Protein AF-0000000067930070 (afdb_homodimer)

Organism: Mesorhizobium plurifarium (NCBI:txid69974)

Nearest PDB structures (foldseek):
  3up8-assembly2_B  TM=9.391E-01  e=3.793E-25  Sinorhizobium meliloti 1021
  1vbj-assembly2_B  TM=9.474E-01  e=7.207E-24  Trypanosoma brucei
  4mhb-assembly4_D  TM=9.545E-01  e=8.225E-23  Yersinia pestis
  4mhb-assembly1_A  TM=9.116E-01  e=2.805E-23  Yersinia pestis
  3o0k-assembly1_A  TM=9.560E-01  e=3.083E-21  Brucella abortus 2308

Foldseek 3Di:
DQPCPPDLNLAEEEQPQPADPLSLLQLLLLVVLPHQEYEEEPVNVHLLVQLVSVVPNPDDPVSHAYEYEYELVQLDPVRVLVVLVVSCVSNVHQAHAEYEHAAAHFPQPRQSSLVSQVVCVVVVNYVAYAYEQDALVRLQVSLVRHPDDHSEHEYADWLQADCVSVCVSCVVSVHYYAHDCQCVVVPQVVPCLLCVQQVVVVAHSLLSSLLLCVVSPHRYYDYDSDSVVSSRSSPNPPDHDDPVSNVVSNVSNVNNDDNDDCVNPVRRDDHPD/DQPCPPDLNLAEEEQPQPADPLSLLQLLLLVVLPHQEYEEEPVNVHLLVQLVSVVPNPDDPVSHAYEYEYELVQLDPVRVLVVLVVSCVSNVHQAHAEYEHAAAHFPQPRQSSLVSQVVCVVVVNYVAYAYEQDALVRLQVSLVRHPDDHSEHEYADWLQADCVSVCVSCVVSVHYYAHDCQCVVVPQVVPCLLCVQQVVVVAHSLLSSLLLCVVSPHRYYDYDSDSVVSSRSSPNPPDHDDPVSNVVSNVSNVNNDDNDDCVNPVRRDDHPD

Structure (mmCIF, N/CA/C/O backbone):
data_AF-0000000067930070-model_v1
#
loop_
_entity.id
_entity.type
_entity.pdbx_description
1 polymer '2,5-diketo-D-gluconic acid reductase B'
#
loop_
_atom_site.group_PDB
_atom_site.id
_atom_site.type_symbol
_atom_site.label_atom_id
_atom_site.label_alt_id
_atom_site.label_comp_id
_atom_site.label_asym_id
_atom_site.label_entity_id
_atom_site.label_seq_id
_atom_site.pdbx_PDB_ins_code
_atom_site.Cartn_x
_atom_site.Cartn_y
_atom_site.Cartn_z
_atom_site.occupancy
_atom_site.B_iso_or_equiv
_atom_site.auth_seq_id
_atom_site.auth_comp_id
_atom_site.auth_asym_id
_atom_site.auth_atom_id
_atom_site.pdbx_PDB_model_num
ATOM 1 N N . MET A 1 1 ? -15.394 10.285 5.95 1 79.72 1 MET A N 1
ATOM 2 C CA . MET A 1 1 ? -14.137 10.012 5.26 1 79.72 1 MET A CA 1
ATOM 3 C C . MET A 1 1 ? -13.055 10.998 5.689 1 79.72 1 MET A C 1
ATOM 5 O O . MET A 1 1 ? -13.293 12.206 5.732 1 79.72 1 MET A O 1
ATOM 9 N N . ASN A 1 2 ? -11.983 10.51 6.124 1 95.33 2 ASN A N 1
ATOM 10 C CA . ASN A 1 2 ? -10.865 11.392 6.443 1 95.33 2 ASN A CA 1
ATOM 11 C C . ASN A 1 2 ? -10.374 12.145 5.21 1 95.33 2 ASN A C 1
ATOM 13 O O . ASN A 1 2 ? -10.071 11.533 4.184 1 95.33 2 ASN A O 1
ATOM 17 N N . ILE A 1 3 ? -10.382 13.352 5.28 1 97.59 3 ILE A N 1
ATOM 18 C CA . ILE A 1 3 ? -10.13 14.244 4.154 1 97.59 3 ILE A CA 1
ATOM 19 C C . ILE A 1 3 ? -8.751 13.954 3.564 1 97.59 3 ILE A C 1
ATOM 21 O O . ILE A 1 3 ? -8.539 14.111 2.36 1 97.59 3 ILE A O 1
ATOM 25 N N . MET A 1 4 ? -7.825 13.445 4.301 1 97.69 4 MET A N 1
ATOM 26 C CA . MET A 1 4 ? -6.454 13.221 3.852 1 97.69 4 MET A CA 1
ATOM 27 C C . MET A 1 4 ? -6.376 12.016 2.92 1 97.69 4 MET A C 1
ATOM 29 O O . MET A 1 4 ? -5.373 11.822 2.231 1 97.69 4 MET A O 1
ATOM 33 N N . PHE A 1 5 ? -7.403 11.226 2.84 1 97.58 5 PHE A N 1
ATOM 34 C CA . PHE A 1 5 ? -7.417 10.017 2.027 1 97.58 5 PHE A CA 1
ATOM 35 C C . PHE A 1 5 ? -8.454 10.123 0.916 1 97.58 5 PHE A C 1
ATOM 37 O O . PHE A 1 5 ? -8.803 9.121 0.287 1 97.58 5 PHE A O 1
ATOM 44 N N . GLN A 1 6 ? -8.979 11.334 0.764 1 96.36 6 GLN A N 1
ATOM 45 C CA . GLN A 1 6 ? -9.899 11.588 -0.34 1 96.36 6 GLN A CA 1
ATOM 46 C C . GLN A 1 6 ? -9.145 12.014 -1.597 1 96.36 6 GLN A C 1
ATOM 48 O O . GLN A 1 6 ? -8.187 12.785 -1.521 1 96.36 6 GLN A O 1
ATOM 53 N N . LYS A 1 7 ? -9.567 11.465 -2.72 1 94.72 7 LYS A N 1
ATOM 54 C CA . LYS A 1 7 ? -8.957 11.82 -3.998 1 94.72 7 LYS A CA 1
ATOM 55 C C . LYS A 1 7 ? -7.451 11.572 -3.975 1 94.72 7 LYS A C 1
ATOM 57 O O . LYS A 1 7 ? -7.003 10.468 -3.658 1 94.72 7 LYS A O 1
ATOM 62 N N . THR A 1 8 ? -6.665 12.636 -4.237 1 97.19 8 THR A N 1
ATOM 63 C CA . THR A 1 8 ? -5.216 12.472 -4.265 1 97.19 8 THR A CA 1
ATOM 64 C C . THR A 1 8 ? -4.572 13.139 -3.053 1 97.19 8 THR A C 1
ATOM 66 O O . THR A 1 8 ? -3.36 13.364 -3.033 1 97.19 8 THR A O 1
ATOM 69 N N . ASN A 1 9 ? -5.37 13.41 -1.983 1 98.2 9 ASN A N 1
ATOM 70 C CA . ASN A 1 9 ? -4.885 14.211 -0.865 1 98.2 9 ASN A CA 1
ATOM 71 C C . ASN A 1 9 ? -3.821 13.467 -0.063 1 98.2 9 ASN A C 1
ATOM 73 O O . ASN A 1 9 ? -3.074 14.079 0.704 1 98.2 9 ASN A O 1
ATOM 77 N N . GLN A 1 10 ? -3.709 12.141 -0.267 1 98.12 10 GLN A N 1
ATOM 78 C CA . GLN A 1 10 ? -2.691 11.395 0.465 1 98.12 10 GLN A CA 1
ATOM 79 C C . GLN A 1 10 ? -1.293 11.716 -0.055 1 98.12 10 GLN A C 1
ATOM 81 O O . GLN A 1 10 ? -0.294 11.288 0.527 1 98.12 10 GLN A O 1
ATOM 86 N N . ARG A 1 11 ? -1.208 12.417 -1.187 1 98.72 11 ARG A N 1
ATOM 87 C CA . ARG A 1 11 ? 0.038 12.942 -1.735 1 98.72 11 ARG A CA 1
ATOM 88 C C . ARG A 1 11 ? 0.045 14.467 -1.717 1 98.72 11 ARG A C 1
ATOM 90 O O . ARG A 1 11 ? -0.489 15.107 -2.625 1 98.72 11 ARG A O 1
ATOM 97 N N . MET A 1 12 ? 0.626 15.024 -0.677 1 98.8 12 MET A N 1
ATOM 98 C CA . MET A 1 12 ? 0.593 16.464 -0.441 1 98.8 12 MET A CA 1
ATOM 99 C C . MET A 1 12 ? 1.914 17.112 -0.842 1 98.8 12 MET A C 1
ATOM 101 O O . MET A 1 12 ? 2.972 16.487 -0.745 1 98.8 12 MET A O 1
ATOM 105 N N . PHE A 1 13 ? 1.761 18.356 -1.27 1 98.9 13 PHE A N 1
ATOM 106 C CA . PHE A 1 13 ? 2.938 19.162 -1.574 1 98.9 13 PHE A CA 1
ATOM 107 C C . PHE A 1 13 ? 3.22 20.154 -0.452 1 98.9 13 PHE A C 1
ATOM 109 O O . PHE A 1 13 ? 2.389 21.014 -0.153 1 98.9 13 PHE A O 1
ATOM 116 N N . GLY A 1 14 ? 4.39 19.983 0.189 1 98.74 14 GLY A N 1
ATOM 117 C CA . GLY A 1 14 ? 4.812 20.941 1.198 1 98.74 14 GLY A CA 1
ATOM 118 C C . GLY A 1 14 ? 5.433 22.194 0.61 1 98.74 14 GLY A C 1
ATOM 119 O O . GLY A 1 14 ? 6.028 22.15 -0.469 1 98.74 14 GLY A O 1
ATOM 120 N N . THR A 1 15 ? 5.392 23.241 1.383 1 98.67 15 THR A N 1
ATOM 121 C CA . THR A 1 15 ? 5.858 24.501 0.814 1 98.67 15 THR A CA 1
ATOM 122 C C . THR A 1 15 ? 7.063 25.031 1.587 1 98.67 15 THR A C 1
ATOM 124 O O . THR A 1 15 ? 7.678 26.021 1.185 1 98.67 15 THR A O 1
ATOM 127 N N . PHE A 1 16 ? 7.322 24.343 2.773 1 97.44 16 PHE A N 1
ATOM 128 C CA . PHE A 1 16 ? 8.519 24.767 3.49 1 97.44 16 PHE A CA 1
ATOM 129 C C . PHE A 1 16 ? 9.775 24.419 2.7 1 97.44 16 PHE A C 1
ATOM 131 O O . PHE A 1 16 ? 9.917 23.296 2.211 1 97.44 16 PHE A O 1
ATOM 138 N N . PRO A 1 17 ? 10.71 25.299 2.607 1 96.17 17 PRO A N 1
ATOM 139 C CA . PRO A 1 17 ? 10.781 26.683 3.081 1 96.17 17 PRO A CA 1
ATOM 140 C C . PRO A 1 17 ? 10.63 27.701 1.954 1 96.17 17 PRO A C 1
ATOM 142 O O . PRO A 1 17 ? 11.197 28.795 2.025 1 96.17 17 PRO A O 1
ATOM 145 N N . LEU A 1 18 ? 9.915 27.451 0.979 1 97.78 18 LEU A N 1
ATOM 146 C CA . LEU A 1 18 ? 9.864 28.189 -0.279 1 97.78 18 LEU A CA 1
ATOM 147 C C . LEU A 1 18 ? 9.194 29.545 -0.087 1 97.78 18 LEU A C 1
ATOM 149 O O . LEU A 1 18 ? 8.272 29.678 0.721 1 97.78 18 LEU A O 1
ATOM 153 N N . LYS A 1 19 ? 9.605 30.518 -0.873 1 96.95 19 LYS A N 1
ATOM 154 C CA . LYS A 1 19 ? 9.016 31.854 -0.872 1 96.95 19 LYS A CA 1
ATOM 155 C C . LYS A 1 19 ? 9.066 32.478 -2.263 1 96.95 19 LYS A C 1
ATOM 157 O O . LYS A 1 19 ? 9.814 32.019 -3.129 1 96.95 19 LYS A O 1
ATOM 162 N N . GLY A 1 20 ? 8.258 33.433 -2.475 1 96.77 20 GLY A N 1
ATOM 163 C CA . GLY A 1 20 ? 8.305 34.253 -3.676 1 96.77 20 GLY A CA 1
ATOM 164 C C . GLY A 1 20 ? 8.171 33.447 -4.954 1 96.77 20 GLY A C 1
ATOM 165 O O . GLY A 1 20 ? 7.304 32.577 -5.058 1 96.77 20 GLY A O 1
ATOM 166 N N . ASP A 1 21 ? 9.077 33.745 -5.881 1 97.56 21 ASP A N 1
ATOM 167 C CA . ASP A 1 21 ? 9.008 33.171 -7.221 1 97.56 21 ASP A CA 1
ATOM 168 C C . ASP A 1 21 ? 9.301 31.672 -7.191 1 97.56 21 ASP A C 1
ATOM 170 O O . ASP A 1 21 ? 8.744 30.91 -7.984 1 97.56 21 ASP A O 1
ATOM 174 N N . THR A 1 22 ? 10.145 31.368 -6.3 1 98.4 22 THR A N 1
ATOM 175 C CA . THR A 1 22 ? 10.482 29.954 -6.186 1 98.4 22 THR A CA 1
ATOM 176 C C . THR A 1 22 ? 9.267 29.142 -5.748 1 98.4 22 THR A C 1
ATOM 178 O O . THR A 1 22 ? 9.007 28.064 -6.287 1 98.4 22 THR A O 1
ATOM 181 N N . LEU A 1 23 ? 8.558 29.656 -4.818 1 98.62 23 LEU A N 1
ATOM 182 C CA . LEU A 1 23 ? 7.336 28.998 -4.366 1 98.62 23 LEU A CA 1
ATOM 183 C C . LEU A 1 23 ? 6.301 28.948 -5.484 1 98.62 23 LEU A C 1
ATOM 185 O O . LEU A 1 23 ? 5.699 27.901 -5.733 1 98.62 23 LEU A O 1
ATOM 189 N N . ARG A 1 24 ? 6.157 30.076 -6.135 1 98.16 24 ARG A N 1
ATOM 190 C CA . ARG A 1 24 ? 5.186 30.16 -7.222 1 98.16 24 ARG A CA 1
ATOM 191 C C . ARG A 1 24 ? 5.478 29.12 -8.299 1 98.16 24 ARG A C 1
ATOM 193 O O . ARG A 1 24 ? 4.569 28.433 -8.769 1 98.16 24 ARG A O 1
ATOM 200 N N . ALA A 1 25 ? 6.727 28.987 -8.675 1 98.51 25 ALA A N 1
ATOM 201 C CA . ALA A 1 25 ? 7.135 28.04 -9.71 1 98.51 25 ALA A CA 1
ATOM 202 C C . ALA A 1 25 ? 6.922 26.601 -9.251 1 98.51 25 ALA A C 1
ATOM 204 O O . ALA A 1 25 ? 6.473 25.755 -10.027 1 98.51 25 ALA A O 1
ATOM 205 N N . ALA A 1 26 ? 7.233 26.308 -8.03 1 98.71 26 ALA A N 1
ATOM 206 C CA . ALA A 1 26 ? 7.089 24.96 -7.487 1 98.71 26 ALA A CA 1
ATOM 207 C C . ALA A 1 26 ? 5.62 24.554 -7.41 1 98.71 26 ALA A C 1
ATOM 209 O O . ALA A 1 26 ? 5.263 23.424 -7.751 1 98.71 26 ALA A O 1
ATOM 210 N N . VAL A 1 27 ? 4.786 25.469 -6.976 1 98.79 27 VAL A N 1
ATOM 211 C CA . VAL A 1 27 ? 3.355 25.204 -6.872 1 98.79 27 VAL A CA 1
ATOM 212 C C . VAL A 1 27 ? 2.775 24.946 -8.261 1 98.79 27 VAL A C 1
ATOM 214 O O . VAL A 1 27 ? 1.978 24.023 -8.446 1 98.79 27 VAL A O 1
ATOM 217 N N . ALA A 1 28 ? 3.165 25.726 -9.228 1 98.65 28 ALA A N 1
ATOM 218 C CA . ALA A 1 28 ? 2.705 25.52 -10.599 1 98.65 28 ALA A CA 1
ATOM 219 C C . ALA A 1 28 ? 3.104 24.139 -11.11 1 98.65 28 ALA A C 1
ATOM 221 O O . ALA A 1 28 ? 2.292 23.436 -11.717 1 98.65 28 ALA A O 1
ATOM 222 N N . ALA A 1 29 ? 4.38 23.765 -10.874 1 98.67 29 ALA A N 1
ATOM 223 C CA . ALA A 1 29 ? 4.866 22.449 -11.279 1 98.67 29 ALA A CA 1
ATOM 224 C C . ALA A 1 29 ? 4.096 21.337 -10.572 1 98.67 29 ALA A C 1
ATOM 226 O O . ALA A 1 29 ? 3.799 20.301 -11.172 1 98.67 29 ALA A O 1
ATOM 227 N N . ALA A 1 30 ? 3.806 21.514 -9.273 1 98.85 30 ALA A N 1
ATOM 228 C CA . ALA A 1 30 ? 3.058 20.53 -8.494 1 98.85 30 ALA A CA 1
ATOM 229 C C . ALA A 1 30 ? 1.65 20.343 -9.052 1 98.85 30 ALA A C 1
ATOM 231 O O . ALA A 1 30 ? 1.182 19.213 -9.207 1 98.85 30 ALA A O 1
ATOM 232 N N . ILE A 1 31 ? 1.006 21.446 -9.389 1 98.72 31 ILE A N 1
ATOM 233 C CA . ILE A 1 31 ? -0.336 21.404 -9.96 1 98.72 31 ILE A CA 1
ATOM 234 C C . ILE A 1 31 ? -0.309 20.65 -11.287 1 98.72 31 ILE A C 1
ATOM 236 O O . ILE A 1 31 ? -1.168 19.804 -11.545 1 98.72 31 ILE A O 1
ATOM 240 N N . ASP A 1 32 ? 0.667 20.935 -12.085 1 98.42 32 ASP A N 1
ATOM 241 C CA . ASP A 1 32 ? 0.818 20.267 -13.374 1 98.42 32 ASP A CA 1
ATOM 242 C C . ASP A 1 32 ? 1.02 18.764 -13.193 1 98.42 32 ASP A C 1
ATOM 244 O O . ASP A 1 32 ? 0.554 17.967 -14.01 1 98.42 32 ASP A O 1
ATOM 248 N N . ALA A 1 33 ? 1.706 18.327 -12.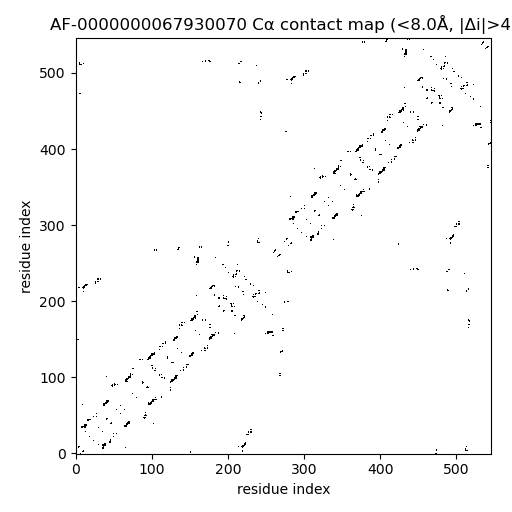132 1 98.44 33 ALA A N 1
ATOM 249 C CA . ALA A 1 33 ? 1.998 16.923 -11.853 1 98.44 33 ALA A CA 1
ATOM 250 C C . ALA A 1 33 ? 0.761 16.2 -11.329 1 98.44 33 ALA A C 1
ATOM 252 O O . ALA A 1 33 ? 0.713 14.967 -11.317 1 98.44 33 ALA A O 1
ATOM 253 N N . GLY A 1 34 ? -0.222 17.022 -10.813 1 98.15 34 GLY A N 1
ATOM 254 C CA . GLY A 1 34 ? -1.461 16.39 -10.386 1 98.15 34 GLY A CA 1
ATOM 255 C C . GLY A 1 34 ? -1.783 16.636 -8.924 1 98.15 34 GLY A C 1
ATOM 256 O O . GLY A 1 34 ? -2.852 16.252 -8.446 1 98.15 34 GLY A O 1
ATOM 257 N N . TYR A 1 35 ? -0.889 17.349 -8.189 1 98.74 35 TYR A N 1
ATOM 258 C CA . TYR A 1 35 ? -1.159 17.657 -6.789 1 98.74 35 TYR A CA 1
ATOM 259 C C . TYR A 1 35 ? -2.417 18.506 -6.65 1 98.74 35 TYR A C 1
ATOM 261 O O . TYR A 1 35 ? -2.656 19.409 -7.455 1 98.74 35 TYR A O 1
ATOM 269 N N . ARG A 1 36 ? -3.15 18.234 -5.602 1 98.72 36 ARG A N 1
ATOM 270 C CA . ARG A 1 36 ? -4.314 19.042 -5.252 1 98.72 36 ARG A CA 1
ATOM 271 C C . ARG A 1 36 ? -4.342 19.344 -3.758 1 98.72 36 ARG A C 1
ATOM 273 O O . ARG A 1 36 ? -5.239 20.039 -3.276 1 98.72 36 ARG A O 1
ATOM 280 N N . ALA A 1 37 ? -3.416 18.789 -3.007 1 98.88 37 ALA A N 1
ATOM 281 C CA . ALA A 1 37 ? -3.262 19.068 -1.582 1 98.88 37 ALA A CA 1
ATOM 282 C C . ALA A 1 37 ? -1.964 19.823 -1.308 1 98.88 37 ALA A C 1
ATOM 284 O O . ALA A 1 37 ? -0.902 19.447 -1.809 1 98.88 37 ALA A O 1
ATOM 285 N N . PHE A 1 38 ? -2.06 20.858 -0.537 1 98.94 38 PHE A N 1
ATOM 286 C CA . PHE A 1 38 ? -0.923 21.726 -0.253 1 98.94 38 PHE A CA 1
ATOM 287 C C . PHE A 1 38 ? -0.815 22.004 1.242 1 98.94 38 PHE A C 1
ATOM 289 O O . PHE A 1 38 ? -1.826 22.223 1.913 1 98.94 38 PHE A O 1
ATOM 296 N N . ASP A 1 39 ? 0.382 21.964 1.722 1 98.88 39 ASP A N 1
ATOM 297 C CA . ASP A 1 39 ? 0.676 22.107 3.145 1 98.88 39 ASP A CA 1
ATOM 298 C C . ASP A 1 39 ? 1.554 23.33 3.403 1 98.88 39 ASP A C 1
ATOM 300 O O . ASP A 1 39 ? 2.649 23.442 2.85 1 98.88 39 ASP A O 1
ATOM 304 N N . THR A 1 40 ? 1.11 24.254 4.208 1 98.87 40 THR A N 1
ATOM 305 C CA . THR A 1 40 ? 1.857 25.422 4.661 1 98.87 40 THR A CA 1
ATOM 306 C C . THR A 1 40 ? 1.705 25.61 6.167 1 98.87 40 THR A C 1
ATOM 308 O O . THR A 1 40 ? 1.333 24.677 6.881 1 98.87 40 THR A O 1
ATOM 311 N N . ALA A 1 41 ? 2.198 26.755 6.714 1 98.87 41 ALA A N 1
ATOM 312 C CA . ALA A 1 41 ? 2.12 27.048 8.143 1 98.87 41 ALA A CA 1
ATOM 313 C C . ALA A 1 41 ? 2.455 28.51 8.422 1 98.87 41 ALA A C 1
ATOM 315 O O . ALA A 1 41 ? 3.134 29.162 7.624 1 98.87 41 ALA A O 1
ATOM 316 N N . GLN A 1 42 ? 2.007 28.985 9.568 1 98.83 42 GLN A N 1
ATOM 317 C CA . GLN A 1 42 ? 2.4 30.311 10.031 1 98.83 42 GLN A CA 1
ATOM 318 C C . GLN A 1 42 ? 3.917 30.427 10.145 1 98.83 42 GLN A C 1
ATOM 320 O O . GLN A 1 42 ? 4.507 31.403 9.676 1 98.83 42 GLN A O 1
ATOM 325 N N . ALA A 1 43 ? 4.51 29.414 10.625 1 98.13 43 ALA A N 1
ATOM 326 C CA . ALA A 1 43 ? 5.932 29.431 10.957 1 98.13 43 ALA A CA 1
ATOM 327 C C . ALA A 1 43 ? 6.789 29.473 9.695 1 98.13 43 ALA A C 1
ATOM 329 O O . ALA A 1 43 ? 7.984 29.769 9.758 1 98.13 43 ALA A O 1
ATOM 330 N N . TYR A 1 44 ? 6.177 29.078 8.537 1 98.02 44 TYR A N 1
ATOM 331 C CA . TYR A 1 44 ? 6.956 29.035 7.304 1 98.02 44 TYR A CA 1
ATOM 332 C C . TYR A 1 44 ? 7.153 30.435 6.734 1 98.02 44 TYR A C 1
ATOM 334 O O . TYR A 1 44 ? 8.017 30.648 5.881 1 98.02 44 TYR A O 1
ATOM 342 N N . GLY A 1 45 ? 6.244 31.408 7.161 1 98.07 45 GLY A N 1
ATOM 343 C CA . GLY A 1 45 ? 6.321 32.778 6.678 1 98.07 45 GLY A CA 1
ATOM 344 C C . GLY A 1 45 ? 5.974 32.913 5.208 1 98.07 45 GLY A C 1
ATOM 345 O O . GLY A 1 45 ? 6.384 33.874 4.553 1 98.07 45 GLY A O 1
ATOM 346 N N . ASN A 1 46 ? 5.284 31.911 4.666 1 98.54 46 ASN A N 1
ATOM 347 C CA . ASN A 1 46 ? 5.037 31.947 3.229 1 98.54 46 ASN A CA 1
ATOM 348 C C . ASN A 1 46 ? 3.562 31.72 2.907 1 98.54 46 ASN A C 1
ATOM 350 O O . ASN A 1 46 ? 3.217 31.355 1.782 1 98.54 46 ASN A O 1
ATOM 354 N N . GLU A 1 47 ? 2.653 31.862 3.881 1 98.82 47 GLU A N 1
ATOM 355 C CA . GLU A 1 47 ? 1.226 31.657 3.65 1 98.82 47 GLU A CA 1
ATOM 356 C C . GLU A 1 47 ? 0.702 32.597 2.568 1 98.82 47 GLU A C 1
ATOM 358 O O . GLU A 1 47 ? -0.071 32.184 1.701 1 98.82 47 GLU A O 1
ATOM 363 N N . ALA A 1 48 ? 1.106 33.855 2.61 1 98.65 48 ALA A N 1
ATOM 364 C CA . ALA A 1 48 ? 0.645 34.827 1.623 1 98.65 48 ALA A CA 1
ATOM 365 C C . ALA A 1 48 ? 1.091 34.435 0.217 1 98.65 48 ALA A C 1
ATOM 367 O O . ALA A 1 48 ? 0.303 34.495 -0.73 1 98.65 48 ALA A O 1
ATOM 368 N N . ASP A 1 49 ? 2.357 34.034 0.083 1 98.54 49 ASP A N 1
ATOM 369 C CA . ASP A 1 49 ? 2.877 33.577 -1.202 1 98.54 49 ASP A CA 1
ATOM 370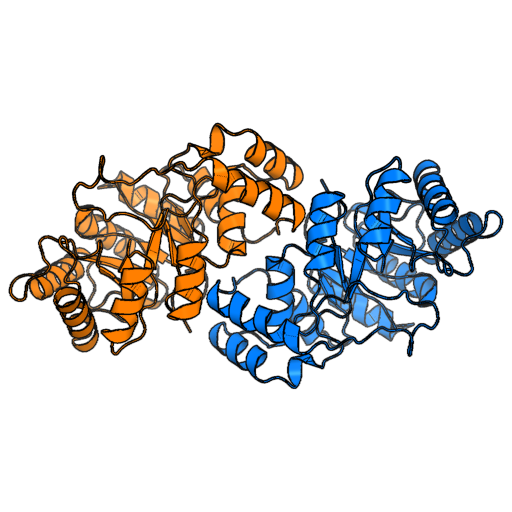 C C . ASP A 1 49 ? 2.136 32.332 -1.684 1 98.54 49 ASP A C 1
ATOM 372 O O . ASP A 1 49 ? 1.848 32.196 -2.874 1 98.54 49 ASP A O 1
ATOM 376 N N . THR A 1 50 ? 1.864 31.423 -0.768 1 98.79 50 THR A N 1
ATOM 377 C CA . THR A 1 50 ? 1.144 30.199 -1.098 1 98.79 50 THR A CA 1
ATOM 378 C C . THR A 1 50 ? -0.266 30.516 -1.587 1 98.79 50 THR A C 1
ATOM 380 O O . THR A 1 50 ? -0.705 29.994 -2.615 1 98.79 50 THR A O 1
ATOM 383 N N . GLY A 1 51 ? -0.944 31.403 -0.831 1 98.59 51 GLY A N 1
ATOM 384 C CA . GLY A 1 51 ? -2.28 31.81 -1.236 1 98.59 51 GLY A CA 1
ATOM 385 C C . GLY A 1 51 ? -2.322 32.418 -2.626 1 98.59 51 GLY A C 1
ATOM 386 O O . GLY A 1 51 ? -3.201 32.09 -3.426 1 98.59 51 GLY A O 1
ATOM 387 N N . LEU A 1 52 ? -1.395 33.281 -2.896 1 98.08 52 LEU A N 1
ATOM 388 C CA . LEU A 1 52 ? -1.321 33.93 -4.2 1 98.08 52 LEU A CA 1
ATOM 389 C C . LEU A 1 52 ? -1.079 32.907 -5.304 1 98.08 52 LEU A C 1
ATOM 391 O O . LEU A 1 52 ? -1.731 32.95 -6.35 1 98.08 52 LEU A O 1
ATOM 395 N N . ALA A 1 53 ? -0.141 32.012 -5.096 1 98.48 53 ALA A N 1
ATOM 396 C CA . ALA A 1 53 ? 0.2 30.996 -6.088 1 98.48 53 ALA A CA 1
ATOM 397 C C . ALA A 1 53 ? -0.998 30.102 -6.393 1 98.48 53 ALA A C 1
ATOM 399 O O . ALA A 1 53 ? -1.253 29.768 -7.553 1 98.48 53 ALA A O 1
ATOM 400 N N . LEU A 1 54 ? -1.741 29.717 -5.402 1 98.42 54 LEU A N 1
ATOM 401 C CA . LEU A 1 54 ? -2.891 28.837 -5.579 1 98.42 54 LEU A CA 1
ATOM 402 C C . LEU A 1 54 ? -4.034 29.569 -6.276 1 98.42 54 LEU A C 1
ATOM 404 O O . LEU A 1 54 ? -4.722 28.992 -7.121 1 98.42 54 LEU A O 1
ATOM 408 N N . ALA A 1 55 ? -4.192 30.813 -5.913 1 96.47 55 ALA A N 1
ATOM 409 C CA . ALA A 1 55 ? -5.225 31.621 -6.556 1 96.47 55 ALA A CA 1
ATOM 410 C C . ALA A 1 55 ? -4.955 31.769 -8.05 1 96.47 55 ALA A C 1
ATOM 412 O O . ALA A 1 55 ? -5.889 31.82 -8.854 1 96.47 55 ALA A O 1
ATOM 413 N N . GLU A 1 56 ? -3.753 31.759 -8.422 1 95.58 56 GLU A N 1
ATOM 414 C CA . GLU A 1 56 ? -3.352 31.976 -9.809 1 95.58 56 GLU A CA 1
ATOM 415 C C . GLU A 1 56 ? -3.313 30.663 -10.585 1 95.58 56 GLU A C 1
ATOM 417 O O . GLU A 1 56 ? -3.153 30.663 -11.807 1 95.58 56 GLU A O 1
ATOM 422 N N . SER A 1 57 ? -3.457 29.628 -9.951 1 95.43 57 SER A N 1
ATOM 423 C CA . SER A 1 57 ? -3.267 28.314 -10.555 1 95.43 57 SER A CA 1
ATOM 424 C C . SER A 1 57 ? -4.399 27.979 -11.52 1 95.43 57 SER A C 1
ATOM 426 O O . SER A 1 57 ? -4.251 27.111 -12.382 1 95.43 57 SER A O 1
ATOM 428 N N . GLY A 1 58 ? -5.604 28.581 -11.3 1 95.05 58 GLY A N 1
ATOM 429 C CA . GLY A 1 58 ? -6.768 28.282 -12.118 1 95.05 58 GLY A CA 1
ATOM 430 C C . GLY A 1 58 ? -7.538 27.066 -11.639 1 95.05 58 GLY A C 1
ATOM 431 O O . GLY A 1 58 ? -8.572 26.715 -12.21 1 95.05 58 GLY A O 1
ATOM 432 N N . ILE A 1 59 ? -7.039 26.402 -10.652 1 97.72 59 ILE A N 1
ATOM 433 C CA . ILE A 1 59 ? -7.767 25.27 -10.089 1 97.72 59 ILE A CA 1
ATOM 434 C C . ILE A 1 59 ? -8.876 25.775 -9.17 1 97.72 59 ILE A C 1
ATOM 436 O O . ILE A 1 59 ? -8.637 26.618 -8.302 1 97.72 59 ILE A O 1
ATOM 440 N N . PRO A 1 60 ? -10.079 25.278 -9.35 1 97.52 60 PRO A N 1
ATOM 441 C CA . PRO A 1 60 ? -11.161 25.674 -8.446 1 97.52 60 PRO A CA 1
ATOM 442 C C . PRO A 1 60 ? -10.85 25.366 -6.983 1 97.52 60 PRO A C 1
ATOM 444 O O . PRO A 1 60 ? -10.262 24.324 -6.679 1 97.52 60 PRO A O 1
ATOM 447 N N . ARG A 1 61 ? -11.286 26.188 -6.123 1 97.27 61 ARG A N 1
ATOM 448 C CA . ARG A 1 61 ? -11.001 26.094 -4.694 1 97.27 61 ARG A CA 1
ATOM 449 C C . ARG A 1 61 ? -11.491 24.768 -4.124 1 97.27 61 ARG A C 1
ATOM 451 O O . ARG A 1 61 ? -10.828 24.167 -3.276 1 97.27 61 ARG A O 1
ATOM 458 N N . ASP A 1 62 ? -12.578 24.274 -4.612 1 95.95 62 ASP A N 1
ATOM 459 C CA . ASP A 1 62 ? -13.197 23.075 -4.056 1 95.95 62 ASP A CA 1
ATOM 460 C C . ASP A 1 62 ? -12.456 21.817 -4.503 1 95.95 62 ASP A C 1
ATOM 462 O O . ASP A 1 62 ? -12.709 20.725 -3.989 1 95.95 62 ASP A O 1
ATOM 466 N N . GLU A 1 63 ? -11.459 21.974 -5.377 1 97.74 63 GLU A N 1
ATOM 467 C CA . GLU A 1 63 ? -10.634 20.856 -5.824 1 97.74 63 GLU A CA 1
ATOM 468 C C . GLU A 1 63 ? -9.315 20.802 -5.059 1 97.74 63 GLU A C 1
ATOM 470 O O . GLU A 1 63 ? -8.537 19.859 -5.217 1 97.74 63 GLU A O 1
ATOM 475 N N . LEU A 1 64 ? -9.116 21.779 -4.176 1 98.43 64 LEU A N 1
ATOM 476 C CA . LEU A 1 64 ? -7.872 21.865 -3.419 1 98.43 64 LEU A CA 1
ATOM 477 C C . LEU A 1 64 ? -8.093 21.468 -1.963 1 98.43 64 LEU A C 1
ATOM 479 O O . LEU A 1 64 ? -9.176 21.683 -1.414 1 98.43 64 LEU A O 1
ATOM 483 N N . CYS A 1 65 ? -7.145 20.876 -1.403 1 98.81 65 CYS A N 1
ATOM 484 C CA . CYS A 1 65 ? -7.052 20.64 0.034 1 98.81 65 CYS A CA 1
ATOM 485 C C . CYS A 1 65 ? -5.886 21.412 0.639 1 98.81 65 CYS A C 1
ATOM 487 O O . CYS A 1 65 ? -4.725 21.068 0.414 1 98.81 65 CYS A O 1
ATOM 489 N N . ILE A 1 66 ? -6.166 22.398 1.409 1 98.92 66 ILE A N 1
ATOM 490 C CA . ILE A 1 66 ? -5.134 23.303 1.903 1 98.92 66 ILE A CA 1
ATOM 491 C C . ILE A 1 66 ? -4.999 23.155 3.417 1 98.92 66 ILE A C 1
ATOM 493 O O . ILE A 1 66 ? -5.987 23.262 4.148 1 98.92 66 ILE A O 1
ATOM 497 N N . THR A 1 67 ? -3.81 22.836 3.866 1 98.93 67 THR A N 1
ATOM 498 C CA . THR A 1 67 ? -3.462 22.693 5.275 1 98.93 67 THR A CA 1
ATOM 499 C C . THR A 1 67 ? -2.589 23.856 5.737 1 98.93 67 THR A C 1
ATOM 501 O O . THR A 1 67 ? -1.647 24.246 5.044 1 98.93 67 THR A O 1
ATOM 504 N N . THR A 1 68 ? -2.908 24.458 6.832 1 98.95 68 THR A N 1
ATOM 505 C CA . THR A 1 68 ? -1.988 25.356 7.522 1 98.95 68 THR A CA 1
ATOM 506 C C . THR A 1 68 ? -1.912 25.015 9.007 1 98.95 68 THR A C 1
ATOM 508 O O . THR A 1 68 ? -2.577 24.088 9.472 1 98.95 68 THR A O 1
ATOM 511 N N . LYS A 1 69 ? -1.033 25.674 9.75 1 98.94 69 LYS A N 1
ATOM 512 C CA . LYS A 1 69 ? -0.757 25.309 11.136 1 98.94 69 LYS A CA 1
ATOM 513 C C . LYS A 1 69 ? -0.535 26.549 11.997 1 98.94 69 LYS A C 1
ATOM 515 O O . LYS A 1 69 ? 0.125 27.498 11.57 1 98.94 69 LYS A O 1
ATOM 520 N N . VAL A 1 70 ? -1.023 26.507 13.15 1 98.92 70 VAL A N 1
ATOM 521 C CA . VAL A 1 70 ? -0.817 27.582 14.114 1 98.92 70 VAL A CA 1
ATOM 522 C C . VAL A 1 70 ? 0.466 27.331 14.902 1 98.92 70 VAL A C 1
ATOM 524 O O . VAL A 1 70 ? 0.71 26.213 15.364 1 98.92 70 VAL A O 1
ATOM 527 N N . THR A 1 71 ? 1.241 28.361 15.062 1 98.5 71 THR A N 1
ATOM 528 C CA . THR A 1 71 ? 2.502 28.243 15.785 1 98.5 71 THR A CA 1
ATOM 529 C C . THR A 1 71 ? 2.277 28.374 17.289 1 98.5 71 THR A C 1
ATOM 531 O O . THR A 1 71 ? 1.287 28.965 17.725 1 98.5 71 THR A O 1
ATOM 534 N N . VAL A 1 72 ? 3.216 27.87 18.067 1 97.61 72 VAL A N 1
ATOM 535 C CA . VAL A 1 72 ? 3.093 27.739 19.515 1 97.61 72 VAL A CA 1
ATOM 536 C C . VAL A 1 72 ? 2.955 29.122 20.149 1 97.61 72 VAL A C 1
ATOM 538 O O . VAL A 1 72 ? 2.262 29.284 21.156 1 97.61 72 VAL A O 1
ATOM 541 N N . GLU A 1 73 ? 3.5 30.154 19.572 1 97.03 73 GLU A N 1
ATOM 542 C CA . GLU A 1 73 ? 3.484 31.511 20.111 1 97.03 73 GLU A CA 1
ATOM 543 C C . GLU A 1 73 ? 2.069 32.083 20.125 1 97.03 73 GLU A C 1
ATOM 545 O O . GLU A 1 73 ? 1.795 33.059 20.827 1 97.03 73 GLU A O 1
ATOM 550 N N . ASN A 1 74 ? 1.221 31.457 19.374 1 98.51 74 ASN A N 1
ATOM 551 C CA . ASN A 1 74 ? -0.133 31.985 19.242 1 98.51 74 ASN A CA 1
ATOM 552 C C . ASN A 1 74 ? -1.139 31.154 20.034 1 98.51 74 ASN A C 1
ATOM 554 O O . ASN A 1 74 ? -2.348 31.355 19.914 1 98.51 74 ASN A O 1
ATOM 558 N N . PHE A 1 75 ? -0.591 30.192 20.942 1 97.84 75 PHE A N 1
ATOM 559 C CA . PHE A 1 75 ? -1.472 29.339 21.731 1 97.84 75 PHE A CA 1
ATOM 560 C C . PHE A 1 75 ? -1.976 30.077 22.965 1 97.84 75 PHE A C 1
ATOM 562 O O . PHE A 1 75 ? -1.7 29.668 24.095 1 97.84 75 PHE A O 1
ATOM 569 N N . SER A 1 76 ? -2.666 31.14 22.804 1 97.36 76 SER A N 1
ATOM 570 C CA . SER A 1 76 ? -3.323 31.88 23.876 1 97.36 76 SER A CA 1
ATOM 571 C C . SER A 1 76 ? -4.713 32.346 23.454 1 97.36 76 SER A C 1
ATOM 573 O O . SER A 1 76 ? -5.009 32.432 22.26 1 97.36 76 SER A O 1
ATOM 575 N N . GLN A 1 77 ? -5.51 32.627 24.414 1 97.44 77 GLN A N 1
ATOM 576 C CA . GLN A 1 77 ? -6.868 33.088 24.143 1 97.44 77 GLN A CA 1
ATOM 577 C C . GLN A 1 77 ? -6.858 34.36 23.301 1 97.44 77 GLN A C 1
ATOM 579 O O . GLN A 1 77 ? -7.737 34.561 22.459 1 97.44 77 GLN A O 1
ATOM 584 N N . GLU A 1 78 ? -5.894 35.16 23.523 1 98.23 78 GLU A N 1
ATOM 585 C CA . GLU A 1 78 ? -5.832 36.472 22.887 1 98.23 78 GLU A CA 1
ATOM 586 C C . GLU A 1 78 ? -5.284 36.372 21.467 1 98.23 78 GLU A C 1
ATOM 588 O O . GLU A 1 78 ? -5.683 37.137 20.586 1 98.23 78 GLU A O 1
ATOM 593 N N . ARG A 1 79 ? -4.474 35.38 21.211 1 98.75 79 ARG A N 1
ATOM 594 C CA . ARG A 1 79 ? -3.696 35.432 19.978 1 98.75 79 ARG A CA 1
ATOM 595 C C . ARG A 1 79 ? -4.159 34.364 18.993 1 98.75 79 ARG A C 1
ATOM 597 O O . ARG A 1 79 ? -3.995 34.516 17.781 1 98.75 79 ARG A O 1
ATOM 604 N N . PHE A 1 80 ? -4.758 33.327 19.439 1 98.79 80 PHE A N 1
ATOM 605 C CA . PHE A 1 80 ? -5.031 32.164 18.602 1 98.79 80 PHE A CA 1
ATOM 606 C C . PHE A 1 80 ? -5.972 32.527 17.46 1 98.79 80 PHE A C 1
ATOM 608 O O . PHE A 1 80 ? -5.613 32.397 16.288 1 98.79 80 PHE A O 1
ATOM 615 N N . MET A 1 81 ? -7.125 33.063 17.786 1 98.76 81 MET A N 1
ATOM 616 C CA . MET A 1 81 ? -8.14 33.304 16.764 1 98.76 81 MET A CA 1
ATOM 617 C C . MET A 1 81 ? -7.691 34.395 15.798 1 98.76 81 MET A C 1
ATOM 619 O O . MET A 1 81 ? -7.786 34.23 14.58 1 98.76 81 MET A O 1
ATOM 623 N N . PRO A 1 82 ? -7.092 35.509 16.329 1 98.8 82 PRO A N 1
ATOM 624 C CA . PRO A 1 82 ? -6.567 36.511 15.398 1 98.8 82 PRO A CA 1
ATOM 625 C C . PRO A 1 82 ? -5.502 35.945 14.461 1 98.8 82 PRO A C 1
ATOM 627 O O . PRO A 1 82 ? -5.439 36.328 13.29 1 98.8 82 PRO A O 1
ATOM 630 N N . SER A 1 83 ? -4.695 35.068 14.96 1 98.88 83 SER A N 1
ATOM 631 C CA . SER A 1 83 ? -3.652 34.483 14.124 1 98.88 83 SER A CA 1
ATOM 632 C C . SER A 1 83 ? -4.249 33.601 13.032 1 98.88 83 SER A C 1
ATOM 634 O O . SER A 1 83 ? -3.733 33.556 11.913 1 98.88 83 SER A O 1
ATOM 636 N N . VAL A 1 84 ? -5.311 32.872 13.342 1 98.94 84 VAL A N 1
ATOM 637 C CA . VAL A 1 84 ? -5.992 32.046 12.351 1 98.94 84 VAL A CA 1
ATOM 638 C C . VAL A 1 84 ? -6.63 32.936 11.287 1 98.94 84 VAL A C 1
ATOM 640 O O . VAL A 1 84 ? -6.535 32.651 10.091 1 98.94 84 VAL A O 1
ATOM 643 N N . GLU A 1 85 ? -7.238 34.008 11.701 1 98.86 85 GLU A N 1
ATOM 644 C CA . GLU A 1 85 ? -7.835 34.957 10.766 1 98.86 85 GLU A CA 1
ATOM 645 C C . GLU A 1 85 ? -6.786 35.535 9.821 1 98.86 85 GLU A C 1
ATOM 647 O O . GLU A 1 85 ? -7.042 35.699 8.626 1 98.86 85 GLU A O 1
ATOM 652 N N . GLN A 1 86 ? -5.652 35.858 10.405 1 98.88 86 GLN A N 1
ATOM 653 C CA . GLN A 1 86 ? -4.563 36.362 9.574 1 98.88 86 GLN A CA 1
ATOM 654 C C . GLN A 1 86 ? -4.13 35.323 8.544 1 98.88 86 GLN A C 1
ATOM 656 O O . GLN A 1 86 ? -3.865 35.661 7.388 1 98.88 86 GLN A O 1
ATOM 661 N N . SER A 1 87 ? -3.999 34.033 8.97 1 98.93 87 SER A N 1
ATOM 662 C CA . SER A 1 87 ? -3.675 32.96 8.036 1 98.93 87 SER A CA 1
ATOM 663 C C . SER A 1 87 ? -4.683 32.899 6.893 1 98.93 87 SER A C 1
ATOM 665 O O . SER A 1 87 ? -4.302 32.741 5.731 1 98.93 87 SER A O 1
ATOM 667 N N . LEU A 1 88 ? -5.965 32.99 7.195 1 98.88 88 LEU A N 1
ATOM 668 C CA . LEU A 1 88 ? -7.015 32.947 6.183 1 98.88 88 LEU A CA 1
ATOM 669 C C . LEU A 1 88 ? -6.89 34.123 5.22 1 98.88 88 LEU A C 1
ATOM 671 O O . LEU A 1 88 ? -7.045 33.957 4.008 1 98.88 88 LEU A O 1
ATOM 675 N N . GLN A 1 89 ? -6.615 35.288 5.791 1 98.77 89 GLN A N 1
ATOM 676 C CA . GLN A 1 89 ? -6.399 36.459 4.949 1 98.77 89 GLN A CA 1
ATOM 677 C C . GLN A 1 89 ? -5.208 36.255 4.018 1 98.77 89 GLN A C 1
ATOM 679 O O . GLN A 1 89 ? -5.297 36.529 2.819 1 98.77 89 GLN A O 1
ATOM 684 N N . ASP A 1 90 ? -4.112 35.831 4.545 1 98.78 90 ASP A N 1
ATOM 685 C CA . ASP A 1 90 ? -2.897 35.595 3.77 1 98.78 90 ASP A CA 1
ATOM 686 C C . ASP A 1 90 ? -3.139 34.564 2.669 1 98.78 90 ASP A C 1
ATOM 688 O O . ASP A 1 90 ? -2.666 34.729 1.543 1 98.78 90 ASP A O 1
ATOM 692 N N . LEU A 1 91 ? -3.898 33.53 2.946 1 98.79 91 LEU A N 1
ATOM 693 C CA . LEU A 1 91 ? -4.152 32.441 2.009 1 98.79 91 LEU A CA 1
ATOM 694 C C . LEU A 1 91 ? -5.292 32.794 1.06 1 98.79 91 LEU A C 1
ATOM 696 O O . LEU A 1 91 ? -5.576 32.05 0.119 1 98.79 91 LEU A O 1
ATOM 700 N N . LYS A 1 92 ? -5.977 33.949 1.351 1 97.67 92 LYS A N 1
ATOM 701 C CA . LYS A 1 92 ? -7.12 34.414 0.57 1 97.67 92 LYS A CA 1
ATOM 702 C C . LYS A 1 92 ? -8.259 33.399 0.604 1 97.67 92 LYS A C 1
ATOM 704 O O . LYS A 1 92 ? -8.808 33.038 -0.439 1 97.67 92 LYS A O 1
ATOM 709 N N . LEU A 1 93 ? -8.536 32.928 1.793 1 98.25 93 LEU A N 1
ATOM 710 C CA . LEU A 1 93 ? -9.582 31.935 2.013 1 98.25 93 LEU A CA 1
ATOM 711 C C . LEU A 1 93 ? -10.522 32.374 3.13 1 98.25 93 LEU A C 1
ATOM 713 O O . LEU A 1 93 ? -10.123 33.122 4.026 1 98.25 93 LEU A O 1
ATOM 717 N N . ASP A 1 94 ? -11.708 31.875 3.114 1 97.87 94 ASP A N 1
ATOM 718 C CA . ASP A 1 94 ? -12.639 32.045 4.226 1 97.87 94 ASP A CA 1
ATOM 719 C C . ASP A 1 94 ? -12.495 30.913 5.24 1 97.87 94 ASP A C 1
ATOM 721 O O . ASP A 1 94 ? -12.855 31.07 6.409 1 97.87 94 ASP A O 1
ATOM 725 N N . ARG A 1 95 ? -12.01 29.809 4.732 1 98.45 95 ARG A N 1
ATOM 726 C CA . ARG A 1 95 ? -11.837 28.594 5.522 1 98.45 95 ARG A CA 1
ATOM 727 C C . ARG A 1 95 ? -10.727 27.72 4.948 1 98.45 95 ARG A C 1
ATOM 729 O O . ARG A 1 95 ? -10.61 27.578 3.729 1 98.45 95 ARG A O 1
ATOM 736 N N . VAL A 1 96 ? -9.922 27.146 5.808 1 98.76 96 VAL A N 1
ATOM 737 C CA . VAL A 1 96 ? -8.97 26.145 5.339 1 98.76 96 VAL A CA 1
ATOM 738 C C . VAL A 1 96 ? -9.59 24.753 5.443 1 98.76 96 VAL A C 1
ATOM 740 O O . VAL A 1 96 ? -10.58 24.56 6.152 1 98.76 96 VAL A O 1
ATOM 743 N N . ASP A 1 97 ? -9.02 23.833 4.714 1 98.87 97 ASP A N 1
ATOM 744 C CA . ASP A 1 97 ? -9.517 22.461 4.775 1 98.87 97 ASP A CA 1
ATOM 745 C C . ASP A 1 97 ? -9.045 21.762 6.048 1 98.87 97 ASP A C 1
ATOM 747 O O . ASP A 1 97 ? -9.805 21.017 6.671 1 98.87 97 ASP A O 1
ATOM 751 N N . ILE A 1 98 ? -7.782 21.99 6.425 1 98.93 98 ILE A N 1
ATOM 752 C CA . ILE A 1 98 ? -7.215 21.391 7.628 1 98.93 98 ILE A CA 1
ATOM 753 C C . ILE A 1 98 ? -6.443 22.447 8.416 1 98.93 98 ILE A C 1
ATOM 755 O O . ILE A 1 98 ? -5.555 23.11 7.873 1 98.93 98 ILE A O 1
ATOM 759 N N . LEU A 1 99 ? -6.745 22.626 9.643 1 98.97 99 LEU A N 1
ATOM 760 C CA . LEU A 1 99 ? -5.978 23.45 10.571 1 98.97 99 LEU A CA 1
ATOM 761 C C . LEU A 1 99 ? -5.304 22.588 11.633 1 98.97 99 LEU A C 1
ATOM 763 O O . LEU A 1 99 ? -5.97 21.819 12.33 1 98.97 99 LEU A O 1
ATOM 767 N N . LEU A 1 100 ? -4.009 22.714 11.749 1 98.95 100 LEU A N 1
ATOM 768 C CA . LEU A 1 100 ? -3.259 21.91 12.708 1 98.95 100 LEU A CA 1
ATOM 769 C C . LEU A 1 100 ? -2.646 22.788 13.793 1 98.95 100 LEU A C 1
ATOM 771 O O . LEU A 1 100 ? -2.372 23.968 13.561 1 98.95 100 LEU A O 1
ATOM 775 N N . LEU A 1 101 ? -2.433 22.187 14.951 1 98.91 101 LEU A N 1
ATOM 776 C CA . LEU A 1 101 ? -1.414 22.697 15.861 1 98.91 101 LEU A CA 1
ATOM 777 C C . LEU A 1 101 ? -0.024 22.241 15.432 1 98.91 101 LEU A C 1
ATOM 779 O O . LEU A 1 101 ? 0.221 21.042 15.282 1 98.91 101 LEU A O 1
ATOM 783 N N . HIS A 1 102 ? 0.864 23.168 15.278 1 98.77 102 HIS A N 1
ATOM 784 C CA . HIS A 1 102 ? 2.147 22.872 14.651 1 98.77 102 HIS A CA 1
ATOM 785 C C . HIS A 1 102 ? 3.015 22.002 15.554 1 98.77 102 HIS A C 1
ATOM 787 O O . HIS A 1 102 ? 3.808 21.193 15.068 1 98.77 102 HIS A O 1
ATOM 793 N N . TRP A 1 103 ? 2.924 22.228 16.807 1 98.31 103 TRP A N 1
ATOM 794 C CA . TRP A 1 103 ? 3.622 21.506 17.866 1 98.31 103 TRP A CA 1
ATOM 795 C C . TRP A 1 103 ? 2.746 21.38 19.108 1 98.31 103 TRP A C 1
ATOM 797 O O . TRP A 1 103 ? 1.806 22.156 19.293 1 98.31 103 TRP A O 1
ATOM 807 N N . PRO A 1 104 ? 3.054 20.332 19.895 1 97.79 104 PRO A N 1
ATOM 808 C CA . PRO A 1 104 ? 2.378 20.361 21.194 1 97.79 104 PRO A CA 1
ATOM 809 C C . PRO A 1 104 ? 2.78 21.567 22.041 1 97.79 104 PRO A C 1
ATOM 811 O O . PRO A 1 104 ? 3.88 22.101 21.878 1 97.79 104 PRO A O 1
ATOM 814 N N . THR A 1 105 ? 1.831 21.973 22.859 1 96.36 105 THR A N 1
ATOM 815 C CA . THR A 1 105 ? 2.14 23.068 23.771 1 96.36 105 THR A CA 1
ATOM 816 C C . THR A 1 105 ? 3.378 22.747 24.603 1 96.36 105 THR A C 1
ATOM 818 O O . THR A 1 105 ? 3.428 21.719 25.281 1 96.36 105 THR A O 1
ATOM 821 N N . PRO A 1 106 ? 4.294 23.658 24.515 1 92.84 106 PRO A N 1
ATOM 822 C CA . PRO A 1 106 ? 5.468 23.429 25.36 1 92.84 106 PRO A CA 1
ATOM 823 C C . PRO A 1 106 ? 5.117 23.322 26.842 1 92.84 106 PRO A C 1
ATOM 825 O O . PRO A 1 106 ? 4.248 24.051 27.329 1 92.84 106 PRO A O 1
ATOM 828 N N . GLY A 1 107 ? 5.74 22.366 27.606 1 85.13 107 GLY A N 1
ATOM 829 C CA . GLY A 1 107 ? 5.484 22.185 29.026 1 85.13 107 GLY A CA 1
ATOM 830 C C . GLY A 1 107 ? 4.413 21.149 29.312 1 85.13 107 GLY A C 1
ATOM 831 O O . GLY A 1 107 ? 4.239 20.728 30.458 1 85.13 107 GLY A O 1
ATOM 832 N N . GLY A 1 108 ? 3.549 20.776 28.284 1 83.9 108 GLY A N 1
ATOM 833 C CA . GLY A 1 108 ? 2.757 19.56 28.38 1 83.9 108 GLY A CA 1
ATOM 834 C C . GLY A 1 108 ? 1.274 19.826 28.563 1 83.9 108 GLY A C 1
ATOM 835 O O . GLY A 1 108 ? 0.447 18.941 28.333 1 83.9 108 GLY A O 1
ATOM 836 N N . ASP A 1 109 ? 0.832 20.985 28.996 1 92.2 109 ASP A N 1
ATOM 837 C CA . ASP A 1 109 ? -0.598 21.249 29.123 1 92.2 109 ASP A CA 1
ATOM 838 C C . ASP A 1 109 ? -1.221 21.568 27.766 1 92.2 109 ASP A C 1
ATOM 840 O O . ASP A 1 109 ? -1.341 22.736 27.391 1 92.2 109 ASP A O 1
ATOM 844 N N . ILE A 1 110 ? -1.727 20.53 27.118 1 97.25 110 ILE A N 1
ATOM 845 C CA . ILE A 1 110 ? -2.131 20.647 25.721 1 97.25 110 ILE A CA 1
ATOM 846 C C . ILE A 1 110 ? -3.618 20.982 25.64 1 97.25 110 ILE A C 1
ATOM 848 O O . ILE A 1 110 ? -4.186 21.058 24.548 1 97.25 110 ILE A O 1
ATOM 852 N N . ARG A 1 111 ? -4.33 21.195 26.692 1 97.65 111 ARG A N 1
ATOM 853 C CA . ARG A 1 111 ? -5.78 21.349 26.727 1 97.65 111 ARG A CA 1
ATOM 854 C C . ARG A 1 111 ? -6.212 22.639 26.038 1 97.65 111 ARG A C 1
ATOM 856 O O . ARG A 1 111 ? -7.067 22.619 25.151 1 97.65 111 ARG A O 1
ATOM 863 N N . LEU A 1 112 ? -5.605 23.748 26.424 1 97.74 112 LEU A N 1
ATOM 864 C CA . LEU A 1 112 ? -6.042 25.046 25.922 1 97.74 112 LEU A CA 1
ATOM 865 C C . LEU A 1 112 ? -5.922 25.111 24.404 1 97.74 112 LEU A C 1
ATOM 867 O O . LEU A 1 112 ? -6.86 25.525 23.719 1 97.74 112 LEU A O 1
ATOM 871 N N . SER A 1 113 ? -4.745 24.766 23.886 1 98.11 113 SER A N 1
ATOM 872 C CA . SER A 1 113 ? -4.528 24.836 22.444 1 98.11 113 SER A CA 1
ATOM 873 C C . SER A 1 113 ? -5.52 23.955 21.692 1 98.11 113 SER A C 1
ATOM 875 O O . SER A 1 113 ? -6.009 24.332 20.626 1 98.11 113 SER A O 1
ATOM 877 N N . LEU A 1 114 ? -5.887 22.797 22.228 1 98.63 114 LEU A N 1
ATOM 878 C CA . LEU A 1 114 ? -6.855 21.905 21.6 1 98.63 114 LEU A CA 1
ATOM 879 C C . LEU A 1 114 ? -8.253 22.514 21.628 1 98.63 114 LEU A C 1
ATOM 881 O O . LEU A 1 114 ? -9.004 22.399 20.656 1 98.63 114 LEU A O 1
ATOM 885 N N . GLU A 1 115 ? -8.575 23.094 22.727 1 98.35 115 GLU A N 1
ATOM 886 C CA . GLU A 1 115 ? -9.873 23.755 22.836 1 98.35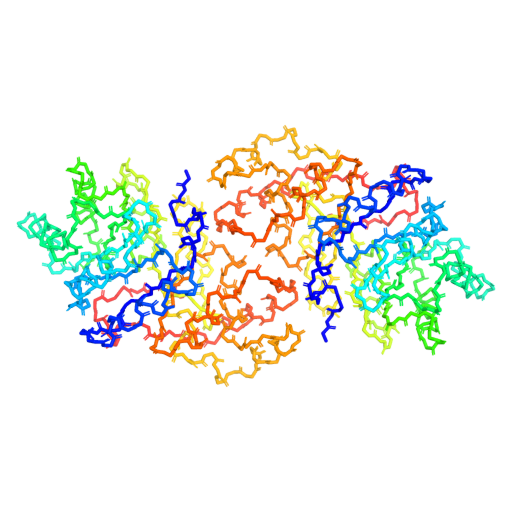 115 GLU A CA 1
ATOM 887 C C . GLU A 1 115 ? -9.989 24.909 21.844 1 98.35 115 GLU A C 1
ATOM 889 O O . GLU A 1 115 ? -11.023 25.074 21.194 1 98.35 115 GLU A O 1
ATOM 894 N N . LEU A 1 116 ? -8.92 25.699 21.751 1 98.5 116 LEU A N 1
ATOM 895 C CA . LEU A 1 116 ? -8.897 26.819 20.816 1 98.5 116 LEU A CA 1
ATOM 896 C C . LEU A 1 116 ? -8.977 26.325 19.375 1 98.5 116 LEU A C 1
ATOM 898 O O . LEU A 1 116 ? -9.629 26.95 18.535 1 98.5 116 LEU A O 1
ATOM 902 N N . LEU A 1 117 ? -8.346 25.235 19.099 1 98.82 117 LEU A N 1
ATOM 903 C CA . LEU A 1 117 ? -8.391 24.606 17.783 1 98.82 117 LEU A CA 1
ATOM 904 C C . LEU A 1 117 ? -9.819 24.218 17.415 1 98.82 117 LEU A C 1
ATOM 906 O O . LEU A 1 117 ? -10.271 24.484 16.299 1 98.82 117 LEU A O 1
ATOM 910 N N . GLN A 1 118 ? -10.517 23.59 18.303 1 98.39 118 GLN A N 1
ATOM 911 C CA . GLN A 1 118 ? -11.904 23.193 18.091 1 98.39 118 GLN A CA 1
ATOM 912 C C . GLN A 1 118 ? -12.804 24.412 17.906 1 98.39 118 GLN A C 1
ATOM 914 O O . GLN A 1 118 ? -13.735 24.386 17.099 1 98.39 118 GLN A O 1
ATOM 919 N N . ASP A 1 119 ? -12.519 25.451 18.708 1 98.29 119 ASP A N 1
ATOM 920 C CA . ASP A 1 119 ? -13.269 26.696 18.564 1 98.29 119 ASP A CA 1
ATOM 921 C C . ASP A 1 119 ? -13.122 27.266 17.155 1 98.29 119 ASP A C 1
ATOM 923 O O . ASP A 1 119 ? -14.079 27.806 16.596 1 98.29 119 ASP A O 1
ATOM 927 N N . ALA A 1 120 ? -11.924 27.206 16.638 1 98.77 120 ALA A N 1
ATOM 928 C CA . ALA A 1 120 ? -11.684 27.693 15.282 1 98.77 120 ALA A CA 1
ATOM 929 C C . ALA A 1 120 ? -12.54 26.937 14.269 1 98.77 120 ALA A C 1
ATOM 931 O O . ALA A 1 120 ? -13.081 27.534 13.335 1 98.77 120 ALA A O 1
ATOM 932 N N . GLN A 1 121 ? -12.637 25.62 14.413 1 98.73 121 GLN A N 1
ATOM 933 C CA . GLN A 1 121 ? -13.49 24.822 13.53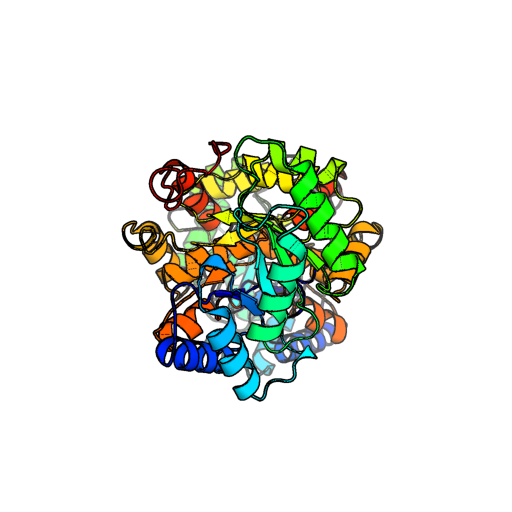8 1 98.73 121 GLN A CA 1
ATOM 934 C C . GLN A 1 121 ? -14.956 25.215 13.693 1 98.73 121 GLN A C 1
ATOM 936 O O . GLN A 1 121 ? -15.678 25.342 12.701 1 98.73 121 GLN A O 1
ATOM 941 N N . GLU A 1 122 ? -15.396 25.39 14.893 1 98.11 122 GLU A N 1
ATOM 942 C CA . GLU A 1 122 ? -16.781 25.752 15.179 1 98.11 122 GLU A CA 1
ATOM 943 C C . GLU A 1 122 ? -17.141 27.096 14.553 1 98.11 122 GLU A C 1
ATOM 945 O O . GLU A 1 122 ? -18.279 27.303 14.125 1 98.11 122 GLU A O 1
ATOM 950 N N . ARG A 1 123 ? -16.191 27.951 14.481 1 98.12 123 ARG A N 1
ATOM 951 C CA . ARG A 1 123 ? -16.408 29.281 13.92 1 98.12 123 ARG A CA 1
ATOM 952 C C . ARG A 1 123 ? -16.391 29.241 12.396 1 98.12 123 ARG A C 1
ATOM 954 O O . ARG A 1 123 ? -16.63 30.258 11.74 1 98.12 123 ARG A O 1
ATOM 961 N N . GLY A 1 124 ? -15.961 28.073 11.861 1 98.48 124 GLY A N 1
ATOM 962 C CA . GLY A 1 124 ? -15.992 27.907 10.416 1 98.48 124 GLY A CA 1
ATOM 963 C C . GLY A 1 124 ? -14.675 28.253 9.747 1 98.48 124 GLY A C 1
ATOM 964 O O . GLY A 1 124 ? -14.598 28.33 8.52 1 98.48 124 GLY A O 1
ATOM 965 N N . PHE A 1 125 ? -13.608 28.451 10.534 1 98.79 125 PHE A N 1
ATOM 966 C CA . PHE A 1 125 ? -12.319 28.842 9.977 1 98.79 125 PHE A CA 1
ATOM 967 C C . PHE A 1 1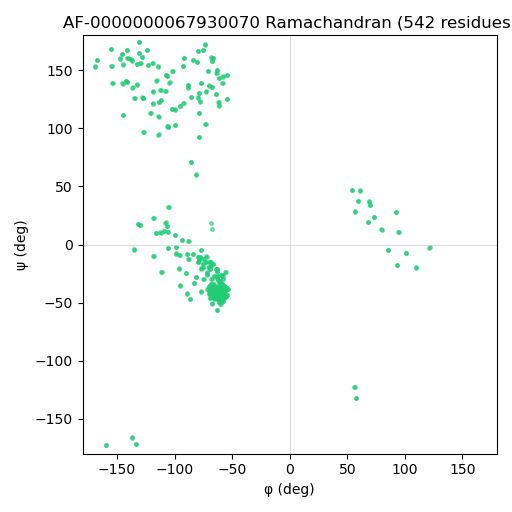25 ? -11.592 27.635 9.394 1 98.79 125 PHE A C 1
ATOM 969 O O . PHE A 1 125 ? -10.635 27.789 8.632 1 98.79 125 PHE A O 1
ATOM 976 N N . ALA A 1 126 ? -12.033 26.423 9.718 1 98.8 126 ALA A N 1
ATOM 977 C CA . ALA A 1 126 ? -11.455 25.179 9.215 1 98.8 126 ALA A CA 1
ATOM 978 C C . ALA A 1 126 ? -12.531 24.115 9.019 1 98.8 126 ALA A C 1
ATOM 980 O O . ALA A 1 126 ? -13.445 23.989 9.838 1 98.8 126 ALA A O 1
ATOM 981 N N . SER A 1 127 ? -12.419 23.389 7.921 1 98.5 127 SER A N 1
ATOM 982 C CA . SER A 1 127 ? -13.344 22.28 7.711 1 98.5 127 SER A CA 1
ATOM 983 C C . SER A 1 127 ? -13.07 21.14 8.686 1 98.5 127 SER A C 1
ATOM 985 O O . SER A 1 127 ? -14 20.474 9.148 1 98.5 127 SER A O 1
ATOM 987 N N . THR A 1 128 ? -11.795 20.87 8.925 1 98.72 128 THR A N 1
ATOM 988 C CA . THR A 1 128 ? -11.332 19.848 9.857 1 98.72 128 THR A CA 1
ATOM 989 C C . THR A 1 128 ? -10.101 20.329 10.62 1 98.72 128 THR A C 1
ATOM 991 O O . THR A 1 128 ? -9.51 21.353 10.272 1 98.72 128 THR A O 1
ATOM 994 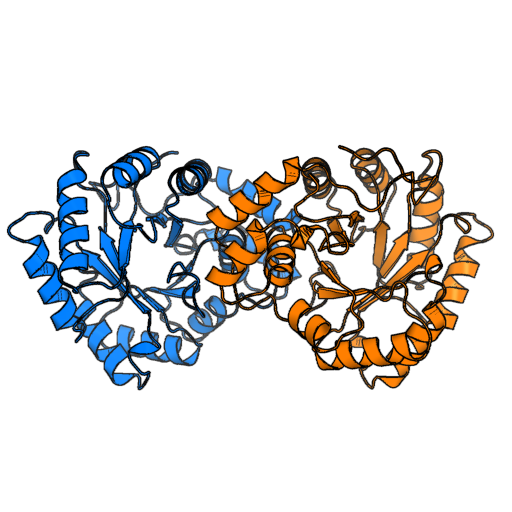N N . VAL A 1 129 ? -9.748 19.601 11.675 1 98.85 129 VAL A N 1
ATOM 995 C CA . VAL A 1 129 ? -8.623 20.015 12.507 1 98.85 129 VAL A CA 1
ATOM 996 C C . VAL A 1 129 ? -7.759 18.803 12.848 1 98.85 129 VAL A C 1
ATOM 998 O O . VAL A 1 129 ? -8.202 17.66 12.715 1 98.85 129 VAL A O 1
ATOM 1001 N N . GLY A 1 130 ? -6.551 18.994 13.186 1 98.87 130 GLY A N 1
ATOM 1002 C CA . GLY A 1 130 ? -5.609 17.963 13.589 1 98.87 130 GLY A CA 1
ATOM 1003 C C . GLY A 1 130 ? -4.437 18.503 14.386 1 98.87 130 GLY A C 1
ATOM 1004 O O . GLY A 1 130 ? -4.462 19.651 14.836 1 98.87 130 GLY A O 1
ATOM 1005 N N . ILE A 1 131 ? -3.453 17.638 14.651 1 98.9 131 ILE A N 1
ATOM 1006 C CA . ILE A 1 131 ? -2.293 17.971 15.471 1 98.9 131 ILE A CA 1
ATOM 1007 C C . ILE A 1 131 ? -1.015 17.55 14.749 1 98.9 131 ILE A C 1
ATOM 1009 O O . ILE A 1 131 ? -1.068 16.847 13.738 1 98.9 131 ILE A O 1
ATOM 1013 N N . SER A 1 132 ? 0.09 18.048 15.201 1 98.69 132 SER A N 1
ATOM 1014 C CA . SER A 1 132 ? 1.389 17.665 14.657 1 98.69 132 SER A CA 1
ATOM 1015 C C . SER A 1 132 ? 2.408 17.436 15.768 1 98.69 132 SER A C 1
ATOM 1017 O O . SER A 1 132 ? 2.431 18.169 16.758 1 98.69 132 SER A O 1
ATOM 1019 N N . ASN A 1 133 ? 3.143 16.387 15.669 1 98.21 133 ASN A N 1
ATOM 1020 C CA . ASN A 1 133 ? 4.322 16.094 16.478 1 98.21 133 ASN A CA 1
ATOM 1021 C C . ASN A 1 133 ? 3.94 15.695 17.9 1 98.21 133 ASN A C 1
ATOM 1023 O O . ASN A 1 133 ? 4.717 15.897 18.835 1 98.21 133 ASN A O 1
ATOM 1027 N N . TYR A 1 134 ? 2.781 15.237 18.044 1 98.31 134 TYR A N 1
ATOM 1028 C CA . TYR A 1 134 ? 2.341 14.72 19.335 1 98.31 134 TYR A CA 1
ATOM 1029 C C . TYR A 1 134 ? 2.915 13.331 19.59 1 98.31 134 TYR A C 1
ATOM 1031 O O . TYR A 1 134 ? 2.958 12.494 18.685 1 98.31 134 TYR A O 1
ATOM 1039 N N . THR A 1 135 ? 3.343 13.065 20.804 1 97.54 135 THR A N 1
ATOM 1040 C CA . THR A 1 135 ? 3.76 11.732 21.227 1 97.54 135 THR A CA 1
ATOM 1041 C C . THR A 1 135 ? 2.551 10.819 21.407 1 97.54 135 THR A C 1
ATOM 1043 O O . THR A 1 135 ? 1.407 11.274 21.342 1 97.54 135 THR A O 1
ATOM 1046 N N . ALA A 1 136 ? 2.815 9.566 21.627 1 98.12 136 ALA A N 1
ATOM 1047 C CA . ALA A 1 136 ? 1.737 8.607 21.851 1 98.12 136 ALA A CA 1
ATOM 1048 C C . ALA A 1 136 ? 0.898 8.999 23.065 1 98.12 136 ALA A C 1
ATOM 1050 O O . ALA A 1 136 ? -0.333 8.955 23.017 1 98.12 136 ALA A O 1
ATOM 1051 N N . ALA A 1 137 ? 1.582 9.383 24.135 1 97.47 137 ALA A N 1
ATOM 1052 C CA . ALA A 1 137 ? 0.876 9.807 25.342 1 97.47 137 ALA A CA 1
ATOM 1053 C C . ALA A 1 137 ? 0.008 11.032 25.068 1 97.47 137 ALA A C 1
ATOM 1055 O O . ALA A 1 137 ? -1.132 11.108 25.532 1 97.47 137 ALA A O 1
ATOM 1056 N N . MET A 1 138 ? 0.521 11.95 24.342 1 98.11 138 MET A N 1
ATOM 1057 C CA . MET A 1 138 ? -0.205 13.175 24.019 1 98.11 138 MET A CA 1
ATOM 1058 C C . MET A 1 138 ? -1.394 12.88 23.112 1 98.11 138 MET A C 1
ATOM 1060 O O . MET A 1 138 ? -2.433 13.536 23.209 1 98.11 138 MET A O 1
ATOM 1064 N N . MET A 1 139 ? -1.267 11.953 22.198 1 98.33 139 MET A N 1
ATOM 1065 C CA . MET A 1 139 ? -2.39 11.541 21.361 1 98.33 139 MET A CA 1
ATOM 1066 C C . MET A 1 139 ? -3.54 11.014 22.213 1 98.33 139 MET A C 1
ATOM 1068 O O . MET A 1 139 ? -4.703 11.336 21.963 1 98.33 139 MET A O 1
ATOM 1072 N N . ARG A 1 140 ? -3.235 10.199 23.184 1 97.92 140 ARG A N 1
ATOM 1073 C CA . ARG A 1 140 ? -4.257 9.671 24.083 1 97.92 140 ARG A CA 1
ATOM 1074 C C . ARG A 1 140 ? -4.948 10.796 24.847 1 97.92 140 ARG A C 1
ATOM 1076 O O . ARG A 1 140 ? -6.172 10.794 24.991 1 97.92 140 ARG A O 1
ATOM 1083 N N . GLN A 1 141 ? -4.152 11.754 25.295 1 98.11 141 GLN A N 1
ATOM 1084 C CA . GLN A 1 141 ? -4.719 12.914 25.974 1 98.11 141 GLN A CA 1
ATOM 1085 C C . GLN A 1 141 ? -5.605 13.724 25.032 1 98.11 141 GLN A C 1
ATOM 1087 O O . GLN A 1 141 ? -6.692 14.161 25.415 1 98.11 141 GLN A O 1
ATOM 1092 N N . ALA A 1 142 ? -5.112 13.947 23.826 1 98.57 142 ALA A N 1
ATOM 1093 C CA . ALA A 1 142 ? -5.861 14.713 22.834 1 98.57 142 ALA A CA 1
ATOM 1094 C C . ALA A 1 142 ? -7.21 14.064 22.542 1 98.57 142 ALA A C 1
ATOM 1096 O O . ALA A 1 142 ? -8.217 14.757 22.375 1 98.57 142 ALA A O 1
ATOM 1097 N N . LYS A 1 143 ? -7.21 12.758 22.41 1 98.04 143 LYS A N 1
ATOM 1098 C CA . LYS A 1 143 ? -8.447 12.02 22.169 1 98.04 143 LYS A CA 1
ATOM 1099 C C . LYS A 1 143 ? -9.469 12.288 23.27 1 98.04 143 LYS A C 1
ATOM 1101 O O . LYS A 1 143 ? -10.669 12.375 23.001 1 98.04 143 LYS A O 1
ATOM 1106 N N . GLN A 1 144 ? -9.047 12.441 24.485 1 97.3 144 GLN A N 1
ATOM 1107 C CA . GLN A 1 144 ? -9.925 12.686 25.625 1 97.3 144 GLN A CA 1
ATOM 1108 C C . GLN A 1 144 ? -10.444 14.121 25.622 1 97.3 144 GLN A C 1
ATOM 1110 O O . GLN A 1 144 ? -11.563 14.383 26.069 1 97.3 144 GLN A O 1
ATOM 1115 N N . ILE A 1 145 ? -9.686 14.992 25.107 1 97.4 145 ILE A N 1
ATOM 1116 C CA . ILE A 1 145 ? -9.996 16.416 25.182 1 97.4 145 ILE A CA 1
ATOM 1117 C C . ILE A 1 145 ? -10.848 16.822 23.982 1 97.4 145 ILE A C 1
ATOM 1119 O O . ILE A 1 145 ? -11.8 17.595 24.122 1 97.4 145 ILE A O 1
ATOM 1123 N N . ALA A 1 146 ? -10.499 16.328 22.847 1 95.1 146 ALA A N 1
ATOM 1124 C CA . ALA A 1 146 ? -11.131 16.759 21.603 1 95.1 146 ALA A CA 1
ATOM 1125 C C . ALA A 1 146 ? -12.548 16.204 21.487 1 95.1 146 ALA A C 1
ATOM 1127 O O . ALA A 1 146 ? -12.772 15.008 21.689 1 95.1 146 ALA A O 1
ATOM 1128 N N . SER A 1 147 ? -13.461 17.044 21.167 1 94.58 147 SER A N 1
ATOM 1129 C CA . SER A 1 147 ? -14.854 16.649 20.984 1 94.58 147 SER A CA 1
ATOM 1130 C C . SER A 1 147 ? -15.163 16.377 19.516 1 94.58 147 SER A C 1
ATOM 1132 O O . SER A 1 147 ? -16.255 15.914 19.182 1 94.58 147 SER A O 1
ATOM 1134 N N . VAL A 1 148 ? -14.235 16.704 18.66 1 95.64 148 VAL A N 1
ATOM 1135 C CA . VAL A 1 148 ? -14.354 16.459 17.226 1 95.64 148 VAL A CA 1
ATOM 1136 C C . VAL A 1 148 ? -13.232 15.531 16.766 1 95.64 148 VAL A C 1
ATOM 1138 O O . VAL A 1 148 ? -12.185 15.444 17.411 1 95.64 148 VAL A O 1
ATOM 1141 N N . PRO A 1 149 ? -13.38 14.82 15.684 1 96.41 149 PRO A N 1
ATOM 1142 C CA . PRO A 1 149 ? -12.303 13.971 15.169 1 96.41 149 PRO A CA 1
ATOM 1143 C C . PRO A 1 149 ? -11.077 14.773 14.735 1 96.41 149 PRO A C 1
ATOM 1145 O O . PRO A 1 149 ? -11.211 15.786 14.045 1 96.41 149 PRO A O 1
ATOM 1148 N N . LEU A 1 150 ? -9.942 14.392 15.201 1 98.66 150 LEU A N 1
ATOM 1149 C CA . LEU A 1 150 ? -8.673 14.903 14.695 1 98.66 150 LEU A CA 1
ATOM 1150 C C . LEU A 1 150 ? -8.212 14.105 13.48 1 98.66 150 LEU A C 1
ATOM 1152 O O . LEU A 1 150 ? -8.048 12.885 13.558 1 98.66 150 LEU A O 1
ATOM 1156 N N . VAL A 1 151 ? -7.915 14.759 12.392 1 98.46 151 VAL A N 1
ATOM 1157 C CA . VAL A 1 151 ? -7.804 14.041 11.126 1 98.46 151 VAL A CA 1
ATOM 1158 C C . VAL A 1 151 ? -6.379 13.522 10.949 1 98.46 151 VAL A C 1
ATOM 1160 O O . VAL A 1 151 ? -6.121 12.68 10.086 1 98.46 151 VAL A O 1
ATOM 1163 N N . THR A 1 152 ? -5.467 14.058 11.854 1 98.83 152 THR A N 1
ATOM 1164 C CA . THR A 1 152 ? -4.099 13.574 11.699 1 98.83 152 THR A CA 1
ATOM 1165 C C . THR A 1 152 ? -3.237 14 12.883 1 98.83 152 THR A C 1
ATOM 1167 O O . THR A 1 152 ? -3.561 14.964 13.579 1 98.83 152 THR A O 1
ATOM 1170 N N . ASN A 1 153 ? -2.255 13.285 13.174 1 98.87 153 ASN A N 1
ATOM 1171 C CA . ASN A 1 153 ? -0.988 13.711 13.758 1 98.87 153 ASN A CA 1
ATOM 1172 C C . ASN A 1 153 ? 0.135 13.708 12.724 1 98.87 153 ASN A C 1
ATOM 1174 O O . ASN A 1 153 ? 0.619 12.645 12.33 1 98.87 153 ASN A O 1
ATOM 1178 N N . GLN A 1 154 ? 0.481 14.881 12.211 1 98.91 154 GLN A N 1
ATOM 1179 C CA . GLN A 1 154 ? 1.56 14.975 11.233 1 98.91 154 GLN A CA 1
ATOM 1180 C C . GLN A 1 154 ? 2.925 14.893 11.91 1 98.91 154 GLN A C 1
ATOM 1182 O O . GLN A 1 154 ? 3.247 15.714 12.771 1 98.91 154 GLN A O 1
ATOM 1187 N N . VAL A 1 155 ? 3.772 13.928 11.503 1 98.66 155 VAL A N 1
ATOM 1188 C CA . VAL A 1 155 ? 4.997 13.639 12.242 1 98.66 155 VAL A CA 1
ATOM 1189 C C . VAL A 1 155 ? 6.13 13.333 11.265 1 98.66 155 VAL A C 1
ATOM 1191 O O . VAL A 1 155 ? 5.886 13.063 10.087 1 98.66 155 VAL A O 1
ATOM 1194 N N . GLU A 1 156 ? 7.358 13.466 11.792 1 98.46 156 GLU A N 1
ATOM 1195 C CA . GLU A 1 156 ? 8.478 12.925 11.026 1 98.46 156 GLU A CA 1
ATOM 1196 C C . GLU A 1 156 ? 8.34 11.418 10.836 1 98.46 156 GLU A C 1
ATOM 1198 O O . GLU A 1 156 ? 8.246 10.67 11.812 1 98.46 156 GLU A O 1
ATOM 1203 N N . PHE A 1 157 ? 8.27 10.971 9.62 1 98.64 157 PHE A N 1
ATOM 1204 C CA . PHE A 1 157 ? 8.068 9.557 9.33 1 98.64 157 PHE A CA 1
ATOM 1205 C C . PHE A 1 157 ? 8.833 9.145 8.078 1 98.64 157 PHE A C 1
ATOM 1207 O O . PHE A 1 157 ? 8.53 9.61 6.978 1 98.64 157 PHE A O 1
ATOM 1214 N N . HIS A 1 158 ? 9.802 8.379 8.224 1 98.69 158 HIS A N 1
ATOM 1215 C CA . HIS A 1 158 ? 10.629 7.786 7.18 1 98.69 158 HIS A CA 1
ATOM 1216 C C . HIS A 1 158 ? 11.282 6.494 7.662 1 98.69 158 HIS A C 1
ATOM 1218 O O . HIS A 1 158 ? 11.278 6.201 8.859 1 98.69 158 HIS A O 1
ATOM 1224 N N . PRO A 1 159 ? 11.871 5.698 6.811 1 98.63 159 PRO A N 1
ATOM 1225 C CA . PRO A 1 159 ? 12.29 4.332 7.136 1 98.63 159 PRO A CA 1
ATOM 1226 C C . PRO A 1 159 ? 13.444 4.291 8.135 1 98.63 159 PRO A C 1
ATOM 1228 O O . PRO A 1 159 ? 13.732 3.237 8.708 1 98.63 159 PRO A O 1
ATOM 1231 N N . LEU A 1 160 ? 14.176 5.356 8.341 1 98.75 160 LEU A N 1
ATOM 1232 C CA . LEU A 1 160 ? 15.351 5.327 9.205 1 98.75 160 LEU A CA 1
ATOM 1233 C C . LEU A 1 160 ? 14.97 5.62 10.652 1 98.75 160 LEU A C 1
ATOM 1235 O O . LEU A 1 160 ? 15.838 5.702 11.523 1 98.75 160 LEU A O 1
ATOM 1239 N N . LEU A 1 161 ? 13.672 5.791 10.899 1 98.29 161 LEU A N 1
ATOM 1240 C CA . LEU A 1 161 ? 13.153 6.155 12.213 1 98.29 161 LEU A CA 1
ATOM 1241 C C . LEU A 1 161 ? 12.053 5.192 12.649 1 98.29 161 LEU A C 1
ATOM 1243 O O . LEU A 1 161 ? 11.075 4.992 11.926 1 98.29 161 LEU A O 1
ATOM 1247 N N . ASP A 1 162 ? 12.181 4.591 13.832 1 97.56 162 ASP A N 1
ATOM 1248 C CA . ASP A 1 162 ? 11.176 3.659 14.334 1 97.56 162 ASP A CA 1
ATOM 1249 C C . ASP A 1 162 ? 9.974 4.404 14.91 1 97.56 162 ASP A C 1
ATOM 1251 O O . ASP A 1 162 ? 10.086 5.068 15.943 1 97.56 162 ASP A O 1
ATOM 1255 N N . GLN A 1 163 ? 8.813 4.315 14.3 1 97.73 163 GLN A N 1
ATOM 1256 C CA . GLN A 1 163 ? 7.605 5.002 14.743 1 97.73 163 GLN A CA 1
ATOM 1257 C C . GLN A 1 163 ? 6.51 4.005 15.113 1 97.73 163 GLN A C 1
ATOM 1259 O O . GLN A 1 163 ? 5.323 4.334 15.066 1 97.73 163 GLN A O 1
ATOM 1264 N N . ARG A 1 164 ? 6.877 2.743 15.449 1 97.8 164 ARG A N 1
ATOM 1265 C CA . ARG A 1 164 ? 5.9 1.697 15.734 1 97.8 164 ARG A CA 1
ATOM 1266 C C . ARG A 1 164 ? 5.021 2.078 16.921 1 97.8 164 ARG A C 1
ATOM 1268 O O . ARG A 1 164 ? 3.831 1.758 16.946 1 97.8 164 ARG A O 1
ATOM 1275 N N . LYS A 1 165 ? 5.526 2.781 17.89 1 97.96 165 LYS A N 1
ATOM 1276 C CA . LYS A 1 165 ? 4.746 3.22 19.044 1 97.96 165 LYS A CA 1
ATOM 1277 C C . LYS A 1 165 ? 3.674 4.225 18.634 1 97.96 165 LYS A C 1
ATOM 1279 O O . LYS A 1 165 ? 2.546 4.174 19.129 1 97.96 165 LYS A O 1
ATOM 1284 N N . LEU A 1 166 ? 4.002 5.143 17.748 1 98.21 166 LEU A N 1
ATOM 1285 C CA . LEU A 1 166 ? 3.034 6.127 17.277 1 98.21 166 LEU A CA 1
ATOM 1286 C C . LEU A 1 166 ? 1.961 5.466 16.418 1 98.21 166 LEU A C 1
ATOM 1288 O O . LEU A 1 166 ? 0.793 5.859 16.464 1 98.21 166 LEU A O 1
ATOM 1292 N N . LEU A 1 167 ? 2.357 4.523 15.618 1 98.26 167 LEU A N 1
ATOM 1293 C CA . LEU A 1 167 ? 1.385 3.791 14.813 1 98.26 167 LEU A CA 1
ATOM 1294 C C . LEU A 1 167 ? 0.378 3.068 15.701 1 98.26 167 LEU A C 1
ATOM 1296 O O . LEU A 1 167 ? -0.821 3.07 15.416 1 98.26 167 LEU A O 1
ATOM 1300 N N . ALA A 1 168 ? 0.911 2.461 16.755 1 97.96 168 ALA A N 1
ATOM 1301 C CA . ALA A 1 168 ? 0.023 1.804 17.71 1 97.96 168 ALA A CA 1
ATOM 1302 C C . ALA A 1 168 ? -0.935 2.806 18.348 1 97.96 168 ALA A C 1
ATOM 1304 O O . ALA A 1 168 ? -2.129 2.531 18.486 1 97.96 168 ALA A O 1
ATOM 1305 N N . ALA A 1 169 ? -0.426 4.002 18.712 1 98.32 169 ALA A N 1
ATOM 1306 C CA . ALA A 1 169 ? -1.256 5.047 19.305 1 98.32 169 ALA A CA 1
ATOM 1307 C C . ALA A 1 169 ? -2.317 5.529 18.32 1 98.32 169 ALA A C 1
ATOM 1309 O O . ALA A 1 169 ? -3.432 5.874 18.719 1 98.32 169 ALA A O 1
ATOM 1310 N N . ALA A 1 170 ? -1.967 5.59 17.052 1 98.36 170 ALA A N 1
ATOM 1311 C CA . ALA A 1 170 ? -2.932 5.97 16.024 1 98.36 170 ALA A CA 1
ATOM 1312 C C . ALA A 1 170 ? -4.121 5.014 16.006 1 98.36 170 ALA A C 1
ATOM 1314 O O . ALA A 1 170 ? -5.275 5.448 15.986 1 98.36 170 ALA A O 1
ATOM 1315 N N . ASN A 1 171 ? -3.838 3.756 16.011 1 96.92 171 ASN A N 1
ATOM 1316 C CA . ASN A 1 171 ? -4.88 2.735 16.03 1 96.92 171 ASN A CA 1
ATOM 1317 C C . ASN A 1 171 ? -5.737 2.833 17.288 1 96.92 171 ASN A C 1
ATOM 1319 O O . ASN A 1 171 ? -6.959 2.686 17.225 1 96.92 171 ASN A O 1
ATOM 1323 N N . GLU A 1 172 ? -5.116 3.07 18.384 1 97.47 172 GLU A N 1
ATOM 1324 C CA . GLU A 1 172 ? -5.794 3.15 19.674 1 97.47 172 GLU A CA 1
ATOM 1325 C C . GLU A 1 172 ? -6.711 4.369 19.741 1 97.47 172 GLU A C 1
ATOM 1327 O O . GLU A 1 172 ? -7.827 4.285 20.259 1 97.47 172 GLU A O 1
ATOM 1332 N N . THR A 1 173 ? -6.266 5.524 19.253 1 98.07 173 THR A N 1
ATOM 1333 C CA . THR A 1 173 ? -6.936 6.801 19.476 1 98.07 173 THR A CA 1
ATOM 1334 C C . THR A 1 173 ? -7.854 7.142 18.306 1 98.07 173 THR A C 1
ATOM 1336 O O . THR A 1 173 ? -8.728 8.003 18.427 1 98.07 173 THR A O 1
ATOM 1339 N N . GLY A 1 174 ? -7.576 6.487 17.12 1 97.6 174 GLY A N 1
ATOM 1340 C CA . GLY A 1 174 ? -8.316 6.841 15.92 1 97.6 174 GLY A CA 1
ATOM 1341 C C . GLY A 1 174 ? -7.816 8.114 15.263 1 97.6 174 GLY A C 1
ATOM 1342 O O . GLY A 1 174 ? -8.495 8.685 14.407 1 97.6 174 GLY A O 1
ATOM 1343 N N . ILE A 1 175 ? -6.64 8.597 15.671 1 98.38 175 ILE A N 1
ATOM 1344 C CA . ILE A 1 175 ? -5.993 9.746 15.046 1 98.38 175 ILE A CA 1
ATOM 1345 C C . ILE A 1 175 ? -4.907 9.266 14.085 1 98.38 175 ILE A C 1
ATOM 1347 O O . ILE A 1 175 ? -3.815 8.885 14.512 1 98.38 175 ILE A O 1
ATOM 1351 N N . PRO A 1 176 ? -5.117 9.27 12.82 1 98.53 176 PRO A N 1
ATOM 1352 C CA . PRO A 1 176 ? -4.112 8.757 11.885 1 98.53 176 PRO A CA 1
ATOM 1353 C C . PRO A 1 176 ? -2.858 9.627 11.833 1 98.53 176 PRO A C 1
ATOM 1355 O O . PRO A 1 176 ? -2.907 10.81 12.179 1 98.53 176 PRO A O 1
ATOM 1358 N N . LEU A 1 177 ? -1.789 9 11.397 1 98.74 177 LEU A N 1
ATOM 1359 C CA . LEU A 1 177 ? -0.553 9.745 11.183 1 98.74 177 LEU A CA 1
ATOM 1360 C C . LEU A 1 177 ? -0.448 10.222 9.738 1 98.74 177 LEU A C 1
ATOM 1362 O O . LEU A 1 177 ? -1.011 9.602 8.833 1 98.74 177 LEU A O 1
ATOM 1366 N N . SER A 1 178 ? 0.251 11.275 9.482 1 98.85 178 SER A N 1
ATOM 1367 C CA . SER A 1 178 ? 0.764 11.712 8.188 1 98.85 178 SER A CA 1
ATOM 1368 C C . SER A 1 178 ? 2.236 12.102 8.28 1 98.85 178 SER A C 1
ATOM 1370 O O . SER A 1 178 ? 2.73 12.43 9.361 1 98.85 178 SER A O 1
ATOM 1372 N N . SER A 1 179 ? 2.88 12.022 7.164 1 98.8 179 SER A N 1
ATOM 1373 C CA . SER A 1 179 ? 4.337 12.095 7.213 1 98.8 179 SER A CA 1
ATOM 1374 C C . SER A 1 179 ? 4.838 13.453 6.736 1 98.8 179 SER A C 1
ATOM 1376 O O . SER A 1 179 ? 4.297 14.022 5.786 1 98.8 179 SER A O 1
ATOM 1378 N N . TYR A 1 180 ? 5.849 13.966 7.436 1 98.39 180 TYR A N 1
ATOM 1379 C CA . TYR A 1 180 ? 6.767 14.941 6.857 1 98.39 180 TYR A CA 1
ATOM 1380 C C . TYR A 1 180 ? 8.209 14.456 6.951 1 98.39 180 TYR A C 1
ATOM 1382 O O . TYR A 1 180 ? 8.486 13.435 7.585 1 98.39 180 TYR A O 1
ATOM 1390 N N . CYS A 1 181 ? 9.136 15.122 6.224 1 98.06 181 CYS A N 1
ATOM 1391 C CA . CYS A 1 181 ? 10.508 14.641 6.106 1 98.06 181 CYS A CA 1
ATOM 1392 C C . CYS A 1 181 ? 10.539 13.201 5.607 1 98.06 181 CYS A C 1
ATOM 1394 O O . CYS A 1 181 ? 11.292 12.376 6.127 1 98.06 181 CYS A O 1
ATOM 1396 N N . SER A 1 182 ? 9.803 12.948 4.627 1 98.2 182 SER A N 1
ATOM 1397 C CA . SER A 1 182 ? 9.505 11.58 4.216 1 98.2 182 SER A CA 1
ATOM 1398 C C . SER A 1 182 ? 10.748 10.88 3.679 1 98.2 182 SER A C 1
ATOM 1400 O O . SER A 1 182 ? 10.858 9.654 3.753 1 98.2 182 SER A O 1
ATOM 1402 N N . VAL A 1 183 ? 11.719 11.659 3.068 1 98.17 183 VAL A N 1
ATOM 1403 C CA . VAL A 1 183 ? 12.948 11.04 2.582 1 98.17 183 VAL A CA 1
ATOM 1404 C C . VAL A 1 183 ? 14.11 11.409 3.5 1 98.17 183 VAL A C 1
ATOM 1406 O O . VAL A 1 183 ? 15.272 11.375 3.086 1 98.17 183 VAL A O 1
ATOM 1409 N N . ALA A 1 184 ? 13.78 11.901 4.698 1 98.05 184 ALA A N 1
ATOM 1410 C CA . ALA A 1 184 ? 14.738 12.237 5.748 1 98.05 184 ALA A CA 1
ATOM 1411 C C . ALA A 1 184 ? 15.728 13.295 5.27 1 98.05 184 ALA A C 1
ATOM 1413 O O . ALA A 1 184 ? 16.938 13.153 5.463 1 98.05 184 ALA A O 1
ATOM 1414 N N . ARG A 1 185 ? 15.2 14.243 4.475 1 95.97 185 ARG A N 1
ATOM 1415 C CA . ARG A 1 185 ? 16.017 15.317 3.919 1 95.97 185 ARG A CA 1
ATOM 1416 C C . ARG A 1 185 ? 17.183 14.757 3.112 1 95.97 185 ARG A C 1
ATOM 1418 O O . ARG A 1 185 ? 18.306 15.257 3.204 1 95.97 185 ARG A O 1
ATOM 1425 N N . GLY A 1 186 ? 16.996 13.64 2.578 1 97.13 186 GLY A N 1
ATOM 1426 C CA . GLY A 1 186 ? 17.97 13.069 1.662 1 97.13 186 GLY A CA 1
ATOM 1427 C C . GLY A 1 186 ? 18.848 12.013 2.307 1 97.13 186 GLY A C 1
ATOM 1428 O O . GLY A 1 186 ? 19.601 11.32 1.62 1 97.13 186 GLY A O 1
ATOM 1429 N N . GLU A 1 187 ? 18.789 11.797 3.648 1 98.35 187 GLU A N 1
ATOM 1430 C CA . GLU A 1 187 ? 19.623 10.81 4.328 1 98.35 187 GLU A CA 1
ATOM 1431 C C . GLU A 1 187 ? 19.397 9.412 3.76 1 98.35 187 GLU A C 1
ATOM 1433 O O . GLU A 1 187 ? 20.324 8.602 3.704 1 98.35 187 GLU A O 1
ATOM 1438 N N . VAL A 1 188 ? 18.219 9.095 3.246 1 98.4 188 VAL A N 1
ATOM 1439 C CA . VAL A 1 188 ? 17.874 7.77 2.742 1 98.4 188 VAL A CA 1
ATOM 1440 C C . VAL A 1 188 ? 18.773 7.417 1.559 1 98.4 188 VAL A C 1
ATOM 1442 O O . VAL A 1 188 ? 19.067 6.242 1.323 1 98.4 188 VAL A O 1
ATOM 1445 N N . PHE A 1 189 ? 19.275 8.41 0.837 1 98.16 189 PHE A N 1
ATOM 1446 C CA . PHE A 1 189 ? 20.036 8.176 -0.385 1 98.16 189 PHE A CA 1
ATOM 1447 C C . PHE A 1 189 ? 21.441 7.682 -0.061 1 98.16 189 PHE A C 1
ATOM 1449 O O . PHE A 1 189 ? 22.147 7.182 -0.939 1 98.16 189 PHE A O 1
ATOM 1456 N N . LYS A 1 190 ? 21.848 7.87 1.162 1 98.47 190 LYS A N 1
ATOM 1457 C CA . LYS A 1 190 ? 23.161 7.396 1.59 1 98.47 190 LYS A CA 1
ATOM 1458 C C . LYS A 1 190 ? 23.14 5.895 1.867 1 98.47 190 LYS A C 1
ATOM 1460 O O . LYS A 1 190 ? 24.192 5.277 2.045 1 98.47 190 LYS A O 1
ATOM 1465 N N . HIS A 1 191 ? 22.035 5.295 1.972 1 98.62 191 HIS A N 1
ATOM 1466 C CA . HIS A 1 191 ? 21.87 3.861 2.184 1 98.62 191 HIS A CA 1
ATOM 1467 C C . HIS A 1 191 ? 21.552 3.144 0.876 1 98.62 191 HIS A C 1
ATOM 1469 O O . HIS A 1 191 ? 20.483 3.347 0.296 1 98.62 191 HIS A O 1
ATOM 1475 N N . PRO A 1 192 ? 22.334 2.295 0.402 1 98.49 192 PRO A N 1
ATOM 1476 C CA . PRO A 1 192 ? 22.207 1.678 -0.92 1 98.49 192 PRO A CA 1
ATOM 1477 C C . PRO A 1 192 ? 20.943 0.833 -1.058 1 98.49 192 PRO A C 1
ATOM 1479 O O . PRO A 1 192 ? 20.477 0.589 -2.174 1 98.49 192 PRO A O 1
ATOM 1482 N N . LEU A 1 193 ? 20.403 0.424 0.066 1 98.72 193 LEU A N 1
ATOM 1483 C CA . LEU A 1 193 ? 19.269 -0.495 0.077 1 98.72 193 LEU A CA 1
ATOM 1484 C C . LEU A 1 193 ? 18.122 0.048 -0.768 1 98.72 193 LEU A C 1
ATOM 1486 O O . LEU A 1 193 ? 17.526 -0.688 -1.559 1 98.72 193 LEU A O 1
ATOM 1490 N N . PHE A 1 194 ? 17.814 1.298 -0.66 1 98.85 194 PHE A N 1
ATOM 1491 C CA . PHE A 1 194 ? 16.644 1.884 -1.304 1 98.85 194 PHE A CA 1
ATOM 1492 C C . PHE A 1 194 ? 16.825 1.931 -2.816 1 98.85 194 PHE A C 1
ATOM 1494 O O . PHE A 1 194 ? 15.886 1.664 -3.568 1 98.85 194 PHE A O 1
ATOM 1501 N N . ALA A 1 195 ? 18.009 2.318 -3.254 1 98.68 195 ALA A N 1
ATOM 1502 C CA . ALA A 1 195 ? 18.298 2.307 -4.686 1 98.68 195 ALA A CA 1
ATOM 1503 C C . ALA A 1 195 ? 18.26 0.887 -5.243 1 98.68 195 ALA A C 1
ATOM 1505 O O . ALA A 1 195 ? 17.799 0.665 -6.365 1 98.68 195 ALA A O 1
ATOM 1506 N N . GLU A 1 196 ? 18.806 -0.033 -4.476 1 98.43 196 GLU A N 1
ATOM 1507 C CA . GLU A 1 196 ? 18.789 -1.438 -4.87 1 98.43 196 GLU A CA 1
ATOM 1508 C C . GLU A 1 196 ? 17.362 -1.936 -5.08 1 98.43 196 GLU A C 1
ATOM 1510 O O . GLU A 1 196 ? 17.053 -2.533 -6.113 1 98.43 196 GLU A O 1
ATOM 1515 N N . ILE A 1 197 ? 16.499 -1.657 -4.124 1 98.36 197 ILE A N 1
ATOM 1516 C CA . ILE A 1 197 ? 15.098 -2.048 -4.232 1 98.36 197 ILE A CA 1
ATOM 1517 C C . ILE A 1 197 ? 14.452 -1.329 -5.415 1 98.36 197 ILE A C 1
ATOM 1519 O O . ILE A 1 197 ? 13.737 -1.946 -6.209 1 98.36 197 ILE A O 1
ATOM 1523 N N . GLY A 1 198 ? 14.739 -0.002 -5.52 1 98.27 198 GLY A N 1
ATOM 1524 C CA . GLY A 1 198 ? 14.181 0.783 -6.609 1 98.27 198 GLY A CA 1
ATOM 1525 C C . GLY A 1 198 ? 14.517 0.226 -7.979 1 98.27 198 GLY A C 1
ATOM 1526 O O . GLY A 1 198 ? 13.662 0.191 -8.867 1 98.27 198 GLY A O 1
ATOM 1527 N N . ALA A 1 199 ? 15.703 -0.237 -8.169 1 97.45 199 ALA A N 1
ATOM 1528 C CA . ALA A 1 199 ? 16.152 -0.797 -9.442 1 97.45 199 ALA A CA 1
ATOM 1529 C C . ALA A 1 199 ? 15.289 -1.986 -9.853 1 97.45 199 ALA A C 1
ATOM 1531 O O . ALA A 1 199 ? 15.009 -2.177 -11.039 1 97.45 199 ALA A O 1
ATOM 1532 N N . ALA A 1 200 ? 14.85 -2.7 -8.911 1 95.49 200 ALA A N 1
ATOM 1533 C CA . ALA A 1 200 ? 14.039 -3.882 -9.191 1 95.49 200 ALA A CA 1
ATOM 1534 C C . ALA A 1 200 ? 12.647 -3.489 -9.678 1 95.49 200 ALA A C 1
ATOM 1536 O O . ALA A 1 200 ? 11.971 -4.276 -10.345 1 95.49 200 ALA A O 1
ATOM 1537 N N . TYR A 1 201 ? 12.161 -2.332 -9.371 1 96.95 201 TYR A N 1
ATOM 1538 C CA . TYR A 1 201 ? 10.824 -1.881 -9.74 1 96.95 201 TYR A CA 1
ATOM 1539 C C . TYR A 1 201 ? 10.885 -0.856 -10.866 1 96.95 201 TYR A C 1
ATOM 1541 O O . TYR A 1 201 ? 9.851 -0.367 -11.325 1 96.95 201 TYR A O 1
ATOM 1549 N N . GLY A 1 202 ? 12.106 -0.478 -11.293 1 97.03 202 GLY A N 1
ATOM 1550 C CA . GLY A 1 202 ? 12.255 0.63 -12.224 1 97.03 202 GLY A CA 1
ATOM 1551 C C . GLY A 1 202 ? 11.924 1.976 -11.608 1 97.03 202 GLY A C 1
ATOM 1552 O O . GLY A 1 202 ? 11.332 2.836 -12.264 1 97.03 202 GLY A O 1
ATOM 1553 N N . LYS A 1 203 ? 12.221 2.148 -10.323 1 98.24 203 LYS A N 1
ATOM 1554 C CA . LYS A 1 203 ? 11.881 3.349 -9.565 1 98.24 203 LYS A CA 1
ATOM 1555 C C . LYS A 1 203 ? 13.106 3.911 -8.848 1 98.24 203 LYS A C 1
ATOM 1557 O O . LYS A 1 203 ? 14.109 3.214 -8.684 1 98.24 203 LYS A O 1
ATOM 1562 N N . SER A 1 204 ? 13.032 5.125 -8.465 1 98.53 204 SER A N 1
ATOM 1563 C CA . SER A 1 204 ? 14.101 5.76 -7.701 1 98.53 204 SER A CA 1
ATOM 1564 C C . SER A 1 204 ? 14.03 5.376 -6.227 1 98.53 204 SER A C 1
ATOM 1566 O O . SER A 1 204 ? 13.009 4.865 -5.761 1 98.53 204 SER A O 1
ATOM 1568 N N . ALA A 1 205 ? 15.096 5.662 -5.526 1 98.68 205 ALA A N 1
ATOM 1569 C CA . ALA A 1 205 ? 15.14 5.451 -4.082 1 98.68 205 ALA A CA 1
ATOM 1570 C C . ALA A 1 205 ? 14.047 6.249 -3.377 1 98.68 205 ALA A C 1
ATOM 1572 O O . ALA A 1 205 ? 13.388 5.742 -2.467 1 98.68 205 ALA A O 1
ATOM 1573 N N . ALA A 1 206 ? 13.821 7.472 -3.789 1 98.8 206 ALA A N 1
ATOM 1574 C CA . ALA A 1 206 ? 12.793 8.318 -3.19 1 98.8 206 ALA A CA 1
ATOM 1575 C C . ALA A 1 206 ? 11.406 7.709 -3.372 1 98.8 206 ALA A C 1
ATOM 1577 O O . ALA A 1 206 ? 10.614 7.658 -2.428 1 98.8 206 ALA A O 1
ATOM 1578 N N . GLN A 1 207 ? 11.141 7.232 -4.581 1 98.82 207 GLN A N 1
ATOM 1579 C CA . GLN A 1 207 ? 9.839 6.638 -4.867 1 98.82 207 GLN A CA 1
ATOM 1580 C C . GLN A 1 207 ? 9.602 5.397 -4.012 1 98.82 207 GLN A C 1
ATOM 1582 O O . GLN A 1 207 ? 8.482 5.157 -3.554 1 98.82 207 GLN A O 1
ATOM 1587 N N . VAL A 1 208 ? 10.646 4.614 -3.786 1 98.85 208 VAL A N 1
ATOM 1588 C CA . VAL A 1 208 ? 10.555 3.425 -2.945 1 98.85 208 VAL A CA 1
ATOM 1589 C C . VAL A 1 208 ? 10.179 3.827 -1.52 1 98.85 208 VAL A C 1
ATOM 1591 O O . VAL A 1 208 ? 9.276 3.239 -0.92 1 98.85 208 VAL A O 1
ATOM 1594 N N . VAL A 1 209 ? 10.798 4.867 -1.036 1 98.94 209 VAL A N 1
ATOM 1595 C CA . VAL A 1 209 ? 10.561 5.334 0.326 1 98.94 209 VAL A CA 1
ATOM 1596 C C . VAL A 1 209 ? 9.137 5.87 0.449 1 98.94 209 VAL A C 1
ATOM 1598 O O . VAL A 1 209 ? 8.424 5.545 1.401 1 98.94 209 VAL A O 1
ATOM 1601 N N . LEU A 1 210 ? 8.71 6.648 -0.493 1 98.94 210 LEU A N 1
ATOM 1602 C CA . LEU A 1 210 ? 7.373 7.232 -0.471 1 98.94 210 LEU A CA 1
ATOM 1603 C C . LEU A 1 210 ? 6.305 6.151 -0.598 1 98.94 210 LEU A C 1
ATOM 1605 O O . LEU A 1 210 ? 5.276 6.206 0.078 1 98.94 210 LEU A O 1
ATOM 1609 N N . ARG A 1 211 ? 6.558 5.141 -1.461 1 98.89 211 ARG A N 1
ATOM 1610 C CA . ARG A 1 211 ? 5.627 4.025 -1.59 1 98.89 211 ARG A CA 1
ATOM 1611 C C . ARG A 1 211 ? 5.539 3.231 -0.291 1 98.89 211 ARG A C 1
ATOM 1613 O O . ARG A 1 211 ? 4.458 2.784 0.097 1 98.89 211 ARG A O 1
ATOM 1620 N N . TRP A 1 212 ? 6.683 3.039 0.39 1 98.93 212 TRP A N 1
ATOM 1621 C CA . TRP A 1 212 ? 6.702 2.371 1.688 1 98.93 212 TRP A CA 1
ATOM 1622 C C . TRP A 1 212 ? 5.792 3.085 2.681 1 98.93 212 TRP A C 1
ATOM 1624 O O . TRP A 1 212 ? 4.988 2.448 3.366 1 98.93 212 TRP A O 1
ATOM 1634 N N . ILE A 1 213 ? 5.831 4.361 2.708 1 98.95 213 ILE A N 1
ATOM 1635 C CA . ILE A 1 213 ? 5.029 5.162 3.627 1 98.95 213 ILE A CA 1
ATOM 1636 C C . ILE A 1 213 ? 3.547 4.999 3.295 1 98.95 213 ILE A C 1
ATOM 1638 O O . ILE A 1 213 ? 2.723 4.8 4.19 1 98.95 213 ILE A O 1
ATOM 1642 N N . LEU A 1 214 ? 3.211 5.078 2.009 1 98.88 214 LEU A N 1
ATOM 1643 C CA . LEU A 1 214 ? 1.824 4.91 1.59 1 98.88 214 LEU A CA 1
ATOM 1644 C C . LEU A 1 214 ? 1.318 3.513 1.933 1 98.88 214 LEU A C 1
ATOM 1646 O O . LEU A 1 214 ? 0.177 3.351 2.372 1 98.88 214 LEU A O 1
ATOM 1650 N N . GLN A 1 215 ? 2.174 2.493 1.731 1 98.76 215 GLN A N 1
ATOM 1651 C CA . GLN A 1 215 ? 1.758 1.13 2.045 1 98.76 215 GLN A CA 1
ATOM 1652 C C . GLN A 1 215 ? 1.616 0.931 3.551 1 98.76 215 GLN A C 1
ATOM 1654 O O . GLN A 1 215 ? 0.916 0.02 3.999 1 98.76 215 GLN A O 1
ATOM 1659 N N . LYS A 1 216 ? 2.27 1.794 4.366 1 98.64 216 LYS A N 1
ATOM 1660 C CA . LYS A 1 216 ? 2.068 1.803 5.812 1 98.64 216 LYS A CA 1
ATOM 1661 C C . LYS A 1 216 ? 0.765 2.506 6.181 1 98.64 216 LYS A C 1
ATOM 1663 O O . LYS A 1 216 ? 0.358 2.5 7.345 1 98.64 216 LYS A O 1
ATOM 1668 N N . GLY A 1 217 ? 0.139 3.183 5.223 1 98.63 217 GLY A N 1
ATOM 1669 C CA . GLY A 1 217 ? -1.16 3.799 5.438 1 98.63 217 GLY A CA 1
ATOM 1670 C C . GLY A 1 217 ? -1.068 5.243 5.892 1 98.63 217 GLY A C 1
ATOM 1671 O O . GLY A 1 217 ? -1.911 5.714 6.658 1 98.63 217 GLY A O 1
ATOM 1672 N N . LEU A 1 218 ? -0.002 5.9 5.506 1 98.78 218 LEU A N 1
ATOM 1673 C CA . LEU A 1 218 ? 0.149 7.312 5.841 1 98.78 218 LEU A CA 1
ATOM 1674 C C . LEU A 1 218 ? 0.158 8.171 4.581 1 98.78 218 LEU A C 1
ATOM 1676 O O . LEU A 1 218 ? 0.782 7.808 3.581 1 98.78 218 LEU A O 1
ATOM 1680 N N . PRO A 1 219 ? -0.483 9.353 4.629 1 98.75 219 PRO A N 1
ATOM 1681 C CA . PRO A 1 219 ? -0.225 10.365 3.602 1 98.75 219 PRO A CA 1
ATOM 1682 C C . PRO A 1 219 ? 1.218 10.862 3.613 1 98.75 219 PRO A C 1
ATOM 1684 O O . PRO A 1 219 ? 1.858 10.887 4.667 1 98.75 219 PRO A O 1
ATOM 1687 N N . ILE A 1 220 ? 1.7 11.196 2.424 1 98.87 220 ILE A N 1
ATOM 1688 C CA . ILE A 1 220 ? 3.062 11.703 2.29 1 98.87 220 ILE A CA 1
ATOM 1689 C C . ILE A 1 220 ? 3.029 13.205 2.021 1 98.87 220 ILE A C 1
ATOM 1691 O O . ILE A 1 220 ? 2.095 13.709 1.392 1 98.87 220 ILE A O 1
ATOM 1695 N N . ASN A 1 221 ? 3.96 13.892 2.525 1 98.49 221 ASN A N 1
ATOM 1696 C CA . ASN A 1 221 ? 4.226 15.304 2.271 1 98.49 221 ASN A CA 1
ATOM 1697 C C . ASN A 1 221 ? 5.632 15.519 1.718 1 98.49 221 ASN A C 1
ATOM 1699 O O . ASN A 1 221 ? 6.62 15.254 2.404 1 98.49 221 ASN A O 1
ATOM 1703 N N . THR A 1 222 ? 5.716 15.94 0.477 1 98.25 222 THR A N 1
ATOM 1704 C CA . THR A 1 222 ? 7.002 16.116 -0.188 1 98.25 222 THR A CA 1
ATOM 1705 C C . THR A 1 222 ? 7.16 17.548 -0.69 1 98.25 222 THR A C 1
ATOM 1707 O O . THR A 1 222 ? 6.169 18.256 -0.885 1 98.25 222 THR A O 1
ATOM 1710 N N . MET A 1 223 ? 8.327 17.943 -0.816 1 97.71 223 MET A N 1
ATOM 1711 C CA . MET A 1 223 ? 8.672 19.243 -1.385 1 97.71 223 MET A CA 1
ATOM 1712 C C . MET A 1 223 ? 9.915 19.141 -2.263 1 97.71 223 MET A C 1
ATOM 1714 O O . MET A 1 223 ? 10.864 18.432 -1.922 1 97.71 223 MET A O 1
ATOM 1718 N N . SER A 1 224 ? 9.911 19.829 -3.393 1 97.9 224 SER A N 1
ATOM 1719 C CA . SER A 1 224 ? 11.048 19.998 -4.292 1 97.9 224 SER A CA 1
ATOM 1720 C C . SER A 1 224 ? 10.921 21.277 -5.111 1 97.9 224 SER A C 1
ATOM 1722 O O . SER A 1 224 ? 9.825 21.823 -5.254 1 97.9 224 SER A O 1
ATOM 1724 N N . THR A 1 225 ? 11.977 21.803 -5.509 1 97.93 225 THR A N 1
ATOM 1725 C CA . THR A 1 225 ? 11.943 22.918 -6.449 1 97.93 225 THR A CA 1
ATOM 1726 C C . THR A 1 225 ? 12.191 22.432 -7.874 1 97.93 225 THR A C 1
ATOM 1728 O O . THR A 1 225 ? 12.103 23.211 -8.826 1 97.93 225 THR A O 1
ATOM 1731 N N . LYS A 1 226 ? 12.547 21.174 -8.047 1 97.97 226 LYS A N 1
ATOM 1732 C CA . LYS A 1 226 ? 12.828 20.599 -9.36 1 97.97 226 LYS A CA 1
ATOM 1733 C C . LYS A 1 226 ? 11.596 19.9 -9.928 1 97.97 226 LYS A C 1
ATOM 1735 O O . LYS A 1 226 ? 11.115 18.918 -9.359 1 97.97 226 LYS A O 1
ATOM 1740 N N . PRO A 1 227 ? 11.077 20.324 -11.058 1 98.39 227 PRO A N 1
ATOM 1741 C CA . PRO A 1 227 ? 9.85 19.766 -11.632 1 98.39 227 PRO A CA 1
ATOM 1742 C C . PRO A 1 227 ? 9.911 18.249 -11.793 1 98.39 227 PRO A C 1
ATOM 1744 O O . PRO A 1 227 ? 8.923 17.557 -11.532 1 98.39 227 PRO A O 1
ATOM 1747 N N . ASP A 1 228 ? 11.099 17.717 -12.191 1 98.38 228 ASP A N 1
ATOM 1748 C CA . ASP A 1 228 ? 11.225 16.276 -12.383 1 98.38 228 ASP A CA 1
ATOM 1749 C C . ASP A 1 228 ? 11.022 15.527 -11.067 1 98.38 228 ASP A C 1
ATOM 1751 O O . ASP A 1 228 ? 10.357 14.489 -11.034 1 98.38 228 ASP A O 1
ATOM 1755 N N . ASN A 1 229 ? 11.636 16.049 -10.002 1 98.29 229 ASN A N 1
ATOM 1756 C CA . ASN A 1 229 ? 11.449 15.455 -8.683 1 98.29 229 ASN A CA 1
ATOM 1757 C C . ASN A 1 229 ? 9.999 15.561 -8.22 1 98.29 229 ASN A C 1
ATOM 1759 O O . ASN A 1 229 ? 9.46 14.621 -7.632 1 98.29 229 ASN A O 1
ATOM 1763 N N . ILE A 1 230 ? 9.392 16.73 -8.472 1 98.78 230 ILE A N 1
ATOM 1764 C CA . ILE A 1 230 ? 8.001 16.956 -8.094 1 98.78 230 ILE A CA 1
ATOM 1765 C C . ILE A 1 230 ? 7.111 15.902 -8.749 1 98.78 230 ILE A C 1
ATOM 1767 O O . ILE A 1 230 ? 6.294 15.266 -8.077 1 98.78 230 ILE A O 1
ATOM 1771 N N . ARG A 1 231 ? 7.328 15.679 -10.017 1 98.66 231 ARG A N 1
ATOM 1772 C CA . ARG A 1 231 ? 6.546 14.692 -10.754 1 98.66 231 ARG A CA 1
ATOM 1773 C C . ARG A 1 231 ? 6.815 13.283 -10.237 1 98.66 231 ARG A C 1
ATOM 1775 O O . ARG A 1 231 ? 5.882 12.504 -10.03 1 98.66 231 ARG A O 1
ATOM 1782 N N . SER A 1 232 ? 8.075 12.956 -10.053 1 98.5 232 SER A N 1
ATOM 1783 C CA . SER A 1 232 ? 8.475 11.631 -9.591 1 98.5 232 SER A CA 1
ATOM 1784 C C . SER A 1 232 ? 7.9 11.331 -8.21 1 98.5 232 SER A C 1
ATOM 1786 O O . SER A 1 232 ? 7.465 10.209 -7.944 1 98.5 232 SER A O 1
ATOM 1788 N N . ASN A 1 233 ? 7.886 12.319 -7.33 1 98.6 233 ASN A N 1
ATOM 1789 C CA . ASN A 1 233 ? 7.363 12.163 -5.976 1 98.6 233 ASN A CA 1
ATOM 1790 C C . ASN A 1 233 ? 5.859 11.907 -5.982 1 98.6 233 ASN A C 1
ATOM 1792 O O . ASN A 1 233 ? 5.33 11.265 -5.073 1 98.6 233 ASN A O 1
ATOM 1796 N N . PHE A 1 234 ? 5.228 12.404 -7.033 1 98.72 234 PHE A N 1
ATOM 1797 C CA . PHE A 1 234 ? 3.786 12.223 -7.144 1 98.72 234 PHE A CA 1
ATOM 1798 C C . PHE A 1 234 ? 3.455 10.858 -7.737 1 98.72 234 PHE A C 1
ATOM 1800 O O . PHE A 1 234 ? 2.462 10.235 -7.356 1 98.72 234 PHE A O 1
ATOM 1807 N N . ASP A 1 235 ? 4.319 10.351 -8.658 1 97.96 235 ASP A N 1
ATOM 1808 C CA . ASP A 1 235 ? 4.069 9.141 -9.435 1 97.96 235 ASP A CA 1
ATOM 1809 C C . ASP A 1 235 ? 4.497 7.894 -8.664 1 97.96 235 ASP A C 1
ATOM 1811 O O . ASP A 1 235 ? 5.448 7.213 -9.054 1 97.96 235 ASP A O 1
ATOM 1815 N N . VAL A 1 236 ? 3.752 7.537 -7.597 1 98.37 236 VAL A N 1
ATOM 1816 C CA . VAL A 1 236 ? 4.173 6.447 -6.724 1 98.37 236 VAL A CA 1
ATOM 1817 C C . VAL A 1 236 ? 3.002 5.497 -6.482 1 98.37 236 VAL A C 1
ATOM 1819 O O . VAL A 1 236 ? 3.036 4.683 -5.556 1 98.37 236 VAL A O 1
ATOM 1822 N N . MET A 1 237 ? 1.921 5.546 -7.351 1 97.75 237 MET A N 1
ATOM 1823 C CA . MET A 1 237 ? 0.717 4.749 -7.13 1 97.75 237 MET A CA 1
ATOM 1824 C C . MET A 1 237 ? 0.611 3.627 -8.157 1 97.75 237 MET A C 1
ATOM 1826 O O . MET A 1 237 ? -0.415 2.95 -8.239 1 97.75 237 MET A O 1
ATOM 1830 N N . ASP A 1 238 ? 1.693 3.369 -8.918 1 96.55 238 ASP A N 1
ATOM 1831 C CA . ASP A 1 238 ? 1.564 2.424 -10.023 1 96.55 238 ASP A CA 1
ATOM 1832 C C . ASP A 1 238 ? 2.38 1.159 -9.762 1 96.55 238 ASP A C 1
ATOM 1834 O O . ASP A 1 238 ? 2.62 0.369 -10.677 1 96.55 238 ASP A O 1
ATOM 1838 N N . PHE A 1 239 ? 2.864 1.011 -8.588 1 97.39 239 PHE A N 1
ATOM 1839 C CA . PHE A 1 239 ? 3.564 -0.203 -8.187 1 97.39 239 PHE A CA 1
ATOM 1840 C C . PHE A 1 239 ? 3.302 -0.519 -6.719 1 97.39 239 PHE A C 1
ATOM 1842 O O . PHE A 1 239 ? 2.763 0.313 -5.986 1 97.39 239 PHE A O 1
ATOM 1849 N N . THR A 1 240 ? 3.603 -1.725 -6.338 1 98.03 240 THR A N 1
ATOM 1850 C CA . THR A 1 240 ? 3.482 -2.217 -4.97 1 98.03 240 THR A CA 1
ATOM 1851 C C . THR A 1 240 ? 4.784 -2.869 -4.513 1 98.03 240 THR A C 1
ATOM 1853 O O . THR A 1 240 ? 5.344 -3.711 -5.218 1 98.03 240 THR A O 1
ATOM 1856 N N . LEU A 1 241 ? 5.287 -2.421 -3.393 1 98.6 241 LEU A N 1
ATOM 1857 C CA . LEU A 1 241 ? 6.423 -3.108 -2.789 1 98.6 241 LEU A CA 1
ATOM 1858 C C . LEU A 1 241 ? 6.005 -4.463 -2.228 1 98.6 241 LEU A C 1
ATOM 1860 O O . LEU A 1 241 ? 4.959 -4.577 -1.584 1 98.6 241 LEU A O 1
ATOM 1864 N N . SER A 1 242 ? 6.821 -5.446 -2.462 1 98.43 242 SER A N 1
ATOM 1865 C CA . SER A 1 242 ? 6.547 -6.77 -1.913 1 98.43 242 SER A CA 1
ATOM 1866 C C . SER A 1 242 ? 6.642 -6.768 -0.391 1 98.43 242 SER A C 1
ATOM 1868 O O . SER A 1 242 ? 7.312 -5.914 0.194 1 98.43 242 SER A O 1
ATOM 1870 N N . SER A 1 243 ? 6.05 -7.763 0.227 1 98.25 243 SER A N 1
ATOM 1871 C CA . SER A 1 243 ? 6.157 -7.891 1.677 1 98.25 243 SER A CA 1
ATOM 1872 C C . SER A 1 243 ? 7.61 -8.059 2.111 1 98.25 243 SER A C 1
ATOM 1874 O O . SER A 1 243 ? 7.998 -7.602 3.188 1 98.25 243 SER A O 1
ATOM 1876 N N . ILE A 1 244 ? 8.433 -8.669 1.315 1 98.41 244 ILE A N 1
ATOM 1877 C CA . ILE A 1 244 ? 9.844 -8.885 1.615 1 98.41 244 ILE A CA 1
ATOM 1878 C C . ILE A 1 244 ? 10.586 -7.55 1.591 1 98.41 244 ILE A C 1
ATOM 1880 O O . ILE A 1 244 ? 11.344 -7.238 2.513 1 98.41 244 ILE A O 1
ATOM 1884 N N . ASP A 1 245 ? 10.291 -6.762 0.525 1 98.61 245 ASP A N 1
ATOM 1885 C CA . ASP A 1 245 ? 10.949 -5.463 0.434 1 98.61 245 ASP A CA 1
ATOM 1886 C C . ASP A 1 245 ? 10.471 -4.527 1.542 1 98.61 245 ASP A C 1
ATOM 1888 O O . ASP A 1 245 ? 11.257 -3.748 2.086 1 98.61 245 ASP A O 1
ATOM 1892 N N . MET A 1 246 ? 9.153 -4.612 1.863 1 98.65 246 MET A N 1
ATOM 1893 C CA . MET A 1 246 ? 8.655 -3.871 3.017 1 98.65 246 MET A CA 1
ATOM 1894 C C . MET A 1 246 ? 9.427 -4.244 4.278 1 98.65 246 MET A C 1
ATOM 1896 O O . MET A 1 246 ? 9.814 -3.37 5.056 1 98.65 246 MET A O 1
ATOM 1900 N N . GLY A 1 247 ? 9.665 -5.563 4.482 1 98.26 247 GLY A N 1
ATOM 1901 C CA . GLY A 1 247 ? 10.41 -6.031 5.639 1 98.26 247 GLY A CA 1
ATOM 1902 C C . GLY A 1 247 ? 11.845 -5.54 5.664 1 98.26 247 GLY A C 1
ATOM 1903 O O . GLY A 1 247 ? 12.353 -5.146 6.716 1 98.26 247 GLY A O 1
ATOM 1904 N N . ARG A 1 248 ? 12.486 -5.601 4.502 1 98.37 248 ARG A N 1
ATOM 1905 C CA . ARG A 1 248 ? 13.854 -5.104 4.397 1 98.37 248 ARG A CA 1
ATOM 1906 C C . ARG A 1 248 ? 13.928 -3.625 4.762 1 98.37 248 ARG A C 1
ATOM 1908 O O . ARG A 1 248 ? 14.849 -3.198 5.462 1 98.37 248 ARG A O 1
ATOM 1915 N N . ILE A 1 249 ? 12.942 -2.854 4.322 1 98.8 249 ILE A N 1
ATOM 1916 C CA . ILE A 1 249 ? 12.9 -1.426 4.62 1 98.8 249 ILE A CA 1
ATOM 1917 C C . ILE A 1 249 ? 12.599 -1.216 6.102 1 98.8 249 ILE A C 1
ATOM 1919 O O . ILE A 1 249 ? 13.219 -0.372 6.754 1 98.8 249 ILE A O 1
ATOM 1923 N N . ASP A 1 250 ? 11.666 -1.997 6.643 1 98.51 250 ASP A N 1
ATOM 1924 C CA . ASP A 1 250 ? 11.343 -1.907 8.064 1 98.51 250 ASP A CA 1
ATOM 1925 C C . ASP A 1 250 ? 12.589 -2.107 8.924 1 98.51 250 ASP A C 1
ATOM 1927 O O . ASP A 1 250 ? 12.731 -1.477 9.975 1 98.51 250 ASP A O 1
ATOM 1931 N N . ALA A 1 251 ? 13.441 -2.964 8.486 1 98.31 251 ALA A N 1
ATOM 1932 C CA . ALA A 1 251 ? 14.645 -3.267 9.256 1 98.31 251 ALA A CA 1
ATOM 1933 C C . ALA A 1 251 ? 15.541 -2.038 9.38 1 98.31 251 ALA A C 1
ATOM 1935 O O . ALA A 1 251 ? 16.356 -1.946 10.301 1 98.31 251 ALA A O 1
ATOM 1936 N N . MET A 1 252 ? 15.395 -1.051 8.492 1 98.66 252 MET A N 1
ATOM 1937 C CA . MET A 1 252 ? 16.202 0.166 8.51 1 98.66 252 MET A CA 1
ATOM 1938 C C . MET A 1 252 ? 15.789 1.075 9.663 1 98.66 252 MET A C 1
ATOM 1940 O O . MET A 1 252 ? 16.505 2.02 10 1 98.66 252 MET A O 1
ATOM 1944 N N . ASN A 1 253 ? 14.602 0.813 10.256 1 97.98 253 ASN A N 1
ATOM 1945 C CA . ASN A 1 253 ? 14.168 1.597 11.407 1 97.98 253 ASN A CA 1
ATOM 1946 C C . ASN A 1 253 ? 15.201 1.564 12.53 1 97.98 253 ASN A C 1
ATOM 1948 O O . ASN A 1 253 ? 15.285 2.498 13.329 1 97.98 253 ASN A O 1
ATOM 1952 N N . ALA A 1 254 ? 16.021 0.567 12.568 1 97.63 254 ALA A N 1
ATOM 1953 C CA . ALA A 1 254 ? 17.015 0.369 13.62 1 97.63 254 ALA A CA 1
ATOM 1954 C C . ALA A 1 254 ? 18.116 1.423 13.539 1 97.63 254 ALA A C 1
ATOM 1956 O O . ALA A 1 254 ? 18.883 1.603 14.488 1 97.63 254 ALA A O 1
ATOM 1957 N N . VAL A 1 255 ? 18.22 2.154 12.407 1 97.74 255 VAL A N 1
ATOM 1958 C CA . VAL A 1 255 ? 19.225 3.198 12.242 1 97.74 255 VAL A CA 1
ATOM 1959 C C . VAL A 1 255 ? 19.02 4.285 13.295 1 97.74 255 VAL A C 1
ATOM 1961 O O . VAL A 1 255 ? 19.988 4.849 13.811 1 97.74 255 VAL A O 1
ATOM 1964 N N . GLY A 1 256 ? 17.721 4.598 13.618 1 96.82 256 GLY A N 1
ATOM 1965 C CA . GLY A 1 256 ? 17.419 5.545 14.679 1 96.82 256 GLY A CA 1
ATOM 1966 C C . GLY A 1 256 ? 17.801 6.972 14.332 1 96.82 256 GLY A C 1
ATOM 1967 O O . GLY A 1 256 ? 18.283 7.717 15.187 1 96.82 256 GLY A O 1
ATOM 1968 N N . TYR A 1 257 ? 17.611 7.343 13.056 1 97.01 257 TYR A N 1
ATOM 1969 C CA . TYR A 1 257 ? 17.962 8.669 12.562 1 97.01 257 TYR A CA 1
ATOM 1970 C C . TYR A 1 257 ? 16.773 9.618 12.654 1 97.01 257 TYR A C 1
ATOM 1972 O O . TYR A 1 257 ? 15.724 9.369 12.055 1 97.01 257 TYR A O 1
ATOM 1980 N N . ARG A 1 258 ? 16.869 10.717 13.337 1 96.82 258 ARG A N 1
ATOM 1981 C CA . ARG A 1 258 ? 15.862 11.769 13.439 1 96.82 258 ARG A CA 1
ATOM 1982 C C . ARG A 1 258 ? 16.398 13.093 12.903 1 96.82 258 ARG A C 1
ATOM 1984 O O . ARG A 1 258 ? 17.496 13.517 13.268 1 96.82 258 ARG A O 1
ATOM 1991 N N . VAL A 1 259 ? 15.607 13.678 12.081 1 96.67 259 VAL A N 1
ATOM 1992 C CA . VAL A 1 259 ? 15.99 14.952 11.48 1 96.67 259 VAL A CA 1
ATOM 1993 C C . VAL A 1 259 ? 15.585 16.1 12.402 1 96.67 259 VAL A C 1
ATOM 1995 O O . VAL A 1 259 ? 16.387 16.997 12.676 1 96.67 259 VAL A O 1
ATOM 1998 N N . VAL A 1 260 ? 14.333 16.024 12.879 1 95.62 260 VAL A N 1
ATOM 1999 C CA . VAL A 1 260 ? 13.74 17.13 13.624 1 95.62 260 VAL A CA 1
ATOM 2000 C C . VAL A 1 260 ? 13.664 16.773 15.106 1 95.62 260 VAL A C 1
ATOM 2002 O O . VAL A 1 260 ? 12.828 15.963 15.514 1 95.62 260 VAL A O 1
ATOM 2005 N N . GLY A 1 261 ? 14.574 17.302 15.923 1 92.23 261 GLY A N 1
ATOM 2006 C CA . GLY A 1 261 ? 14.631 17.119 17.364 1 92.23 261 GLY A CA 1
ATOM 2007 C C . GLY A 1 261 ? 14.93 18.402 18.117 1 92.23 261 GLY A C 1
ATOM 2008 O O . GLY A 1 261 ? 14.798 19.497 17.566 1 92.23 261 GLY A O 1
ATOM 2009 N N . LYS A 1 262 ? 15.256 18.297 19.312 1 92.2 262 LYS A N 1
ATOM 2010 C CA . LYS A 1 262 ? 15.412 19.421 20.231 1 92.2 262 LYS A CA 1
ATOM 2011 C C . LYS A 1 262 ? 16.539 20.346 19.782 1 92.2 262 LYS A C 1
ATOM 2013 O O . LYS A 1 262 ? 16.545 21.533 20.113 1 92.2 262 LYS A O 1
ATOM 2018 N N . ARG A 1 263 ? 17.443 19.788 19.016 1 92.46 263 ARG A N 1
ATOM 2019 C CA . ARG A 1 263 ? 18.525 20.622 18.502 1 92.46 263 ARG A CA 1
ATOM 2020 C C . ARG A 1 263 ? 17.993 21.673 17.532 1 92.46 263 ARG A C 1
ATOM 2022 O O . ARG A 1 263 ? 18.452 22.817 17.535 1 92.46 263 ARG A O 1
ATOM 2029 N N . LEU A 1 264 ? 16.948 21.306 16.774 1 92.33 264 LEU A N 1
ATOM 2030 C CA . LEU A 1 264 ? 16.359 22.206 15.788 1 92.33 264 LEU A CA 1
ATOM 2031 C C . LEU A 1 264 ? 15.157 22.94 16.372 1 92.33 264 LEU A C 1
ATOM 2033 O O . LEU A 1 264 ? 14.915 24.104 16.043 1 92.33 264 LEU A O 1
ATOM 2037 N N . ILE A 1 265 ? 14.433 22.239 17.212 1 94.82 265 ILE A N 1
ATOM 2038 C CA . ILE A 1 265 ? 13.229 22.756 17.853 1 94.82 265 ILE A CA 1
ATOM 2039 C C . ILE A 1 265 ? 13.336 22.585 19.367 1 94.82 265 ILE A C 1
ATOM 2041 O O . ILE A 1 265 ? 12.965 21.541 19.907 1 94.82 265 ILE A O 1
ATOM 2045 N N . PRO A 1 266 ? 13.72 23.56 20.007 1 92.91 266 PRO A N 1
ATOM 2046 C CA . PRO A 1 266 ? 14.047 23.439 21.429 1 92.91 266 PRO A CA 1
ATOM 2047 C C . PRO A 1 266 ? 12.865 22.958 22.268 1 92.91 266 PRO A C 1
ATOM 2049 O O . PRO A 1 266 ? 13.06 22.345 23.321 1 92.91 266 PRO A O 1
ATOM 2052 N N . TYR A 1 267 ? 11.704 23.24 21.773 1 92.86 267 TYR A N 1
ATOM 2053 C CA . TYR A 1 267 ? 10.547 22.862 22.577 1 92.86 267 TYR A CA 1
ATOM 2054 C C . TYR A 1 267 ? 9.938 21.558 22.075 1 92.86 267 TYR A C 1
ATOM 2056 O O . TYR A 1 267 ? 8.827 21.193 22.468 1 92.86 267 TYR A O 1
ATOM 2064 N N . ALA A 1 268 ? 10.598 20.9 21.16 1 94.61 268 ALA A N 1
ATOM 2065 C CA . ALA A 1 268 ? 10.132 19.581 20.741 1 94.61 268 ALA A CA 1
ATOM 2066 C C . ALA A 1 268 ? 9.97 18.65 21.939 1 94.61 268 ALA A C 1
ATOM 2068 O O . ALA A 1 268 ? 10.756 18.706 22.887 1 94.61 268 ALA A O 1
ATOM 2069 N N . PRO A 1 269 ? 9.033 17.802 21.914 1 94.44 269 PRO A N 1
ATOM 2070 C CA . PRO A 1 269 ? 8.861 16.883 23.042 1 94.44 269 PRO A CA 1
ATOM 2071 C C . PRO A 1 269 ? 9.9 15.763 23.054 1 94.44 269 PRO A C 1
ATOM 2073 O O . PRO A 1 269 ? 10.715 15.662 22.134 1 94.44 269 PRO A O 1
ATOM 2076 N N . ASP A 1 270 ? 9.93 15.078 24.194 1 92.62 270 ASP A N 1
ATOM 2077 C CA . ASP A 1 270 ? 10.658 13.813 24.204 1 92.62 270 ASP A CA 1
ATOM 2078 C C . ASP A 1 270 ? 9.893 12.732 23.444 1 92.62 270 ASP A C 1
ATOM 2080 O O . ASP A 1 270 ? 8.924 12.171 23.96 1 92.62 270 ASP A O 1
ATOM 2084 N N . PHE A 1 271 ? 10.298 12.448 22.327 1 93.15 271 PHE A N 1
ATOM 2085 C CA . PHE A 1 271 ? 9.569 11.539 21.45 1 93.15 271 PHE A CA 1
ATOM 2086 C C . PHE A 1 271 ? 9.596 10.118 22 1 93.15 271 PHE A C 1
ATOM 2088 O O . PHE A 1 271 ? 10.401 9.802 22.879 1 93.15 271 PHE A O 1
ATOM 2095 N N . ASP A 1 272 ? 8.602 9.198 21.484 1 86.17 272 ASP A N 1
ATOM 2096 C CA . ASP A 1 272 ? 8.358 7.839 21.957 1 86.17 272 ASP A CA 1
ATOM 2097 C C . ASP A 1 272 ? 9.532 6.922 21.622 1 86.17 272 ASP A C 1
ATOM 2099 O O . ASP A 1 272 ? 9.686 5.857 22.224 1 86.17 272 ASP A O 1
ATOM 2103 N N . VAL A 1 273 ? 10.739 7.231 21.308 1 68.58 273 VAL A N 1
ATOM 2104 C CA . VAL A 1 273 ? 11.808 6.328 20.896 1 68.58 273 VAL A CA 1
ATOM 2105 C C . VAL A 1 273 ? 12.04 5.275 21.977 1 68.58 273 VAL A C 1
ATOM 2107 O O . VAL A 1 273 ? 11.766 5.515 23.156 1 68.58 273 VAL A O 1
ATOM 2110 N N . MET B 1 1 ? 14.31 -8.357 -10.754 1 79.89 1 MET B N 1
ATOM 2111 C CA . MET B 1 1 ? 12.959 -7.93 -10.402 1 79.89 1 MET B CA 1
ATOM 2112 C C . MET B 1 1 ? 11.994 -9.111 -10.42 1 79.89 1 MET B C 1
ATOM 2114 O O . MET B 1 1 ? 11.989 -9.9 -11.366 1 79.89 1 MET B O 1
ATOM 2118 N N . ASN B 1 2 ? 11.326 -9.309 -9.365 1 95.39 2 ASN B N 1
ATOM 2119 C CA . ASN B 1 2 ? 10.3 -10.346 -9.356 1 95.39 2 ASN B CA 1
ATOM 2120 C C . ASN B 1 2 ? 9.198 -10.054 -10.37 1 95.39 2 ASN B C 1
ATOM 2122 O O . ASN B 1 2 ? 8.616 -8.967 -10.365 1 95.39 2 ASN B O 1
ATOM 2126 N N . ILE B 1 3 ? 8.991 -10.913 -11.213 1 97.6 3 ILE B N 1
ATOM 2127 C CA . ILE B 1 3 ? 8.119 -10.742 -12.37 1 97.6 3 ILE B CA 1
ATOM 2128 C C . ILE B 1 3 ? 6.707 -10.393 -11.906 1 97.6 3 ILE B C 1
ATOM 2130 O O . ILE B 1 3 ? 5.982 -9.67 -12.593 1 97.6 3 ILE B O 1
ATOM 2134 N N . MET B 1 4 ? 6.295 -10.766 -10.737 1 97.7 4 MET B N 1
ATOM 2135 C CA . MET B 1 4 ? 4.936 -10.56 -10.245 1 97.7 4 MET B CA 1
ATOM 2136 C C . MET B 1 4 ? 4.709 -9.1 -9.866 1 97.7 4 MET B C 1
ATOM 2138 O O . MET B 1 4 ? 3.568 -8.67 -9.688 1 97.7 4 MET B O 1
ATOM 2142 N N . PHE B 1 5 ? 5.73 -8.316 -9.779 1 97.55 5 PHE B N 1
ATOM 2143 C CA . PHE B 1 5 ? 5.635 -6.921 -9.366 1 97.55 5 PHE B CA 1
ATOM 2144 C C . PHE B 1 5 ? 6.065 -5.992 -10.494 1 97.55 5 PHE B C 1
ATOM 2146 O O . PHE B 1 5 ? 6.305 -4.804 -10.27 1 97.55 5 PHE B O 1
ATOM 2153 N N . GLN B 1 6 ? 6.23 -6.589 -11.667 1 96.33 6 GLN B N 1
ATOM 2154 C CA . GLN B 1 6 ? 6.53 -5.787 -12.849 1 96.33 6 GLN B CA 1
ATOM 2155 C C . GLN B 1 6 ? 5.251 -5.321 -13.536 1 96.33 6 GLN B C 1
ATOM 2157 O O . GLN B 1 6 ? 4.288 -6.082 -13.65 1 96.33 6 GLN B O 1
ATOM 2162 N N . LYS B 1 7 ? 5.256 -4.063 -13.938 1 94.67 7 LYS B N 1
ATOM 2163 C CA . LYS B 1 7 ? 4.105 -3.505 -14.642 1 94.67 7 LYS B CA 1
ATOM 2164 C C . LYS B 1 7 ? 2.828 -3.664 -13.821 1 94.67 7 LYS B C 1
ATOM 2166 O O . LYS B 1 7 ? 2.774 -3.247 -12.662 1 94.67 7 LYS B O 1
ATOM 2171 N N . THR B 1 8 ? 1.818 -4.325 -14.405 1 97.21 8 THR B N 1
ATOM 2172 C CA . THR B 1 8 ? 0.554 -4.484 -13.695 1 97.21 8 THR B CA 1
ATOM 2173 C C . THR B 1 8 ? 0.373 -5.925 -13.227 1 97.21 8 THR B C 1
ATOM 2175 O O . THR B 1 8 ? -0.732 -6.33 -12.861 1 97.21 8 THR B O 1
ATOM 2178 N N . ASN B 1 9 ? 1.477 -6.715 -13.154 1 98.19 9 ASN B N 1
ATOM 2179 C CA . ASN B 1 9 ? 1.367 -8.148 -12.905 1 98.19 9 ASN B CA 1
ATOM 2180 C C . ASN B 1 9 ? 0.913 -8.436 -11.476 1 98.19 9 ASN B C 1
ATOM 2182 O O . ASN B 1 9 ? 0.469 -9.544 -11.173 1 98.19 9 ASN B O 1
ATOM 2186 N N . GLN B 1 10 ? 0.981 -7.431 -10.599 1 98.12 10 GLN B N 1
ATOM 2187 C CA . GLN B 1 10 ? 0.535 -7.658 -9.228 1 98.12 10 GLN B CA 1
ATOM 2188 C C . GLN B 1 10 ? -0.985 -7.766 -9.155 1 98.12 10 GLN B C 1
ATOM 2190 O O . GLN B 1 10 ? -1.541 -8.069 -8.097 1 98.12 10 GLN B O 1
ATOM 2195 N N . ARG B 1 11 ? -1.676 -7.449 -10.25 1 98.72 11 ARG B N 1
ATOM 2196 C CA . ARG B 1 11 ? -3.113 -7.647 -10.403 1 98.72 11 ARG B CA 1
ATOM 2197 C C . ARG B 1 11 ? -3.412 -8.677 -11.487 1 98.72 11 ARG B C 1
ATOM 2199 O O . ARG B 1 11 ? -3.465 -8.341 -12.672 1 98.72 11 ARG B O 1
ATOM 2206 N N . MET B 1 12 ? -3.583 -9.908 -11.07 1 98.79 12 MET B N 1
ATOM 2207 C CA . MET B 1 12 ? -3.739 -11.03 -11.992 1 98.79 12 MET B CA 1
ATOM 2208 C C . MET B 1 12 ? -5.205 -11.429 -12.121 1 98.79 12 MET B C 1
ATOM 2210 O O . MET B 1 12 ? -5.98 -11.276 -11.175 1 98.79 12 MET B O 1
ATOM 2214 N N . PHE B 1 13 ? -5.498 -11.926 -13.311 1 98.9 13 PHE B N 1
ATOM 2215 C CA . PHE B 1 13 ? -6.826 -12.472 -13.562 1 98.9 13 PHE B CA 1
ATOM 2216 C C . PHE B 1 13 ? -6.8 -13.996 -13.533 1 98.9 13 PHE B C 1
ATOM 2218 O O . PHE B 1 13 ? -6.107 -14.625 -14.336 1 98.9 13 PHE B O 1
ATOM 2225 N N . GLY B 1 14 ? -7.524 -14.572 -12.564 1 98.74 14 GLY B N 1
ATOM 2226 C CA . GLY B 1 14 ? -7.661 -16.019 -12.51 1 98.74 14 GLY B CA 1
ATOM 2227 C C . GLY B 1 14 ? -8.704 -16.556 -13.472 1 98.74 14 GLY B C 1
ATOM 2228 O O . GLY B 1 14 ? -9.673 -15.865 -13.794 1 98.74 14 GLY B O 1
ATOM 2229 N N . THR B 1 15 ? -8.551 -17.806 -13.805 1 98.67 15 THR B N 1
ATOM 2230 C CA . THR B 1 15 ? -9.448 -18.332 -14.828 1 98.67 15 THR B CA 1
ATOM 2231 C C . THR B 1 15 ? -10.289 -19.478 -14.272 1 98.67 15 THR B C 1
ATOM 2233 O O . THR B 1 15 ? -11.193 -19.975 -14.947 1 98.67 15 THR B O 1
ATOM 2236 N N . PHE B 1 16 ? -9.891 -19.926 -13.01 1 97.43 16 PHE B N 1
ATOM 2237 C CA . PHE B 1 16 ? -10.728 -20.962 -12.416 1 97.43 16 PHE B CA 1
ATOM 2238 C C . PHE B 1 16 ? -12.108 -20.413 -12.075 1 97.43 16 PHE B C 1
ATOM 2240 O O . PHE B 1 16 ? -12.226 -19.343 -11.474 1 97.43 16 PHE B O 1
ATOM 2247 N N . PRO B 1 17 ? -13.152 -21.115 -12.371 1 96.22 17 PRO B N 1
ATOM 2248 C CA . PRO B 1 17 ? -13.274 -22.391 -13.079 1 96.22 17 PRO B CA 1
ATOM 2249 C C . PRO B 1 17 ? -13.807 -22.229 -14.501 1 96.22 17 PRO B C 1
ATOM 2251 O O . PRO B 1 17 ? -14.493 -23.118 -15.012 1 96.22 17 PRO B O 1
ATOM 2254 N N . LEU B 1 18 ? -13.542 -21.219 -15.158 1 97.82 18 LEU B N 1
ATOM 2255 C CA . LEU B 1 18 ? -14.171 -20.797 -16.405 1 97.82 18 LEU B CA 1
ATOM 2256 C C . LEU B 1 18 ? -13.757 -21.706 -17.557 1 97.82 18 LEU B C 1
ATOM 2258 O O . LEU B 1 18 ? -12.623 -22.191 -17.594 1 97.82 18 LEU B O 1
ATOM 2262 N N . LYS B 1 19 ? -14.637 -21.874 -18.519 1 97.09 19 LYS B N 1
ATOM 2263 C CA . LYS B 1 19 ? -14.375 -22.647 -19.729 1 97.09 19 LYS B CA 1
ATOM 2264 C C . LYS B 1 19 ? -15.132 -22.073 -20.923 1 97.09 19 LYS B C 1
ATOM 2266 O O . LYS B 1 19 ? -16.071 -21.293 -20.753 1 97.09 19 LYS B O 1
ATOM 2271 N N . GLY B 1 20 ? -14.691 -22.404 -22.072 1 96.87 20 GLY B N 1
ATOM 2272 C CA . GLY B 1 20 ? -15.402 -22.099 -23.303 1 96.87 20 GLY B CA 1
ATOM 2273 C C . GLY B 1 20 ? -15.668 -20.616 -23.487 1 96.87 20 GLY B C 1
ATOM 2274 O O . GLY B 1 20 ? -14.776 -19.79 -23.284 1 96.87 20 GLY B O 1
ATOM 2275 N N . ASP B 1 21 ? -16.916 -20.322 -23.828 1 97.61 21 ASP B N 1
ATOM 2276 C CA . ASP B 1 21 ? -17.31 -18.963 -24.186 1 97.61 21 ASP B CA 1
ATOM 2277 C C . ASP B 1 21 ? -17.262 -18.04 -22.97 1 97.61 21 ASP B C 1
ATOM 2279 O O . ASP B 1 21 ? -16.953 -16.853 -23.098 1 97.61 21 ASP B O 1
ATOM 2283 N N . THR B 1 22 ? -17.573 -18.65 -21.907 1 98.42 22 THR B N 1
ATOM 2284 C CA . THR B 1 22 ? -17.549 -17.851 -20.688 1 98.42 22 THR B CA 1
ATOM 2285 C C . THR B 1 22 ? -16.13 -17.385 -20.374 1 98.42 22 THR B C 1
ATOM 2287 O O . THR B 1 22 ? -15.917 -16.227 -20.01 1 98.42 22 THR B O 1
ATOM 2290 N N . LEU B 1 23 ? -15.213 -18.261 -20.528 1 98.62 23 LEU B N 1
ATOM 2291 C CA . LEU B 1 23 ? -13.814 -17.906 -20.318 1 98.62 23 LEU B CA 1
ATOM 2292 C C . LEU B 1 23 ? -13.358 -16.868 -21.338 1 98.62 23 LEU B C 1
ATOM 2294 O O . LEU B 1 23 ? -12.725 -15.873 -20.976 1 98.62 23 LEU B O 1
ATOM 2298 N N . ARG B 1 24 ? -13.723 -17.117 -22.564 1 98.19 24 ARG B N 1
ATOM 2299 C CA . ARG B 1 24 ? -13.339 -16.204 -23.635 1 98.19 24 ARG B CA 1
ATOM 2300 C C . ARG B 1 24 ? -13.848 -14.793 -23.361 1 98.19 24 ARG B C 1
ATOM 2302 O O . ARG B 1 24 ? -13.106 -13.819 -23.507 1 98.19 24 ARG B O 1
ATOM 2309 N N . ALA B 1 25 ? -15.09 -14.68 -22.948 1 98.52 25 ALA B N 1
ATOM 2310 C CA . ALA B 1 25 ? -15.704 -13.385 -22.669 1 98.52 25 ALA B CA 1
ATOM 2311 C C . ALA B 1 25 ? -15.043 -12.712 -21.47 1 98.52 25 ALA B C 1
ATOM 2313 O O . ALA B 1 25 ? -14.807 -11.502 -21.481 1 98.52 25 ALA B O 1
ATOM 2314 N N . ALA B 1 26 ? -14.748 -13.458 -20.453 1 98.7 26 ALA B N 1
ATOM 2315 C CA . ALA B 1 26 ? -14.129 -12.92 -19.244 1 98.7 26 ALA B CA 1
ATOM 2316 C C . ALA B 1 26 ? -12.716 -12.417 -19.528 1 98.7 26 ALA B C 1
ATOM 2318 O O . ALA B 1 26 ? -12.325 -11.347 -19.056 1 98.7 26 ALA B O 1
ATOM 2319 N N . VAL B 1 27 ? -11.973 -13.172 -20.298 1 98.79 27 VAL B N 1
ATOM 2320 C CA . VAL B 1 27 ? -10.61 -12.79 -20.652 1 98.79 27 VAL B CA 1
ATOM 2321 C C . VAL B 1 27 ? -10.631 -11.507 -21.479 1 98.79 27 VAL B C 1
ATOM 2323 O O . VAL B 1 27 ? -9.822 -10.604 -21.255 1 98.79 27 VAL B O 1
ATOM 2326 N N . ALA B 1 28 ? -11.535 -11.405 -22.406 1 98.65 28 ALA B N 1
ATOM 2327 C CA . ALA B 1 28 ? -11.665 -10.194 -23.212 1 98.65 28 ALA B CA 1
ATOM 2328 C C . ALA B 1 28 ? -11.964 -8.982 -22.335 1 98.65 28 ALA B C 1
ATOM 2330 O O . ALA B 1 28 ? -11.362 -7.919 -22.507 1 98.65 28 ALA B O 1
ATOM 2331 N N . ALA B 1 29 ? -12.922 -9.153 -21.405 1 98.65 29 ALA B N 1
ATOM 2332 C CA . ALA B 1 29 ? -13.267 -8.078 -20.479 1 98.65 29 ALA B CA 1
ATOM 2333 C C . ALA B 1 29 ? -12.07 -7.693 -19.614 1 98.65 29 ALA B C 1
ATOM 2335 O O . ALA B 1 29 ? -11.857 -6.513 -19.328 1 98.65 29 ALA B O 1
ATOM 2336 N N . ALA B 1 30 ? -11.296 -8.685 -19.149 1 98.84 30 ALA B N 1
ATOM 2337 C CA . ALA B 1 30 ? -10.112 -8.443 -18.328 1 98.84 30 ALA B CA 1
ATOM 2338 C C . ALA B 1 30 ? -9.065 -7.642 -19.097 1 98.84 30 ALA B C 1
ATOM 2340 O O . ALA B 1 30 ? -8.498 -6.683 -18.57 1 98.84 30 ALA B O 1
ATOM 2341 N N . ILE B 1 31 ? -8.854 -8.015 -20.343 1 98.72 31 ILE B N 1
ATOM 2342 C CA . ILE B 1 31 ? -7.898 -7.316 -21.195 1 98.72 31 ILE B CA 1
ATOM 2343 C C . ILE B 1 31 ? -8.333 -5.864 -21.376 1 98.72 31 ILE B C 1
ATOM 2345 O O . ILE B 1 31 ? -7.516 -4.947 -21.273 1 98.72 31 ILE B O 1
ATOM 2349 N N . ASP B 1 32 ? -9.586 -5.671 -21.61 1 98.41 32 ASP B N 1
ATOM 2350 C CA . ASP B 1 32 ? -10.131 -4.328 -21.782 1 98.41 32 ASP B CA 1
ATOM 2351 C C . ASP B 1 32 ? -9.943 -3.493 -20.517 1 98.41 32 ASP B C 1
ATOM 2353 O O . ASP B 1 32 ? -9.724 -2.282 -20.593 1 98.41 32 ASP B O 1
ATOM 2357 N N . ALA B 1 33 ? -10.02 -4.097 -19.331 1 98.42 33 ALA B N 1
ATOM 2358 C CA . ALA B 1 33 ? -9.889 -3.417 -18.045 1 98.42 33 ALA B CA 1
ATOM 2359 C C . ALA B 1 33 ? -8.432 -3.07 -17.753 1 98.42 33 ALA B C 1
ATOM 2361 O O . ALA B 1 33 ? -8.145 -2.248 -16.88 1 98.42 33 ALA B O 1
ATOM 2362 N N . GLY B 1 34 ? -7.499 -3.791 -18.474 1 98.13 34 GLY B N 1
ATOM 2363 C CA . GLY B 1 34 ? -6.099 -3.434 -18.306 1 98.13 34 GLY B CA 1
ATOM 2364 C C . GLY B 1 34 ? -5.244 -4.585 -17.811 1 98.13 34 GLY B C 1
ATOM 2365 O O . GLY B 1 34 ? -4.021 -4.463 -17.723 1 98.13 34 GLY B O 1
ATOM 2366 N N . TYR B 1 35 ? -5.867 -5.761 -17.535 1 98.73 35 TYR B N 1
ATOM 2367 C CA . TYR B 1 35 ? -5.099 -6.921 -17.096 1 98.73 35 TYR B CA 1
ATOM 2368 C C . TYR B 1 35 ? -4.092 -7.343 -18.159 1 98.73 35 TYR B C 1
ATOM 2370 O O . TYR B 1 35 ? -4.396 -7.32 -19.354 1 98.73 35 TYR B O 1
ATOM 2378 N N . ARG B 1 36 ? -2.947 -7.77 -17.693 1 98.71 36 ARG B N 1
ATOM 2379 C CA . ARG B 1 36 ? -1.928 -8.335 -18.571 1 98.71 36 ARG B CA 1
ATOM 2380 C C . ARG B 1 36 ? -1.334 -9.606 -17.973 1 98.71 36 ARG B C 1
ATOM 2382 O O . ARG B 1 36 ? -0.472 -10.242 -18.583 1 98.71 36 ARG B O 1
ATOM 2389 N N . ALA B 1 37 ? -1.73 -9.962 -16.774 1 98.88 37 ALA B N 1
ATOM 2390 C CA . ALA B 1 37 ? -1.317 -11.202 -16.121 1 98.88 37 ALA B CA 1
ATOM 2391 C C . ALA B 1 37 ? -2.496 -12.158 -15.963 1 98.88 37 ALA B C 1
ATOM 2393 O O . ALA B 1 37 ? -3.574 -11.756 -15.517 1 98.88 37 ALA B O 1
ATOM 2394 N N . PHE B 1 38 ? -2.29 -13.38 -16.318 1 98.94 38 PHE B N 1
ATOM 2395 C CA . PHE B 1 38 ? -3.346 -14.385 -16.304 1 98.94 38 PHE B CA 1
ATOM 2396 C C . PHE B 1 38 ? -2.866 -15.665 -15.631 1 98.94 38 PHE B C 1
ATOM 2398 O O . PHE B 1 38 ? -1.732 -16.098 -15.846 1 98.94 38 PHE B O 1
ATOM 2405 N N . ASP B 1 39 ? -3.711 -16.217 -14.826 1 98.88 39 ASP B N 1
ATOM 2406 C CA . ASP B 1 39 ? -3.401 -17.39 -14.015 1 98.88 39 ASP B CA 1
ATOM 2407 C C . ASP B 1 39 ? -4.307 -18.564 -14.379 1 98.88 39 ASP B C 1
ATOM 2409 O O . ASP B 1 39 ? -5.533 -18.455 -14.31 1 98.88 39 ASP B O 1
ATOM 2413 N N . THR B 1 40 ? -3.758 -19.663 -14.79 1 98.87 40 THR B N 1
ATOM 2414 C CA . THR B 1 40 ? -4.454 -20.915 -15.064 1 98.87 40 THR B CA 1
ATOM 2415 C C . THR B 1 40 ? -3.72 -22.092 -14.428 1 98.87 40 THR B C 1
ATOM 2417 O O . THR B 1 40 ? -2.912 -21.907 -13.515 1 98.87 40 THR B O 1
ATOM 2420 N N . ALA B 1 41 ? -4.143 -23.343 -14.738 1 98.87 41 ALA B N 1
ATOM 2421 C CA . ALA B 1 41 ? -3.529 -24.549 -14.189 1 98.87 41 ALA B CA 1
ATOM 2422 C C . ALA B 1 41 ? -3.992 -25.792 -14.943 1 98.87 41 ALA B C 1
ATOM 2424 O O . ALA B 1 41 ? -5.056 -25.788 -15.566 1 98.87 41 ALA B O 1
ATOM 2425 N N . GLN B 1 42 ? -3.203 -26.848 -14.844 1 98.83 42 GLN B N 1
ATOM 2426 C CA . GLN B 1 42 ? -3.614 -28.143 -15.375 1 98.83 42 GLN B CA 1
ATOM 2427 C C . GLN B 1 42 ? -4.931 -28.599 -14.755 1 98.83 42 GLN B C 1
ATOM 2429 O O . GLN B 1 42 ? -5.842 -29.029 -15.466 1 98.83 42 GLN B O 1
ATOM 2434 N N . ALA B 1 43 ? -5.05 -28.383 -13.515 1 98.14 43 ALA B N 1
ATOM 2435 C CA . ALA B 1 43 ? -6.173 -28.912 -12.744 1 98.14 43 ALA B CA 1
ATOM 2436 C C . ALA B 1 43 ? -7.472 -28.198 -13.107 1 98.14 43 ALA B C 1
ATOM 2438 O O . ALA B 1 43 ? -8.561 -28.674 -12.778 1 98.14 43 ALA B O 1
ATOM 2439 N N . TYR B 1 44 ? -7.354 -26.981 -13.721 1 98.04 44 TYR B N 1
ATOM 2440 C CA . TYR B 1 44 ? -8.555 -26.218 -14.045 1 98.04 44 TYR B CA 1
ATOM 2441 C C . TYR B 1 44 ? -9.241 -26.781 -15.284 1 98.04 44 TYR B C 1
ATOM 2443 O O . TYR B 1 44 ? -10.408 -26.48 -15.545 1 98.04 44 TYR B O 1
ATOM 2451 N N . GLY B 1 45 ? -8.447 -27.57 -16.127 1 98.07 45 GLY B N 1
ATOM 2452 C CA . GLY B 1 45 ? -8.985 -28.154 -17.345 1 98.07 45 GLY B CA 1
ATOM 2453 C C . GLY B 1 45 ? -9.324 -27.12 -18.403 1 98.07 45 GLY B C 1
ATOM 2454 O O . GLY B 1 45 ? -10.154 -27.37 -19.279 1 98.07 45 GLY B O 1
ATOM 2455 N N . ASN B 1 46 ? -8.746 -25.936 -18.28 1 98.54 46 ASN B N 1
ATOM 2456 C CA . ASN B 1 46 ? -9.141 -24.88 -19.206 1 98.54 46 ASN B CA 1
ATOM 2457 C C . ASN B 1 46 ? -7.926 -24.208 -19.841 1 98.54 46 ASN B C 1
ATOM 2459 O O . ASN B 1 46 ? -8.025 -23.09 -20.348 1 98.54 46 ASN B O 1
ATOM 2463 N N . GLU B 1 47 ? -6.735 -24.82 -19.793 1 98.82 47 GLU B N 1
ATOM 2464 C CA . GLU B 1 47 ? -5.529 -24.239 -20.377 1 98.82 47 GLU B CA 1
ATOM 2465 C C . GLU B 1 47 ? -5.706 -23.988 -21.872 1 98.82 47 GLU B C 1
ATOM 2467 O O . GLU B 1 47 ? -5.307 -22.939 -22.383 1 98.82 47 GLU B O 1
ATOM 2472 N N . ALA B 1 48 ? -6.294 -24.934 -22.576 1 98.67 48 ALA B N 1
ATOM 2473 C CA . ALA B 1 48 ? -6.495 -24.784 -24.015 1 98.67 48 ALA B CA 1
ATOM 2474 C C . ALA B 1 48 ? -7.408 -23.6 -24.321 1 98.67 48 ALA B C 1
ATOM 2476 O O . ALA B 1 48 ? -7.12 -22.802 -25.216 1 98.67 48 ALA B O 1
ATOM 2477 N N . ASP B 1 49 ? -8.503 -23.484 -23.572 1 98.56 49 ASP B N 1
ATOM 2478 C CA . ASP B 1 49 ? -9.419 -22.359 -23.733 1 98.56 49 ASP B CA 1
ATOM 2479 C C . ASP B 1 49 ? -8.725 -21.036 -23.418 1 98.56 49 ASP B C 1
ATOM 2481 O O . ASP B 1 49 ? -8.947 -20.034 -24.101 1 98.56 49 ASP B O 1
ATOM 2485 N N . THR B 1 50 ? -7.926 -21.036 -22.372 1 98.8 50 THR B N 1
ATOM 2486 C CA . THR B 1 50 ? -7.189 -19.84 -21.98 1 98.8 50 THR B CA 1
ATOM 2487 C C . THR B 1 50 ? -6.211 -19.424 -23.075 1 98.8 50 THR B C 1
ATOM 2489 O O . THR B 1 50 ? -6.155 -18.252 -23.452 1 98.8 50 THR B O 1
ATOM 2492 N N . GLY B 1 51 ? -5.459 -20.419 -23.585 1 98.6 51 GLY B N 1
ATOM 2493 C CA . GLY B 1 51 ? -4.528 -20.138 -24.667 1 98.6 51 GLY B CA 1
ATOM 2494 C C . GLY B 1 51 ? -5.197 -19.536 -25.888 1 98.6 51 GLY B C 1
ATOM 2495 O O . GLY B 1 51 ? -4.695 -18.569 -26.464 1 98.6 51 GLY B O 1
ATOM 2496 N N . LEU B 1 52 ? -6.297 -20.102 -26.267 1 98.1 52 LEU B N 1
ATOM 2497 C CA . LEU B 1 52 ? -7.041 -19.612 -27.422 1 98.1 52 LEU B CA 1
ATOM 2498 C C . LEU B 1 52 ? -7.523 -18.184 -27.192 1 98.1 52 LEU B C 1
ATOM 2500 O O . LEU B 1 52 ? -7.393 -17.331 -28.073 1 98.1 52 LEU B O 1
ATOM 2504 N N . ALA B 1 53 ? -8.094 -17.923 -26.039 1 98.48 53 ALA B N 1
ATOM 2505 C CA . ALA B 1 53 ? -8.618 -16.599 -25.711 1 98.48 53 ALA B CA 1
ATOM 2506 C C . ALA B 1 53 ? -7.512 -15.549 -25.741 1 98.48 53 ALA B C 1
ATOM 2508 O O . ALA B 1 53 ? -7.711 -14.443 -26.25 1 98.48 53 ALA B O 1
ATOM 2509 N N . LEU B 1 54 ? -6.357 -15.864 -25.234 1 98.42 54 LEU B N 1
ATOM 2510 C CA . LEU B 1 54 ? -5.242 -14.924 -25.183 1 98.42 54 LEU B CA 1
ATOM 2511 C C . LEU B 1 54 ? -4.667 -14.687 -26.576 1 98.42 54 LEU B C 1
ATOM 2513 O O . LEU B 1 54 ? -4.302 -13.56 -26.917 1 98.42 54 LEU B O 1
ATOM 2517 N N . ALA B 1 55 ? -4.616 -15.737 -27.339 1 96.48 55 ALA B N 1
ATOM 2518 C CA . ALA B 1 55 ? -4.131 -15.61 -28.711 1 96.48 55 ALA B CA 1
ATOM 2519 C C . ALA B 1 55 ? -5.032 -14.688 -29.527 1 96.48 55 ALA B C 1
ATOM 2521 O O . ALA B 1 55 ? -4.556 -13.96 -30.402 1 96.48 55 ALA B O 1
ATOM 2522 N N . GLU B 1 56 ? -6.253 -14.648 -29.213 1 95.62 56 GLU B N 1
ATOM 2523 C CA . GLU B 1 56 ? -7.237 -13.873 -29.963 1 95.62 56 GLU B CA 1
ATOM 2524 C C . GLU B 1 56 ? -7.338 -12.447 -29.431 1 95.62 56 GLU B C 1
ATOM 2526 O O . GLU B 1 56 ? -7.999 -11.599 -30.034 1 95.62 56 GLU B O 1
ATOM 2531 N N . SER B 1 57 ? -6.736 -12.186 -28.402 1 95.36 57 SER B N 1
ATOM 2532 C CA . SER B 1 57 ? -6.901 -10.913 -27.708 1 95.36 57 SER B CA 1
ATOM 2533 C C . SER B 1 57 ? -6.242 -9.773 -28.479 1 95.36 57 SER B C 1
ATOM 2535 O O . SER B 1 57 ? -6.565 -8.603 -28.264 1 95.36 57 SER B O 1
ATOM 2537 N N . GLY B 1 58 ? -5.205 -10.095 -29.31 1 94.95 58 GLY B N 1
ATOM 2538 C CA . GLY B 1 58 ? -4.462 -9.079 -30.039 1 94.95 58 GLY B CA 1
ATOM 2539 C C . GLY B 1 58 ? -3.339 -8.462 -29.226 1 94.95 58 GLY B C 1
ATOM 2540 O O . GLY B 1 58 ? -2.6 -7.611 -29.725 1 94.95 58 GLY B O 1
ATOM 2541 N N . ILE B 1 59 ? -3.233 -8.829 -28.001 1 97.71 59 ILE B N 1
ATOM 2542 C CA . ILE B 1 59 ? -2.128 -8.337 -27.185 1 97.71 59 ILE B CA 1
ATOM 2543 C C . ILE B 1 59 ? -0.858 -9.119 -27.511 1 97.71 59 ILE B C 1
ATOM 2545 O O . ILE B 1 59 ? -0.87 -10.352 -27.538 1 97.71 59 ILE B O 1
ATOM 2549 N N . PRO B 1 60 ? 0.233 -8.426 -27.76 1 97.51 60 PRO B N 1
ATOM 2550 C CA . PRO B 1 60 ? 1.494 -9.13 -28.002 1 97.51 60 PRO B CA 1
ATOM 2551 C C . PRO B 1 60 ? 1.896 -10.036 -26.84 1 97.51 60 PRO B C 1
ATOM 2553 O O . PRO B 1 60 ? 1.704 -9.675 -25.676 1 97.51 60 PRO B O 1
ATOM 2556 N N . ARG B 1 61 ? 2.473 -11.129 -27.14 1 97.26 61 ARG B N 1
ATOM 2557 C CA . ARG B 1 61 ? 2.839 -12.148 -26.161 1 97.26 61 ARG B CA 1
ATOM 2558 C C . ARG B 1 61 ? 3.771 -11.577 -25.098 1 97.26 61 ARG B C 1
ATOM 2560 O O . ARG B 1 61 ? 3.656 -11.914 -23.918 1 97.26 61 ARG B O 1
ATOM 2567 N N . ASP B 1 62 ? 4.633 -10.68 -25.464 1 95.96 62 ASP B N 1
ATOM 2568 C CA . ASP B 1 62 ? 5.649 -10.158 -24.554 1 95.96 62 ASP B CA 1
ATOM 2569 C C . ASP B 1 62 ? 5.049 -9.141 -23.586 1 95.96 62 ASP B C 1
ATOM 2571 O O . ASP B 1 62 ? 5.701 -8.735 -22.622 1 95.96 62 ASP B O 1
ATOM 2575 N N . GLU B 1 63 ? 3.768 -8.813 -23.764 1 97.76 63 GLU B N 1
ATOM 2576 C CA . GLU B 1 63 ? 3.067 -7.904 -22.862 1 97.76 63 GLU B CA 1
ATOM 2577 C C . GLU B 1 63 ? 2.232 -8.674 -21.843 1 97.76 63 GLU B C 1
ATOM 2579 O O . GLU B 1 63 ? 1.656 -8.081 -20.928 1 97.76 63 GLU B O 1
ATOM 2584 N N . LEU B 1 64 ? 2.239 -10.001 -21.972 1 98.42 64 LEU B N 1
ATOM 2585 C CA . LEU B 1 64 ? 1.442 -10.845 -21.089 1 98.42 64 LEU B CA 1
ATOM 2586 C C . LEU B 1 64 ? 2.33 -11.579 -20.09 1 98.42 64 LEU B C 1
ATOM 2588 O O . LEU B 1 64 ? 3.479 -11.904 -20.397 1 98.42 64 LEU B O 1
ATOM 2592 N N . CYS B 1 65 ? 1.841 -11.769 -18.947 1 98.81 65 CYS B N 1
ATOM 2593 C CA . CYS B 1 65 ? 2.412 -12.66 -17.943 1 98.81 65 CYS B CA 1
ATOM 2594 C C . CYS B 1 65 ? 1.486 -13.839 -17.671 1 98.81 65 CYS B C 1
ATOM 2596 O O . CYS B 1 65 ? 0.429 -13.676 -17.059 1 98.81 65 CYS B O 1
ATOM 2598 N N . ILE B 1 66 ? 1.868 -14.998 -18.078 1 98.92 66 ILE B N 1
ATOM 2599 C CA . ILE B 1 66 ? 0.988 -16.16 -18.021 1 98.92 66 ILE B CA 1
ATOM 2600 C C . ILE B 1 66 ? 1.535 -17.174 -17.018 1 98.92 66 ILE B C 1
ATOM 2602 O O . ILE B 1 66 ? 2.698 -17.577 -17.106 1 98.92 66 ILE B O 1
ATOM 2606 N N . THR B 1 67 ? 0.732 -17.515 -16.043 1 98.93 67 THR B N 1
ATOM 2607 C CA . THR B 1 67 ? 1.046 -18.5 -15.014 1 98.93 67 THR B CA 1
ATOM 2608 C C . THR B 1 67 ? 0.241 -19.779 -15.226 1 98.93 67 THR B C 1
ATOM 2610 O O . THR B 1 67 ? -0.961 -19.725 -15.495 1 98.93 67 THR B O 1
ATOM 2613 N N . THR B 1 68 ? 0.877 -20.904 -15.185 1 98.95 68 THR B N 1
ATOM 2614 C CA . THR B 1 68 ? 0.18 -22.179 -15.061 1 98.95 68 THR B CA 1
ATOM 2615 C C . THR B 1 68 ? 0.806 -23.033 -13.961 1 98.95 68 THR B C 1
ATOM 2617 O O . THR B 1 68 ? 1.767 -22.613 -13.313 1 98.95 68 THR B O 1
ATOM 2620 N N . LYS B 1 69 ? 0.214 -24.182 -13.653 1 98.94 69 LYS B N 1
ATOM 2621 C CA . LYS B 1 69 ? 0.627 -24.987 -12.507 1 98.94 69 LYS B CA 1
ATOM 2622 C C . LYS B 1 69 ? 0.554 -26.477 -12.827 1 98.94 69 LYS B C 1
ATOM 2624 O O . LYS B 1 69 ? -0.397 -26.935 -13.463 1 98.94 69 LYS B O 1
ATOM 2629 N N . VAL B 1 70 ? 1.482 -27.182 -12.364 1 98.92 70 VAL B N 1
ATOM 2630 C CA . VAL B 1 70 ? 1.496 -28.633 -12.516 1 98.92 70 VAL B CA 1
ATOM 2631 C C . VAL B 1 70 ? 0.74 -29.282 -11.358 1 98.92 70 VAL B C 1
ATOM 2633 O O . VAL B 1 70 ? 0.943 -28.92 -10.197 1 98.92 70 VAL B O 1
ATOM 2636 N N . THR B 1 71 ? -0.091 -30.231 -11.683 1 98.51 71 THR B N 1
ATOM 2637 C CA . THR B 1 71 ? -0.881 -30.916 -10.666 1 98.51 71 THR B CA 1
ATOM 2638 C C . THR B 1 71 ? -0.075 -32.04 -10.021 1 98.51 71 THR B C 1
ATOM 2640 O O . THR B 1 71 ? 0.864 -32.562 -10.625 1 98.51 71 THR B O 1
ATOM 2643 N N . VAL B 1 72 ? -0.476 -32.448 -8.834 1 97.65 72 VAL B N 1
ATOM 2644 C CA . VAL B 1 72 ? 0.269 -33.378 -7.993 1 97.65 72 VAL B CA 1
ATOM 2645 C C . VAL B 1 72 ? 0.385 -34.73 -8.692 1 97.65 72 VAL B C 1
ATOM 2647 O O . VAL B 1 72 ? 1.391 -35.428 -8.546 1 97.65 72 VAL B O 1
ATOM 2650 N N . GLU B 1 73 ? -0.545 -35.106 -9.527 1 97.08 73 GLU B N 1
ATOM 2651 C CA . GLU B 1 73 ? -0.57 -36.396 -10.21 1 97.08 73 GLU B CA 1
ATOM 2652 C C . GLU B 1 73 ? 0.577 -36.514 -11.209 1 97.08 73 GLU B C 1
ATOM 2654 O O . GLU B 1 73 ? 0.92 -37.617 -11.641 1 97.08 73 GLU B O 1
ATOM 2659 N N . ASN B 1 74 ? 1.143 -35.394 -11.536 1 98.5 74 ASN B N 1
ATOM 2660 C CA . ASN B 1 74 ? 2.186 -35.389 -12.556 1 98.5 74 ASN B CA 1
ATOM 2661 C C . ASN B 1 74 ? 3.571 -35.209 -11.942 1 98.5 74 ASN B C 1
ATOM 2663 O O . ASN B 1 74 ? 4.554 -35.017 -12.661 1 98.5 74 ASN B O 1
ATOM 2667 N N . PHE B 1 75 ? 3.658 -35.325 -10.52 1 97.83 75 PHE B N 1
ATOM 2668 C CA . PHE B 1 75 ? 4.936 -35.147 -9.84 1 97.83 75 PHE B CA 1
ATOM 2669 C C . PHE B 1 75 ? 5.762 -36.426 -9.896 1 97.83 75 PHE B C 1
ATOM 2671 O O . PHE B 1 75 ? 6.079 -37.013 -8.859 1 97.83 75 PHE B O 1
ATOM 2678 N N . SER B 1 76 ? 6.083 -36.891 -11.032 1 97.38 76 SER B N 1
ATOM 2679 C CA . SER B 1 76 ? 6.976 -38.025 -11.247 1 97.38 76 SER B CA 1
ATOM 2680 C C . SER B 1 76 ? 7.938 -37.761 -12.4 1 97.38 76 SER B C 1
ATOM 2682 O O . SER B 1 76 ? 7.679 -36.902 -13.247 1 97.38 76 SER B O 1
ATOM 2684 N N . GLN B 1 77 ? 8.998 -38.485 -12.416 1 97.45 77 GLN B N 1
ATOM 2685 C CA . GLN B 1 77 ? 9.997 -38.329 -13.468 1 97.45 77 GLN B CA 1
ATOM 2686 C C . GLN B 1 77 ? 9.388 -38.576 -14.845 1 97.45 77 GLN B C 1
ATOM 2688 O O . GLN B 1 77 ? 9.768 -37.929 -15.823 1 97.45 77 GLN B O 1
ATOM 2693 N N . GLU B 1 78 ? 8.469 -39.456 -14.89 1 98.23 78 GLU B N 1
ATOM 2694 C CA . GLU B 1 78 ? 7.891 -39.888 -16.158 1 98.23 78 GLU B CA 1
ATOM 2695 C C . GLU B 1 78 ? 6.824 -38.909 -16.64 1 98.23 78 GLU B C 1
ATOM 2697 O O . GLU B 1 78 ? 6.662 -38.703 -17.845 1 98.23 78 GLU B O 1
ATOM 2702 N N . ARG B 1 79 ? 6.195 -38.226 -15.729 1 98.75 79 ARG B N 1
ATOM 2703 C CA . ARG B 1 79 ? 4.975 -37.525 -16.119 1 98.75 79 ARG B CA 1
ATOM 2704 C C . ARG B 1 79 ? 5.18 -36.014 -16.092 1 98.75 79 ARG B C 1
ATOM 2706 O O . ARG B 1 79 ? 4.492 -35.276 -16.801 1 98.75 79 ARG B O 1
ATOM 2713 N N . PHE B 1 80 ? 6.099 -35.531 -15.357 1 98.78 80 PHE B N 1
ATOM 2714 C CA . PHE B 1 80 ? 6.216 -34.1 -15.1 1 98.78 80 PHE B CA 1
ATOM 2715 C C . PHE B 1 80 ? 6.494 -33.339 -16.39 1 98.78 80 PHE B C 1
ATOM 2717 O O . PHE B 1 80 ? 5.707 -32.48 -16.793 1 98.78 80 PHE B O 1
ATOM 2724 N N . MET B 1 81 ? 7.559 -33.701 -17.081 1 98.76 81 MET B N 1
ATOM 2725 C CA . MET B 1 81 ? 7.977 -32.929 -18.248 1 98.76 81 MET B CA 1
ATOM 2726 C C . MET B 1 81 ? 6.959 -33.054 -19.376 1 98.76 81 MET B C 1
ATOM 2728 O O . MET B 1 81 ? 6.561 -32.051 -19.972 1 98.76 81 MET B O 1
ATOM 2732 N N . PRO B 1 82 ? 6.432 -34.298 -19.632 1 98.8 82 PRO B N 1
ATOM 2733 C CA . PRO B 1 82 ? 5.379 -34.401 -20.645 1 98.8 82 PRO B CA 1
ATOM 2734 C C . PRO B 1 82 ? 4.152 -33.557 -20.308 1 98.8 82 PRO B C 1
ATOM 2736 O O . PRO B 1 82 ? 3.528 -32.983 -21.204 1 98.8 82 PRO B O 1
ATOM 2739 N N . SER B 1 83 ? 3.813 -33.488 -19.064 1 98.89 83 SER B N 1
ATOM 2740 C CA . SER B 1 83 ? 2.652 -32.699 -18.667 1 98.89 83 SER B CA 1
ATOM 2741 C C . SER B 1 83 ? 2.892 -31.21 -18.89 1 98.89 83 SER B C 1
ATOM 2743 O O . SER B 1 83 ? 1.974 -30.476 -19.259 1 98.89 83 SER B O 1
ATOM 2745 N N . VAL B 1 84 ? 4.109 -30.737 -18.64 1 98.94 84 VAL B N 1
ATOM 2746 C CA . VAL B 1 84 ? 4.455 -29.34 -18.883 1 98.94 84 VAL B CA 1
ATOM 2747 C C . VAL B 1 84 ? 4.398 -29.047 -20.381 1 98.94 84 VAL B C 1
ATOM 2749 O O . VAL B 1 84 ? 3.866 -28.015 -20.797 1 98.94 84 VAL B O 1
ATOM 2752 N N . GLU B 1 85 ? 4.902 -29.944 -21.171 1 98.86 85 GLU B N 1
ATOM 2753 C CA . GLU B 1 85 ? 4.851 -29.791 -22.622 1 98.86 85 GLU B CA 1
ATOM 2754 C C . GLU B 1 85 ? 3.41 -29.703 -23.118 1 98.86 85 GLU B C 1
ATOM 2756 O O . GLU B 1 85 ? 3.101 -28.903 -24.004 1 98.86 85 GLU B O 1
ATOM 2761 N N . GLN B 1 86 ? 2.585 -30.554 -22.551 1 98.88 86 GLN B N 1
ATOM 2762 C CA . GLN B 1 86 ? 1.173 -30.506 -22.914 1 98.88 86 GLN B CA 1
ATOM 2763 C C . GLN B 1 86 ? 0.558 -29.156 -22.555 1 98.88 86 GLN B C 1
ATOM 2765 O O . GLN B 1 86 ? -0.227 -28.601 -23.326 1 98.88 86 GLN B O 1
ATOM 2770 N N . SER B 1 87 ? 0.874 -28.631 -21.339 1 98.93 87 SER B N 1
ATOM 2771 C CA . SER B 1 87 ? 0.403 -27.307 -20.948 1 98.93 87 SER B CA 1
ATOM 2772 C C . SER B 1 87 ? 0.823 -26.249 -21.962 1 98.93 87 SER B C 1
ATOM 2774 O O . SER B 1 87 ? 0.026 -25.384 -22.331 1 98.93 87 SER B O 1
ATOM 2776 N N . LEU B 1 88 ? 2.066 -26.275 -22.402 1 98.88 88 LEU B N 1
ATOM 2777 C CA . LEU B 1 88 ? 2.576 -25.315 -23.376 1 98.88 88 LEU B CA 1
ATOM 2778 C C . LEU B 1 88 ? 1.826 -25.432 -24.699 1 98.88 88 LEU B C 1
ATOM 2780 O O . LEU B 1 88 ? 1.484 -24.421 -25.315 1 98.88 88 LEU B O 1
ATOM 2784 N N . GLN B 1 89 ? 1.594 -26.669 -25.104 1 98.77 89 GLN B N 1
ATOM 2785 C CA . GLN B 1 89 ? 0.819 -26.89 -26.32 1 98.77 89 GLN B CA 1
ATOM 2786 C C . GLN B 1 89 ? -0.59 -26.318 -26.187 1 98.77 89 GLN B C 1
ATOM 2788 O O . GLN B 1 89 ? -1.07 -25.622 -27.083 1 98.77 89 GLN B O 1
ATOM 2793 N N . ASP B 1 90 ? -1.248 -26.631 -25.126 1 98.79 90 ASP B N 1
ATOM 2794 C CA . ASP B 1 90 ? -2.605 -26.156 -24.873 1 98.79 90 ASP B CA 1
ATOM 2795 C C . ASP B 1 90 ? -2.655 -24.63 -24.843 1 98.79 90 ASP B C 1
ATOM 2797 O O . ASP B 1 90 ? -3.583 -24.023 -25.382 1 98.79 90 ASP B O 1
ATOM 2801 N N . LEU B 1 91 ? -1.668 -23.994 -24.269 1 98.79 91 LEU B N 1
ATOM 2802 C CA . LEU B 1 91 ? -1.626 -22.544 -24.112 1 98.79 91 LEU B CA 1
ATOM 2803 C C . LEU B 1 91 ? -1.089 -21.876 -25.373 1 98.79 91 LEU B C 1
ATOM 2805 O O . LEU B 1 91 ? -1.094 -20.647 -25.48 1 98.79 91 LEU B O 1
ATOM 2809 N N . LYS B 1 92 ? -0.585 -22.716 -26.332 1 97.67 92 LYS B N 1
ATOM 2810 C CA . LYS B 1 92 ? 0.006 -22.244 -27.581 1 97.67 92 LYS B CA 1
ATOM 2811 C C . LYS B 1 92 ? 1.224 -21.364 -27.314 1 97.67 92 LYS B C 1
ATOM 2813 O O . LYS B 1 92 ? 1.34 -20.27 -27.87 1 97.67 92 LYS B O 1
ATOM 2818 N N . LEU B 1 93 ? 2.07 -21.85 -26.442 1 98.24 93 LEU B N 1
ATOM 2819 C CA . LEU B 1 93 ? 3.282 -21.139 -26.048 1 98.24 93 LEU B CA 1
ATOM 2820 C C . LEU B 1 93 ? 4.5 -22.052 -26.136 1 98.24 93 LEU B C 1
ATOM 2822 O O . LEU B 1 93 ? 4.378 -23.271 -26.002 1 98.24 93 LEU B O 1
ATOM 2826 N N . ASP B 1 94 ? 5.645 -21.474 -26.285 1 97.87 94 ASP B N 1
ATOM 2827 C CA . ASP B 1 94 ? 6.905 -22.204 -26.181 1 97.87 94 ASP B CA 1
ATOM 2828 C C . ASP B 1 94 ? 7.425 -22.199 -24.746 1 97.87 94 ASP B C 1
ATOM 2830 O O . ASP B 1 94 ? 8.203 -23.074 -24.359 1 97.87 94 ASP B O 1
ATOM 2834 N N . ARG B 1 95 ? 6.99 -21.192 -24.031 1 98.46 95 ARG B N 1
ATOM 2835 C CA . ARG B 1 95 ? 7.411 -20.978 -22.65 1 98.46 95 ARG B CA 1
ATOM 2836 C C . ARG B 1 95 ? 6.357 -20.197 -21.872 1 98.46 95 ARG B C 1
ATOM 2838 O O . ARG B 1 95 ? 5.767 -19.249 -22.395 1 98.46 95 ARG B O 1
ATOM 2845 N N . VAL B 1 96 ? 6.123 -20.586 -20.643 1 98.76 96 VAL B N 1
ATOM 2846 C CA . VAL B 1 96 ? 5.28 -19.767 -19.779 1 98.76 96 VAL B CA 1
ATOM 2847 C C . VAL B 1 96 ? 6.147 -18.793 -18.983 1 98.76 96 VAL B C 1
ATOM 2849 O O . VAL B 1 96 ? 7.361 -18.98 -18.873 1 98.76 96 VAL B O 1
ATOM 2852 N N . ASP B 1 97 ? 5.514 -17.763 -18.483 1 98.87 97 ASP B N 1
ATOM 2853 C CA . ASP B 1 97 ? 6.246 -16.794 -17.674 1 98.87 97 ASP B CA 1
ATOM 2854 C C . ASP B 1 97 ? 6.501 -17.333 -16.268 1 98.87 97 ASP B C 1
ATOM 2856 O O . ASP B 1 97 ? 7.579 -17.132 -15.706 1 98.87 97 ASP B O 1
ATOM 2860 N N . ILE B 1 98 ? 5.497 -18.012 -15.698 1 98.92 98 ILE B N 1
ATOM 2861 C CA . ILE B 1 98 ? 5.619 -18.588 -14.363 1 98.92 98 ILE B CA 1
ATOM 2862 C C . ILE B 1 98 ? 5.062 -20.01 -14.362 1 98.92 98 ILE B C 1
ATOM 2864 O O . ILE B 1 98 ? 3.92 -20.236 -14.769 1 98.92 98 ILE B O 1
ATOM 2868 N N . LEU B 1 99 ? 5.812 -20.952 -13.936 1 98.97 99 LEU B N 1
ATOM 2869 C CA . LEU B 1 99 ? 5.361 -22.318 -13.69 1 98.97 99 LEU B CA 1
ATOM 2870 C C . LEU B 1 99 ? 5.383 -22.637 -12.199 1 98.97 99 LEU B C 1
ATOM 2872 O O . LEU B 1 99 ? 6.418 -22.493 -11.544 1 98.97 99 LEU B O 1
ATOM 2876 N N . LEU B 1 100 ? 4.257 -23.059 -11.674 1 98.95 100 LEU B N 1
ATOM 2877 C CA . LEU B 1 100 ? 4.156 -23.356 -10.249 1 98.95 100 LEU B CA 1
ATOM 2878 C C . LEU B 1 100 ? 3.9 -24.842 -10.021 1 98.95 100 LEU B C 1
ATOM 2880 O O . LEU B 1 100 ? 3.33 -25.517 -10.881 1 98.95 100 LEU B O 1
ATOM 2884 N N . LEU B 1 101 ? 4.33 -25.317 -8.86 1 98.91 101 LEU B N 1
ATOM 2885 C CA . LEU B 1 101 ? 3.713 -26.511 -8.293 1 98.91 101 LEU B CA 1
ATOM 2886 C C . LEU B 1 101 ? 2.389 -26.17 -7.617 1 98.91 101 LEU B C 1
ATOM 2888 O O . LEU B 1 101 ? 2.341 -25.309 -6.736 1 98.91 101 LEU B O 1
ATOM 2892 N N . HIS B 1 102 ? 1.353 -26.849 -7.985 1 98.78 102 HIS B N 1
ATOM 2893 C CA . HIS B 1 102 ? 0.01 -26.452 -7.579 1 98.78 102 HIS B CA 1
ATOM 2894 C C . HIS B 1 102 ? -0.209 -26.692 -6.089 1 98.78 102 HIS B C 1
ATOM 2896 O O . HIS B 1 102 ? -0.96 -25.958 -5.441 1 98.78 102 HIS B O 1
ATOM 2902 N N . TRP B 1 103 ? 0.354 -27.727 -5.595 1 98.33 103 TRP B N 1
ATOM 2903 C CA . TRP B 1 103 ? 0.322 -28.145 -4.197 1 98.33 103 TRP B CA 1
ATOM 2904 C C . TRP B 1 103 ? 1.645 -28.784 -3.789 1 98.33 103 TRP B C 1
ATOM 2906 O O . TRP B 1 103 ? 2.406 -29.249 -4.641 1 98.33 103 TRP B O 1
ATOM 2916 N N . PRO B 1 104 ? 1.908 -28.709 -2.474 1 97.85 104 PRO B N 1
ATOM 2917 C CA . PRO B 1 104 ? 3.05 -29.528 -2.062 1 97.85 104 PRO B CA 1
ATOM 2918 C C . PRO B 1 104 ? 2.821 -31.019 -2.293 1 97.85 104 PRO B C 1
ATOM 2920 O O . PRO B 1 104 ? 1.676 -31.479 -2.297 1 97.85 104 PRO B O 1
ATOM 2923 N N . THR B 1 105 ? 3.934 -31.686 -2.536 1 96.38 105 THR B N 1
ATOM 2924 C CA . THR B 1 105 ? 3.837 -33.134 -2.689 1 96.38 105 THR B CA 1
ATOM 2925 C C . THR B 1 105 ? 3.157 -33.762 -1.476 1 96.38 105 THR B C 1
ATOM 2927 O O . THR B 1 105 ? 3.599 -33.568 -0.341 1 96.38 105 THR B O 1
ATOM 2930 N N . PRO B 1 106 ? 2.131 -34.495 -1.797 1 92.77 106 PRO B N 1
ATOM 2931 C CA . PRO B 1 106 ? 1.492 -35.176 -0.669 1 92.77 106 PRO B CA 1
ATOM 2932 C C . PRO B 1 106 ? 2.449 -36.099 0.082 1 92.77 106 PRO B C 1
ATOM 2934 O O . PRO B 1 106 ? 3.284 -36.764 -0.537 1 92.77 106 PRO B O 1
ATOM 2937 N N . GLY B 1 107 ? 2.401 -36.136 1.461 1 85.12 107 GLY B N 1
ATOM 2938 C CA . GLY B 1 107 ? 3.26 -36.987 2.268 1 85.12 107 GLY B CA 1
ATOM 2939 C C . GLY B 1 107 ? 4.531 -36.294 2.722 1 85.12 107 GLY B C 1
ATOM 2940 O O . GLY B 1 107 ? 5.254 -36.81 3.577 1 85.12 107 GLY B O 1
ATOM 2941 N N . GLY B 1 108 ? 4.934 -35.127 2.058 1 83.89 108 GLY B N 1
ATOM 2942 C CA . GLY B 1 108 ? 5.912 -34.23 2.653 1 83.89 108 GLY B CA 1
ATOM 2943 C C . GLY B 1 108 ? 7.247 -34.24 1.932 1 83.89 108 GLY B C 1
ATOM 2944 O O . GLY B 1 108 ? 8.049 -33.316 2.086 1 83.89 108 GLY B O 1
ATOM 2945 N N . ASP B 1 109 ? 7.609 -35.244 1.146 1 92.2 109 ASP B N 1
ATOM 2946 C CA . ASP B 1 109 ? 8.877 -35.223 0.424 1 92.2 109 ASP B CA 1
ATOM 2947 C C . ASP B 1 109 ? 8.787 -34.34 -0.818 1 92.2 109 ASP B C 1
ATOM 2949 O O . ASP B 1 109 ? 8.502 -34.827 -1.914 1 92.2 109 ASP B O 1
ATOM 2953 N N . ILE B 1 110 ? 9.159 -33.079 -0.639 1 97.3 110 ILE B N 1
ATOM 2954 C CA . ILE B 1 110 ? 8.901 -32.078 -1.669 1 97.3 110 ILE B CA 1
ATOM 2955 C C . ILE B 1 110 ? 10.12 -31.951 -2.581 1 97.3 110 ILE B C 1
ATOM 2957 O O . ILE B 1 110 ? 10.142 -31.111 -3.484 1 97.3 110 ILE B O 1
ATOM 2961 N N . ARG B 1 111 ? 11.156 -32.71 -2.443 1 97.65 111 ARG B N 1
ATOM 2962 C CA . ARG B 1 111 ? 12.425 -32.551 -3.146 1 97.65 111 ARG B CA 1
ATOM 2963 C C . ARG B 1 111 ? 12.265 -32.836 -4.635 1 97.65 111 ARG B C 1
ATOM 2965 O O . ARG B 1 111 ? 12.647 -32.017 -5.474 1 97.65 111 ARG B O 1
ATOM 2972 N N . LEU B 1 112 ? 11.666 -33.974 -4.96 1 97.73 112 LEU B N 1
ATOM 2973 C CA . LEU B 1 112 ? 11.589 -34.396 -6.354 1 97.73 112 LEU B CA 1
ATOM 2974 C C . LEU B 1 112 ? 10.825 -33.375 -7.19 1 97.73 112 LEU B C 1
ATOM 2976 O O . LEU B 1 112 ? 11.285 -32.975 -8.262 1 97.73 112 LEU B O 1
ATOM 2980 N N . SER B 1 113 ? 9.639 -33 -6.729 1 98.09 113 SER B N 1
ATOM 2981 C CA . SER B 1 113 ? 8.822 -32.057 -7.486 1 98.09 113 SER B CA 1
ATOM 2982 C C . SER B 1 113 ? 9.551 -30.733 -7.688 1 98.09 113 SER B C 1
ATOM 2984 O O . SER B 1 113 ? 9.457 -30.123 -8.755 1 98.09 113 SER B O 1
ATOM 2986 N N . LEU B 1 114 ? 10.324 -30.273 -6.714 1 98.62 114 LEU B N 1
ATOM 2987 C CA . LEU B 1 114 ? 11.088 -29.036 -6.832 1 98.62 114 LEU B CA 1
ATOM 2988 C C . LEU B 1 114 ? 12.217 -29.189 -7.847 1 98.62 114 LEU B C 1
ATOM 2990 O O . LEU B 1 114 ? 12.488 -28.27 -8.623 1 98.62 114 LEU B O 1
ATOM 2994 N N . GLU B 1 115 ? 12.865 -30.299 -7.796 1 98.33 115 GLU B N 1
ATOM 2995 C CA . GLU B 1 115 ? 13.93 -30.564 -8.759 1 98.33 115 GLU B CA 1
ATOM 2996 C C . GLU B 1 115 ? 13.387 -30.602 -10.185 1 98.33 115 GLU B C 1
ATOM 2998 O O . GLU B 1 115 ? 13.993 -30.042 -11.101 1 98.33 115 GLU B O 1
ATOM 3003 N N . LEU B 1 116 ? 12.242 -31.278 -10.354 1 98.48 116 LEU B N 1
ATOM 3004 C CA . LEU B 1 116 ? 11.607 -31.36 -11.664 1 98.48 116 LEU B CA 1
ATOM 3005 C C . LEU B 1 116 ? 11.164 -29.981 -12.141 1 98.48 116 LEU B C 1
ATOM 3007 O O . LEU B 1 116 ? 11.263 -29.67 -13.33 1 98.48 116 LEU B O 1
ATOM 3011 N N . LEU B 1 117 ? 10.707 -29.185 -11.24 1 98.81 117 LEU B N 1
ATOM 3012 C CA . LEU B 1 117 ? 10.313 -27.812 -11.538 1 98.81 117 LEU B CA 1
ATOM 3013 C C . LEU B 1 117 ? 11.497 -27.009 -12.066 1 98.81 117 LEU B C 1
ATOM 3015 O O . LEU B 1 117 ? 11.374 -26.301 -13.068 1 98.81 117 LEU B O 1
ATOM 3019 N N . GLN B 1 118 ? 12.606 -27.082 -11.423 1 98.39 118 GLN B N 1
ATOM 3020 C CA . GLN B 1 118 ? 13.822 -26.391 -11.841 1 98.39 118 GLN B CA 1
ATOM 3021 C C . GLN B 1 118 ? 14.306 -26.9 -13.196 1 98.39 118 GLN B C 1
ATOM 3023 O O . GLN B 1 118 ? 14.8 -26.123 -14.016 1 98.39 118 GLN B O 1
ATOM 3028 N N . ASP B 1 119 ? 14.184 -28.226 -13.38 1 98.27 119 ASP B N 1
ATOM 3029 C CA . ASP B 1 119 ? 14.544 -28.809 -14.669 1 98.27 119 ASP B CA 1
ATOM 3030 C C . ASP B 1 119 ? 13.71 -28.205 -15.797 1 98.27 119 ASP B C 1
ATOM 3032 O O . ASP B 1 119 ? 14.218 -27.977 -16.897 1 98.27 119 ASP B O 1
ATOM 3036 N N . ALA B 1 120 ? 12.451 -28.026 -15.534 1 98.77 120 ALA B N 1
ATOM 3037 C CA . ALA B 1 120 ? 11.573 -27.422 -16.533 1 98.77 120 ALA B CA 1
ATOM 3038 C C . ALA B 1 120 ? 12.052 -26.023 -16.91 1 98.77 120 ALA B C 1
ATOM 3040 O O . ALA B 1 120 ? 12.025 -25.647 -18.084 1 98.77 120 ALA B O 1
ATOM 3041 N N . GLN B 1 121 ? 12.454 -25.226 -15.926 1 98.74 121 GLN B N 1
ATOM 3042 C CA . GLN B 1 121 ? 12.997 -23.899 -16.196 1 98.74 121 GLN B CA 1
ATOM 3043 C C . GLN B 1 121 ? 14.284 -23.986 -17.011 1 98.74 121 GLN B C 1
ATOM 3045 O O . GLN B 1 121 ? 14.478 -23.222 -17.958 1 98.74 121 GLN B O 1
ATOM 3050 N N . GLU B 1 122 ? 15.142 -24.889 -16.659 1 98.12 122 GLU B N 1
ATOM 3051 C CA . GLU B 1 122 ? 16.418 -25.065 -17.345 1 98.12 122 GLU B CA 1
ATOM 3052 C C . GLU B 1 122 ? 16.211 -25.441 -18.809 1 98.12 122 GLU B C 1
ATOM 3054 O O . GLU B 1 122 ? 16.996 -25.047 -19.674 1 98.12 122 GLU B O 1
ATOM 3059 N N . ARG B 1 123 ? 15.175 -26.146 -19.062 1 98.13 123 ARG B N 1
ATOM 3060 C CA . ARG B 1 123 ? 14.871 -26.588 -20.42 1 98.13 123 ARG B CA 1
ATOM 3061 C C . ARG B 1 123 ? 14.221 -25.468 -21.227 1 98.13 123 ARG B C 1
ATOM 3063 O O . ARG B 1 123 ? 13.954 -25.63 -22.419 1 98.13 123 ARG B O 1
ATOM 3070 N N . GLY B 1 124 ? 13.849 -24.387 -20.508 1 98.48 124 GLY B N 1
ATOM 3071 C CA . GLY B 1 124 ? 13.3 -23.232 -21.2 1 98.48 124 GLY B CA 1
ATOM 3072 C C . GLY B 1 124 ? 11.784 -23.24 -21.265 1 98.48 124 GLY B C 1
ATOM 3073 O O . GLY B 1 124 ? 11.183 -22.427 -21.971 1 98.48 124 GLY B O 1
ATOM 3074 N N . PHE B 1 125 ? 11.127 -24.141 -20.515 1 98.79 125 PHE B N 1
ATOM 3075 C CA . PHE B 1 125 ? 9.674 -24.254 -20.562 1 98.79 125 PHE B CA 1
ATOM 3076 C C . PHE B 1 125 ? 9.019 -23.172 -19.712 1 98.79 125 PHE B C 1
ATOM 3078 O O . PHE B 1 125 ? 7.821 -22.912 -19.843 1 98.79 125 PHE B O 1
ATOM 3085 N N . ALA B 1 126 ? 9.779 -22.513 -18.844 1 98.8 126 ALA B N 1
ATOM 3086 C CA . ALA B 1 126 ? 9.298 -21.434 -17.986 1 98.8 126 ALA B CA 1
ATOM 3087 C C . ALA B 1 126 ? 10.377 -20.374 -17.782 1 98.8 126 ALA B C 1
ATOM 3089 O O . ALA B 1 126 ? 11.555 -20.7 -17.622 1 98.8 126 ALA B O 1
ATOM 3090 N N . SER B 1 127 ? 9.964 -19.112 -17.83 1 98.51 127 SER B N 1
ATOM 3091 C CA . SER B 1 127 ? 10.913 -18.042 -17.54 1 98.51 127 SER B CA 1
ATOM 3092 C C . SER B 1 127 ? 11.302 -18.033 -16.065 1 98.51 127 SER B C 1
ATOM 3094 O O . SER B 1 127 ? 12.452 -17.747 -15.723 1 98.51 127 SER B O 1
ATOM 3096 N N . THR B 1 128 ? 10.326 -18.275 -15.196 1 98.71 128 THR B N 1
ATOM 3097 C CA . THR B 1 128 ? 10.509 -18.354 -13.751 1 98.71 128 THR B CA 1
ATOM 3098 C C . THR B 1 128 ? 9.645 -19.462 -13.156 1 98.71 128 THR B C 1
ATOM 3100 O O . THR B 1 128 ? 8.771 -20.007 -13.835 1 98.71 128 THR B O 1
ATOM 3103 N N . VAL B 1 129 ? 9.913 -19.802 -11.896 1 98.85 129 VAL B N 1
ATOM 3104 C CA . VAL B 1 129 ? 9.187 -20.895 -11.259 1 98.85 129 VAL B CA 1
ATOM 3105 C C . VAL B 1 129 ? 8.802 -20.501 -9.835 1 98.85 129 VAL B C 1
ATOM 3107 O O . VAL B 1 129 ? 9.356 -19.551 -9.277 1 98.85 129 VAL B O 1
ATOM 3110 N N . GLY B 1 130 ? 7.847 -21.113 -9.281 1 98.87 130 GLY B N 1
ATOM 3111 C CA . GLY B 1 130 ? 7.384 -20.899 -7.919 1 98.87 130 GLY B CA 1
ATOM 3112 C C . GLY B 1 130 ? 6.577 -22.061 -7.373 1 98.87 130 GLY B C 1
ATOM 3113 O O . GLY B 1 130 ? 6.561 -23.144 -7.962 1 98.87 130 GLY B O 1
ATOM 3114 N N . ILE B 1 131 ? 5.988 -21.865 -6.182 1 98.9 131 ILE B N 1
ATOM 3115 C CA . ILE B 1 131 ? 5.241 -22.902 -5.48 1 98.9 131 ILE B CA 1
ATOM 3116 C C . ILE B 1 131 ? 3.885 -22.354 -5.039 1 98.9 131 ILE B C 1
ATOM 3118 O O . ILE B 1 131 ? 3.642 -21.148 -5.118 1 98.9 131 ILE B O 1
ATOM 3122 N N . SER B 1 132 ? 2.999 -23.227 -4.685 1 98.7 132 SER B N 1
ATOM 3123 C CA . SER B 1 132 ? 1.694 -22.834 -4.164 1 98.7 132 SER B CA 1
ATOM 3124 C C . SER B 1 132 ? 1.306 -23.677 -2.954 1 98.7 132 SER B C 1
ATOM 3126 O O . SER B 1 132 ? 1.567 -24.881 -2.92 1 98.7 132 SER B O 1
ATOM 3128 N N . ASN B 1 133 ? 0.813 -23.05 -1.944 1 98.21 133 ASN B N 1
ATOM 3129 C CA . ASN B 1 133 ? 0.166 -23.666 -0.791 1 98.21 133 ASN B CA 1
ATOM 3130 C C . ASN B 1 133 ? 1.181 -24.346 0.124 1 98.21 133 ASN B C 1
ATOM 3132 O O . ASN B 1 133 ? 0.846 -25.3 0.829 1 98.21 133 ASN B O 1
ATOM 3136 N N . TYR B 1 134 ? 2.36 -23.912 0.046 1 98.31 134 TYR B N 1
ATOM 3137 C CA . TYR B 1 134 ? 3.394 -24.41 0.946 1 98.31 134 TYR B CA 1
ATOM 3138 C C . TYR B 1 134 ? 3.265 -23.779 2.327 1 98.31 134 TYR B C 1
ATOM 3140 O O . TYR B 1 134 ? 3.008 -22.578 2.446 1 98.31 134 TYR B O 1
ATOM 3148 N N . THR B 1 135 ? 3.456 -24.566 3.369 1 97.56 135 THR B N 1
ATOM 3149 C CA . THR B 1 135 ? 3.525 -24.062 4.736 1 97.56 135 THR B CA 1
ATOM 3150 C C . THR B 1 135 ? 4.849 -23.345 4.982 1 97.56 135 THR B C 1
ATOM 3152 O O . THR B 1 135 ? 5.746 -23.379 4.137 1 97.56 135 THR B O 1
ATOM 3155 N N . ALA B 1 136 ? 4.951 -22.725 6.118 1 98.12 136 ALA B N 1
ATOM 3156 C CA . ALA B 1 136 ? 6.187 -22.034 6.476 1 98.12 136 ALA B CA 1
ATOM 3157 C C . ALA B 1 136 ? 7.366 -23.002 6.512 1 98.12 136 ALA B C 1
ATOM 3159 O O . ALA B 1 136 ? 8.445 -22.696 5.999 1 98.12 136 ALA B O 1
ATOM 3160 N N . ALA B 1 137 ? 7.133 -24.157 7.117 1 97.48 137 ALA B N 1
ATOM 3161 C CA . ALA B 1 137 ? 8.186 -25.168 7.183 1 97.48 137 ALA B CA 1
ATOM 3162 C C . ALA B 1 137 ? 8.604 -25.615 5.785 1 97.48 137 ALA B C 1
ATOM 3164 O O . ALA B 1 137 ? 9.796 -25.771 5.507 1 97.48 137 ALA B O 1
ATOM 3165 N N . MET B 1 138 ? 7.671 -25.801 4.939 1 98.12 138 MET B N 1
ATOM 3166 C CA . MET B 1 138 ? 7.942 -26.244 3.574 1 98.12 138 MET B CA 1
ATOM 3167 C C . MET B 1 138 ? 8.668 -25.161 2.784 1 98.12 138 MET B C 1
ATOM 3169 O O . MET B 1 138 ? 9.503 -25.463 1.93 1 98.12 138 MET B O 1
ATOM 3173 N N . MET B 1 139 ? 8.348 -23.912 2.994 1 98.33 139 MET B N 1
ATOM 3174 C CA . MET B 1 139 ? 9.066 -22.814 2.354 1 98.33 139 MET B CA 1
ATOM 3175 C C . MET B 1 139 ? 10.546 -22.845 2.721 1 98.33 139 MET B C 1
ATOM 3177 O O . MET B 1 139 ? 11.407 -22.65 1.862 1 98.33 139 MET B O 1
ATOM 3181 N N . ARG B 1 140 ? 10.839 -23.06 3.975 1 97.94 140 ARG B N 1
ATOM 3182 C CA . ARG B 1 140 ? 12.226 -23.15 4.421 1 97.94 140 ARG B CA 1
ATOM 3183 C C . ARG B 1 140 ? 12.944 -24.313 3.744 1 97.94 140 ARG B C 1
ATOM 3185 O O . ARG B 1 140 ? 14.089 -24.174 3.31 1 97.94 140 ARG B O 1
ATOM 3192 N N . GLN B 1 141 ? 12.246 -25.432 3.643 1 98.12 141 GLN B N 1
ATOM 3193 C CA . GLN B 1 141 ? 12.811 -26.583 2.947 1 98.12 141 GLN B CA 1
ATOM 3194 C C . GLN B 1 141 ? 13.039 -26.276 1.47 1 98.12 141 GLN B C 1
ATOM 3196 O O . GLN B 1 141 ? 14.08 -26.626 0.911 1 98.12 141 GLN B O 1
ATOM 3201 N N . ALA B 1 142 ? 12.051 -25.656 0.853 1 98.57 142 ALA B N 1
ATOM 3202 C CA . ALA B 1 142 ? 12.145 -25.309 -0.563 1 98.57 142 ALA B CA 1
ATOM 3203 C C . ALA B 1 142 ? 13.341 -24.398 -0.827 1 98.57 142 ALA B C 1
ATOM 3205 O O . ALA B 1 142 ? 14.027 -24.543 -1.841 1 98.57 142 ALA B O 1
ATOM 3206 N N . LYS B 1 143 ? 13.533 -23.431 0.037 1 98.04 143 LYS B N 1
ATOM 3207 C CA . LYS B 1 143 ? 14.669 -22.521 -0.088 1 98.04 143 LYS B CA 1
ATOM 3208 C C . LYS B 1 143 ? 15.988 -23.288 -0.105 1 98.04 143 LYS B C 1
ATOM 3210 O O . LYS B 1 143 ? 16.919 -22.917 -0.823 1 98.04 143 LYS B O 1
ATOM 3215 N N . GLN B 1 144 ? 16.1 -24.354 0.633 1 97.32 144 GLN B N 1
ATOM 3216 C CA . GLN B 1 144 ? 17.312 -25.161 0.716 1 97.32 144 GLN B CA 1
ATOM 3217 C C . GLN B 1 144 ? 17.492 -26.015 -0.536 1 97.32 144 GLN B C 1
ATOM 3219 O O . GLN B 1 144 ? 18.62 -26.29 -0.949 1 97.32 144 GLN B O 1
ATOM 3224 N N . ILE B 1 145 ? 16.432 -26.378 -1.124 1 97.38 145 ILE B N 1
ATOM 3225 C CA . ILE B 1 145 ? 16.462 -27.32 -2.238 1 97.38 145 ILE B CA 1
ATOM 3226 C C . ILE B 1 145 ? 16.636 -26.56 -3.551 1 97.38 145 ILE B C 1
ATOM 3228 O O . ILE B 1 145 ? 17.386 -26.991 -4.43 1 97.38 145 ILE B O 1
ATOM 3232 N N . ALA B 1 146 ? 15.949 -25.482 -3.672 1 95.08 146 ALA B N 1
ATOM 3233 C CA . ALA B 1 146 ? 15.898 -24.753 -4.937 1 95.08 146 ALA B CA 1
ATOM 3234 C C . ALA B 1 146 ? 17.213 -24.026 -5.204 1 95.08 146 ALA B C 1
ATOM 3236 O O . ALA B 1 146 ? 17.74 -23.34 -4.325 1 95.08 146 ALA B O 1
ATOM 3237 N N . SER B 1 147 ? 17.707 -24.177 -6.375 1 94.37 147 SER B N 1
ATOM 3238 C CA . SER B 1 147 ? 18.939 -23.511 -6.785 1 94.37 147 SER B CA 1
ATOM 3239 C C . SER B 1 147 ? 18.645 -22.216 -7.533 1 94.37 147 SER B C 1
ATOM 3241 O O . SER B 1 147 ? 19.562 -21.458 -7.858 1 94.37 147 SER B O 1
ATOM 3243 N N . VAL B 1 148 ? 17.397 -22 -7.843 1 95.6 148 VAL B N 1
ATOM 3244 C CA . VAL B 1 148 ? 16.943 -20.783 -8.508 1 95.6 148 VAL B CA 1
ATOM 3245 C C . VAL B 1 148 ? 15.934 -20.056 -7.622 1 95.6 148 VAL B C 1
ATOM 3247 O O . VAL B 1 148 ? 15.299 -20.669 -6.76 1 95.6 148 VAL B O 1
ATOM 3250 N N . PRO B 1 149 ? 15.751 -18.768 -7.775 1 96.37 149 PRO B N 1
ATOM 3251 C CA . PRO B 1 149 ? 14.742 -18.047 -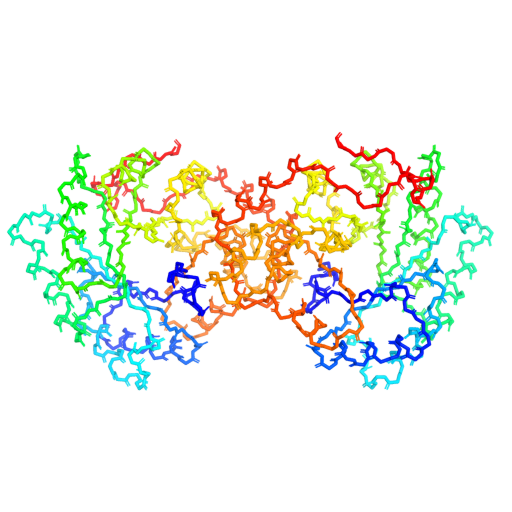6.995 1 96.37 149 PRO B CA 1
ATOM 3252 C C . PRO B 1 149 ? 13.32 -18.513 -7.295 1 96.37 149 PRO B C 1
ATOM 3254 O O . PRO B 1 149 ? 12.951 -18.672 -8.462 1 96.37 149 PRO B O 1
ATOM 3257 N N . LEU B 1 150 ? 12.582 -18.813 -6.283 1 98.67 150 LEU B N 1
ATOM 3258 C CA . LEU B 1 150 ? 11.145 -19.042 -6.395 1 98.67 150 LEU B CA 1
ATOM 3259 C C . LEU B 1 150 ? 10.376 -17.729 -6.3 1 98.67 150 LEU B C 1
ATOM 3261 O O . LEU B 1 150 ? 10.5 -17.003 -5.31 1 98.67 150 LEU B O 1
ATOM 3265 N N . VAL B 1 151 ? 9.528 -17.443 -7.252 1 98.46 151 VAL B N 1
ATOM 3266 C CA . VAL B 1 151 ? 9.035 -16.076 -7.391 1 98.46 151 VAL B CA 1
ATOM 3267 C C . VAL B 1 151 ? 7.801 -15.881 -6.512 1 98.46 151 VAL B C 1
ATOM 3269 O O . VAL B 1 151 ? 7.374 -14.749 -6.275 1 98.46 151 VAL B O 1
ATOM 3272 N N . THR B 1 152 ? 7.275 -17.071 -6.011 1 98.83 152 THR B N 1
ATOM 3273 C CA . THR B 1 152 ? 6.094 -16.903 -5.171 1 98.83 152 THR B CA 1
ATOM 3274 C C . THR B 1 152 ? 5.748 -18.208 -4.459 1 98.83 152 THR B C 1
ATOM 3276 O O . THR B 1 152 ? 6.147 -19.287 -4.901 1 98.83 152 THR B O 1
ATOM 3279 N N . ASN B 1 153 ? 5.135 -18.13 -3.374 1 98.87 153 ASN B N 1
ATOM 3280 C CA . ASN B 1 153 ? 4.177 -19.083 -2.824 1 98.87 153 ASN B CA 1
ATOM 3281 C C . ASN B 1 153 ? 2.747 -18.558 -2.919 1 98.87 153 ASN B C 1
ATOM 3283 O O . ASN B 1 153 ? 2.358 -17.661 -2.169 1 98.87 153 ASN B O 1
ATOM 3287 N N . GLN B 1 154 ? 1.992 -19.041 -3.903 1 98.91 154 GLN B N 1
ATOM 3288 C CA . GLN B 1 154 ? 0.606 -18.612 -4.061 1 98.91 154 GLN B CA 1
ATOM 3289 C C . GLN B 1 154 ? -0.304 -19.309 -3.054 1 98.91 154 GLN B C 1
ATOM 3291 O O . GLN B 1 154 ? -0.388 -20.539 -3.032 1 98.91 154 GLN B O 1
ATOM 3296 N N . VAL B 1 155 ? -1.03 -18.544 -2.222 1 98.67 155 VAL B N 1
ATOM 3297 C CA . VAL B 1 155 ? -1.747 -19.121 -1.089 1 98.67 155 VAL B CA 1
ATOM 3298 C C . VAL B 1 155 ? -3.102 -18.434 -0.931 1 98.67 155 VAL B C 1
ATOM 3300 O O . VAL B 1 155 ? -3.329 -17.359 -1.491 1 98.67 155 VAL B O 1
ATOM 3303 N N . GLU B 1 156 ? -3.995 -19.136 -0.209 1 98.47 156 GLU B N 1
ATOM 3304 C CA . GLU B 1 156 ? -5.203 -18.445 0.231 1 98.47 156 GLU B CA 1
ATOM 3305 C C . GLU B 1 156 ? -4.867 -17.276 1.151 1 98.47 156 GLU B C 1
ATOM 3307 O O . GLU B 1 156 ? -4.228 -17.46 2.189 1 98.47 156 GLU B O 1
ATOM 3312 N N . PHE B 1 157 ? -5.229 -16.095 0.763 1 98.65 157 PHE B N 1
ATOM 3313 C CA . PHE B 1 157 ? -4.896 -14.903 1.534 1 98.65 157 PHE B CA 1
ATOM 3314 C C . PHE B 1 157 ? -6.02 -13.878 1.457 1 98.65 157 PHE B C 1
ATOM 3316 O O . PHE B 1 157 ? -6.306 -13.341 0.385 1 98.65 157 PHE B O 1
ATOM 3323 N N . HIS B 1 158 ? -6.668 -13.649 2.495 1 98.7 158 HIS B N 1
ATOM 3324 C CA . HIS B 1 158 ? -7.724 -12.663 2.693 1 98.7 158 HIS B CA 1
ATOM 3325 C C . HIS B 1 158 ? -7.847 -12.274 4.163 1 98.7 158 HIS B C 1
ATOM 3327 O O . HIS B 1 158 ? -7.283 -12.939 5.034 1 98.7 158 HIS B O 1
ATOM 3333 N N . PRO B 1 159 ? -8.568 -11.25 4.51 1 98.62 159 PRO B N 1
ATOM 3334 C CA . PRO B 1 159 ? -8.536 -10.654 5.847 1 98.62 159 PRO B CA 1
ATOM 3335 C C . PRO B 1 159 ? -9.125 -11.572 6.916 1 98.62 159 PRO B C 1
ATOM 3337 O O . PRO B 1 159 ? -8.928 -11.339 8.112 1 98.62 159 PRO B O 1
ATOM 3340 N N . LEU B 1 160 ? -9.902 -12.571 6.577 1 98.75 160 LEU B N 1
ATOM 3341 C CA . LEU B 1 160 ? -10.572 -13.403 7.57 1 98.75 160 LEU B CA 1
ATOM 3342 C C . LEU B 1 160 ? -9.679 -14.563 7.998 1 98.75 160 LEU B C 1
ATOM 3344 O O . LEU B 1 160 ? -10.096 -15.414 8.788 1 98.75 160 LEU B O 1
ATOM 3348 N N . LEU B 1 161 ? -8.464 -14.603 7.47 1 98.29 161 LEU B N 1
ATOM 3349 C CA . LEU B 1 161 ? -7.519 -15.686 7.717 1 98.29 161 LEU B CA 1
ATOM 3350 C C . LEU B 1 161 ? -6.175 -15.14 8.187 1 98.29 161 LEU B C 1
ATOM 3352 O O . LEU B 1 161 ? -5.578 -14.292 7.52 1 98.29 161 LEU B O 1
ATOM 3356 N N . ASP B 1 162 ? -5.673 -15.613 9.324 1 97.54 162 ASP B N 1
ATOM 3357 C CA . ASP B 1 162 ? -4.391 -15.153 9.849 1 97.54 162 ASP B CA 1
ATOM 3358 C C . ASP B 1 162 ? -3.228 -15.827 9.126 1 97.54 162 ASP B C 1
ATOM 3360 O O . ASP B 1 162 ? -3.021 -17.035 9.263 1 97.54 162 ASP B O 1
ATOM 3364 N N . GLN B 1 163 ? -2.437 -15.109 8.375 1 97.74 163 GLN B N 1
ATOM 3365 C CA . GLN B 1 163 ? -1.313 -15.651 7.618 1 97.74 163 GLN B CA 1
ATOM 3366 C C . GLN B 1 163 ? 0.006 -15.036 8.076 1 97.74 163 GLN B C 1
ATOM 3368 O O . GLN B 1 163 ? 0.971 -14.983 7.311 1 97.74 163 GLN B O 1
ATOM 3373 N N . ARG B 1 164 ? 0.072 -14.502 9.319 1 97.79 164 ARG B N 1
ATOM 3374 C CA . ARG B 1 164 ? 1.263 -13.821 9.818 1 97.79 164 ARG B CA 1
ATOM 3375 C C . ARG B 1 164 ? 2.467 -14.757 9.826 1 97.79 164 ARG B C 1
ATOM 3377 O O . ARG B 1 164 ? 3.594 -14.33 9.568 1 97.79 164 ARG B O 1
ATOM 3384 N N . LYS B 1 165 ? 2.29 -16.029 10.068 1 97.96 165 LYS B N 1
ATOM 3385 C CA . LYS B 1 165 ? 3.38 -17.001 10.062 1 97.96 165 LYS B CA 1
ATOM 3386 C C . LYS B 1 165 ? 3.959 -17.168 8.66 1 97.96 165 LYS B C 1
ATOM 3388 O O . LYS B 1 165 ? 5.176 -17.269 8.493 1 97.96 165 LYS B O 1
ATOM 3393 N N . LEU B 1 166 ? 3.118 -17.207 7.651 1 98.23 166 LEU B N 1
ATOM 3394 C CA . LEU B 1 166 ? 3.584 -17.336 6.275 1 98.23 166 LEU B CA 1
ATOM 3395 C C . LEU B 1 166 ? 4.302 -16.068 5.824 1 98.23 166 LEU B C 1
ATOM 3397 O O . LEU B 1 166 ? 5.279 -16.135 5.075 1 98.23 166 LEU B O 1
ATOM 3401 N N . LEU B 1 167 ? 3.798 -14.944 6.227 1 98.28 167 LEU B N 1
ATOM 3402 C CA . LEU B 1 167 ? 4.463 -13.687 5.899 1 98.28 167 LEU B CA 1
ATOM 3403 C C . LEU B 1 167 ? 5.87 -13.647 6.484 1 98.28 167 LEU B C 1
ATOM 3405 O O . LEU B 1 167 ? 6.812 -13.209 5.819 1 98.28 167 LEU B O 1
ATOM 3409 N N . ALA B 1 168 ? 5.958 -14.099 7.727 1 97.97 168 ALA B N 1
ATOM 3410 C CA . ALA B 1 168 ? 7.276 -14.174 8.353 1 97.97 168 ALA B CA 1
ATOM 3411 C C . ALA B 1 168 ? 8.198 -15.112 7.581 1 97.97 168 ALA B C 1
ATOM 3413 O O . ALA B 1 168 ? 9.367 -14.794 7.352 1 97.97 168 ALA B O 1
ATOM 3414 N N . ALA B 1 169 ? 7.671 -16.273 7.138 1 98.31 169 ALA B N 1
ATOM 3415 C CA . ALA B 1 169 ? 8.453 -17.233 6.363 1 98.31 169 ALA B CA 1
ATOM 3416 C C . ALA B 1 169 ? 8.881 -16.638 5.024 1 98.31 169 ALA B C 1
ATOM 3418 O O . ALA B 1 169 ? 9.969 -16.935 4.525 1 98.31 169 ALA B O 1
ATOM 3419 N N . ALA B 1 170 ? 8.022 -15.832 4.425 1 98.37 170 ALA B N 1
ATOM 3420 C CA . ALA B 1 170 ? 8.366 -15.158 3.176 1 98.37 170 ALA B CA 1
ATOM 3421 C C . ALA B 1 170 ? 9.595 -14.27 3.352 1 98.37 170 ALA B C 1
ATOM 3423 O O . ALA B 1 170 ? 10.526 -14.321 2.545 1 98.37 170 ALA B O 1
ATOM 3424 N N . ASN B 1 171 ? 9.587 -13.488 4.381 1 96.97 171 ASN B N 1
ATOM 3425 C CA . ASN B 1 171 ? 10.713 -12.612 4.686 1 96.97 171 ASN B CA 1
ATOM 3426 C C . ASN B 1 171 ? 11.987 -13.409 4.951 1 96.97 171 ASN B C 1
ATOM 3428 O O . ASN B 1 171 ? 13.069 -13.024 4.504 1 96.97 171 ASN B O 1
ATOM 3432 N N . GLU B 1 172 ? 11.852 -14.48 5.642 1 97.49 172 GLU B N 1
ATOM 3433 C CA . GLU B 1 172 ? 12.984 -15.324 6.012 1 97.49 172 GLU B CA 1
ATOM 3434 C C . GLU B 1 172 ? 13.588 -16.005 4.787 1 97.49 172 GLU B C 1
ATOM 3436 O O . GLU B 1 172 ? 14.811 -16.102 4.664 1 97.49 172 GLU B O 1
ATOM 3441 N N . THR B 1 173 ? 12.767 -16.512 3.87 1 98.06 173 THR B N 1
ATOM 3442 C CA . THR B 1 173 ? 13.207 -17.395 2.796 1 98.06 173 THR B CA 1
ATOM 3443 C C . THR B 1 173 ? 13.457 -16.605 1.514 1 98.06 173 THR B C 1
ATOM 3445 O O . THR B 1 173 ? 14.115 -17.095 0.595 1 98.06 173 THR B O 1
ATOM 3448 N N . GLY B 1 174 ? 12.822 -15.375 1.443 1 97.59 174 GLY B N 1
ATOM 3449 C CA . GLY B 1 174 ? 12.9 -14.606 0.21 1 97.59 174 GLY B CA 1
ATOM 3450 C C . GLY B 1 174 ? 11.929 -15.084 -0.853 1 97.59 174 GLY B C 1
ATOM 3451 O O . GLY B 1 174 ? 12.049 -14.712 -2.022 1 97.59 174 GLY B O 1
ATOM 3452 N N . ILE B 1 175 ? 10.975 -15.933 -0.479 1 98.39 175 ILE B N 1
ATOM 3453 C CA . ILE B 1 175 ? 9.913 -16.38 -1.374 1 98.39 175 ILE B CA 1
ATOM 3454 C C . ILE B 1 175 ? 8.64 -15.581 -1.104 1 98.39 175 ILE B C 1
ATOM 3456 O O . ILE B 1 175 ? 7.929 -15.845 -0.131 1 98.39 175 ILE B O 1
ATOM 3460 N N . PRO B 1 176 ? 8.298 -14.635 -1.889 1 98.53 176 PRO B N 1
ATOM 3461 C CA . PRO B 1 176 ? 7.114 -13.817 -1.614 1 98.53 176 PRO B CA 1
ATOM 3462 C C . PRO B 1 176 ? 5.811 -14.604 -1.738 1 98.53 176 PRO B C 1
ATOM 3464 O O . PRO B 1 176 ? 5.77 -15.633 -2.418 1 98.53 176 PRO B O 1
ATOM 3467 N N . LEU B 1 177 ? 4.806 -14.081 -1.077 1 98.74 177 LEU B N 1
ATOM 3468 C CA . LEU B 1 177 ? 3.476 -14.666 -1.208 1 98.74 177 LEU B CA 1
ATOM 3469 C C . LEU B 1 177 ? 2.68 -13.967 -2.305 1 98.74 177 LEU B C 1
ATOM 3471 O O . LEU B 1 177 ? 2.919 -12.794 -2.599 1 98.74 177 LEU B O 1
ATOM 3475 N N . SER B 1 178 ? 1.746 -14.622 -2.913 1 98.85 178 SER B N 1
ATOM 3476 C CA . SER B 1 178 ? 0.66 -14.087 -3.729 1 98.85 178 SER B CA 1
ATOM 3477 C C . SER B 1 178 ? -0.679 -14.702 -3.339 1 98.85 178 SER B C 1
ATOM 3479 O O . SER B 1 178 ? -0.724 -15.795 -2.771 1 98.85 178 SER B O 1
ATOM 3481 N N . SER B 1 179 ? -1.698 -13.971 -3.627 1 98.8 179 SER B N 1
ATOM 3482 C CA . SER B 1 179 ? -2.982 -14.341 -3.04 1 98.8 179 SER B CA 1
ATOM 3483 C C . SER B 1 179 ? -3.889 -15.007 -4.069 1 98.8 179 SER B C 1
ATOM 3485 O O . SER B 1 179 ? -3.919 -14.602 -5.233 1 98.8 179 SER B O 1
ATOM 3487 N N . TYR B 1 180 ? -4.59 -16.041 -3.616 1 98.42 180 TYR B N 1
ATOM 3488 C CA . TYR B 1 180 ? -5.837 -16.459 -4.248 1 98.42 180 TYR B CA 1
ATOM 3489 C C . TYR B 1 180 ? -6.979 -16.483 -3.239 1 98.42 180 TYR B C 1
ATOM 3491 O O . TYR B 1 180 ? -6.758 -16.307 -2.038 1 98.42 180 TYR B O 1
ATOM 3499 N N . CYS B 1 181 ? -8.24 -16.587 -3.731 1 98.07 181 CYS B N 1
ATOM 3500 C CA . CYS B 1 181 ? -9.409 -16.446 -2.87 1 98.07 181 CYS B CA 1
ATOM 3501 C C . CYS B 1 181 ? -9.364 -15.131 -2.101 1 98.07 181 CYS B C 1
ATOM 3503 O O . CYS B 1 181 ? -9.646 -15.098 -0.902 1 98.07 181 CYS B O 1
ATOM 3505 N N . SER B 1 182 ? -9.083 -14.114 -2.773 1 98.21 182 SER B N 1
ATOM 3506 C CA . SER B 1 182 ? -8.723 -12.847 -2.145 1 98.21 182 SER B CA 1
ATOM 3507 C C . SER B 1 182 ? -9.914 -12.233 -1.418 1 98.21 182 SER B C 1
ATOM 3509 O O . SER B 1 182 ? -9.741 -11.484 -0.454 1 98.21 182 SER B O 1
ATOM 3511 N N . VAL B 1 183 ? -11.182 -12.503 -1.902 1 98.18 183 VAL B N 1
ATOM 3512 C CA . VAL B 1 183 ? -12.354 -11.98 -1.207 1 98.18 183 VAL B CA 1
ATOM 3513 C C . VAL B 1 183 ? -13.068 -13.114 -0.474 1 98.18 183 VAL B C 1
ATOM 3515 O O . VAL B 1 183 ? -14.266 -13.022 -0.193 1 98.18 183 VAL B O 1
ATOM 3518 N N . ALA B 1 184 ? -12.369 -14.232 -0.304 1 98.07 184 ALA B N 1
ATOM 3519 C CA . ALA B 1 184 ? -12.838 -15.397 0.441 1 98.07 184 ALA B CA 1
ATOM 3520 C C . ALA B 1 184 ? -14.122 -15.956 -0.166 1 98.07 184 ALA B C 1
ATOM 3522 O O . ALA B 1 184 ? -15.083 -16.241 0.552 1 98.07 184 ALA B O 1
ATOM 3523 N N . ARG B 1 185 ? -14.174 -15.919 -1.514 1 96.01 185 ARG B N 1
ATOM 3524 C CA . ARG B 1 185 ? -15.342 -16.397 -2.247 1 96.01 185 ARG B CA 1
ATOM 3525 C C . ARG B 1 185 ? -16.605 -15.668 -1.801 1 96.01 185 ARG B C 1
ATOM 3527 O O . ARG B 1 185 ? -17.66 -16.285 -1.641 1 96.01 185 ARG B O 1
ATOM 3534 N N . GLY B 1 186 ? -16.443 -14.508 -1.371 1 97.13 186 GLY B N 1
ATOM 3535 C CA . GLY B 1 186 ? -17.579 -13.656 -1.057 1 97.13 186 GLY B CA 1
ATOM 3536 C C . GLY B 1 186 ? -17.878 -13.585 0.429 1 97.13 186 GLY B C 1
ATOM 3537 O O . GLY B 1 186 ? -18.7 -12.776 0.864 1 97.13 186 GLY B O 1
ATOM 3538 N N . GLU B 1 187 ? -17.218 -14.396 1.304 1 98.33 187 GLU B N 1
ATOM 3539 C CA . GLU B 1 187 ? -17.478 -14.388 2.741 1 98.33 187 GLU B CA 1
ATOM 3540 C C . GLU B 1 187 ? -17.245 -13.003 3.337 1 98.33 187 GLU B C 1
ATOM 3542 O O . GLU B 1 187 ? -17.93 -12.604 4.281 1 98.33 187 GLU B O 1
ATOM 3547 N N . VAL B 1 188 ? -16.36 -12.193 2.776 1 98.39 188 VAL B N 1
ATOM 3548 C CA . VAL B 1 188 ? -16.009 -10.878 3.302 1 98.39 188 VAL B CA 1
ATOM 3549 C C . VAL B 1 188 ? -17.235 -9.969 3.282 1 98.39 188 VAL B C 1
ATOM 3551 O O . VAL B 1 188 ? -17.366 -9.073 4.119 1 98.39 188 VAL B O 1
ATOM 3554 N N . PHE B 1 189 ? -18.182 -10.204 2.384 1 98.15 189 PHE B N 1
ATOM 3555 C CA . PHE B 1 189 ? -19.326 -9.319 2.2 1 98.15 189 PHE B CA 1
ATOM 3556 C C . PHE B 1 189 ? -20.336 -9.498 3.327 1 98.15 189 PHE B C 1
ATOM 3558 O O . PHE B 1 189 ? -21.234 -8.672 3.5 1 98.15 189 PHE B O 1
ATOM 3565 N N . LYS B 1 190 ? -20.21 -10.583 4.045 1 98.45 190 LYS B N 1
ATOM 3566 C CA . LYS B 1 190 ? -21.096 -10.831 5.179 1 98.45 190 LYS B CA 1
ATOM 3567 C C . LYS B 1 190 ? -20.662 -10.028 6.402 1 98.45 190 LYS B C 1
ATOM 3569 O O . LYS B 1 190 ? -21.388 -9.961 7.396 1 98.45 190 LYS B O 1
ATOM 3574 N N . HIS B 1 191 ? -19.523 -9.479 6.423 1 98.63 191 HIS B N 1
ATOM 3575 C CA . HIS B 1 191 ? -19.004 -8.64 7.498 1 98.63 191 HIS B CA 1
ATOM 3576 C C . HIS B 1 191 ? -19.133 -7.16 7.154 1 98.63 191 HIS B C 1
ATOM 3578 O O . HIS B 1 191 ? -18.468 -6.671 6.238 1 98.63 191 HIS B O 1
ATOM 3584 N N . PRO B 1 192 ? -19.876 -6.408 7.828 1 98.49 192 PRO B N 1
ATOM 3585 C CA . PRO B 1 192 ? -20.201 -5.022 7.485 1 98.49 192 PRO B CA 1
ATOM 3586 C C . PRO B 1 192 ? -18.975 -4.111 7.487 1 98.49 192 PRO B C 1
ATOM 3588 O O . PRO B 1 192 ? -18.985 -3.055 6.851 1 98.49 192 PRO B O 1
ATOM 3591 N N . LEU B 1 193 ? -17.935 -4.54 8.175 1 98.71 193 LEU B N 1
ATOM 3592 C CA . LEU B 1 193 ? -16.746 -3.715 8.365 1 98.71 193 LEU B CA 1
ATOM 3593 C C . LEU B 1 193 ? -16.191 -3.245 7.024 1 98.71 193 LEU B C 1
ATOM 3595 O O . LEU B 1 193 ? -15.854 -2.07 6.864 1 98.71 193 LEU B O 1
ATOM 3599 N N . PHE B 1 194 ? -16.122 -4.097 6.055 1 98.85 194 PHE B N 1
ATOM 3600 C CA . PHE B 1 194 ? -15.474 -3.796 4.784 1 98.85 194 PHE B CA 1
ATOM 3601 C C . PHE B 1 194 ? -16.282 -2.774 3.993 1 98.85 194 PHE B C 1
ATOM 3603 O O . PHE B 1 194 ? -15.714 -1.871 3.374 1 98.85 194 PHE B O 1
ATOM 3610 N N . ALA B 1 195 ? -17.593 -2.941 3.97 1 98.68 195 ALA B N 1
ATOM 3611 C CA . ALA B 1 195 ? -18.452 -1.961 3.31 1 98.68 195 ALA B CA 1
ATOM 3612 C C . ALA B 1 195 ? -18.374 -0.606 4.006 1 98.68 195 ALA B C 1
ATOM 3614 O O . ALA B 1 195 ? -18.394 0.438 3.35 1 98.68 195 ALA B O 1
ATOM 3615 N N . GLU B 1 196 ? -18.353 -0.659 5.326 1 98.44 196 GLU B N 1
ATOM 3616 C CA . GLU B 1 196 ? -18.226 0.565 6.111 1 98.44 196 GLU B CA 1
ATOM 3617 C C . GLU B 1 196 ? -16.952 1.323 5.75 1 98.44 196 GLU B C 1
ATOM 3619 O O . GLU B 1 196 ? -16.993 2.525 5.48 1 98.44 196 GLU B O 1
ATOM 3624 N N . ILE B 1 197 ? -15.842 0.619 5.713 1 98.36 197 ILE B N 1
ATOM 3625 C CA . ILE B 1 197 ? -14.57 1.229 5.342 1 98.36 197 ILE B CA 1
ATOM 3626 C C . ILE B 1 197 ? -14.636 1.723 3.899 1 98.36 197 ILE B C 1
ATOM 3628 O O . ILE B 1 197 ? -14.216 2.843 3.599 1 98.36 197 ILE B O 1
ATOM 3632 N N . GLY B 1 198 ? -15.196 0.866 3.007 1 98.29 198 GLY B N 1
ATOM 3633 C CA . GLY B 1 198 ? -15.315 1.232 1.605 1 98.29 198 GLY B CA 1
ATOM 3634 C C . GLY B 1 198 ? -16.079 2.525 1.389 1 98.29 198 GLY B C 1
ATOM 3635 O O . GLY B 1 198 ? -15.69 3.351 0.56 1 98.29 198 GLY B O 1
ATOM 3636 N N . ALA B 1 199 ? -17.11 2.74 2.118 1 97.48 199 ALA B N 1
ATOM 3637 C CA . ALA B 1 199 ? -17.933 3.941 2.006 1 97.48 199 ALA B CA 1
ATOM 3638 C C . ALA B 1 199 ? -17.108 5.198 2.269 1 97.48 199 ALA B C 1
ATOM 3640 O O . ALA B 1 199 ? -17.321 6.233 1.633 1 97.48 199 ALA B O 1
ATOM 3641 N N . ALA B 1 200 ? -16.181 5.084 3.12 1 95.53 200 ALA B N 1
ATOM 3642 C CA . ALA B 1 200 ? -15.347 6.231 3.47 1 95.53 200 ALA B CA 1
ATOM 3643 C C . ALA B 1 200 ? -14.403 6.592 2.326 1 95.53 200 ALA B C 1
ATOM 3645 O O . ALA B 1 200 ? -13.944 7.732 2.229 1 95.53 200 ALA B O 1
ATOM 3646 N N . TYR B 1 201 ? -14.073 5.688 1.457 1 96.98 201 TYR B N 1
ATOM 3647 C CA . TYR B 1 201 ? -13.135 5.913 0.363 1 96.98 201 TYR B CA 1
ATOM 3648 C C . TYR B 1 201 ? -13.868 6.025 -0.969 1 96.98 201 TYR B C 1
ATOM 3650 O O . TYR B 1 201 ? -13.243 6.232 -2.012 1 96.98 201 TYR B O 1
ATOM 3658 N N . GLY B 1 202 ? -15.192 5.845 -0.961 1 97.05 202 GLY B N 1
ATOM 3659 C CA . GLY B 1 202 ? -15.936 5.745 -2.206 1 97.05 202 GLY B CA 1
ATOM 3660 C C . GLY B 1 202 ? -15.651 4.467 -2.971 1 97.05 202 GLY B C 1
ATOM 3661 O O . GLY B 1 202 ? -15.571 4.478 -4.201 1 97.05 202 GLY B O 1
ATOM 3662 N N . LYS B 1 203 ? -15.412 3.369 -2.263 1 98.24 203 LYS B N 1
ATOM 3663 C CA . LYS B 1 203 ? -15.03 2.088 -2.851 1 98.24 203 LYS B CA 1
ATOM 3664 C C . LYS B 1 203 ? -15.921 0.96 -2.337 1 98.24 203 LYS B C 1
ATOM 3666 O O . LYS B 1 203 ? -16.6 1.113 -1.32 1 98.24 203 LYS B O 1
ATOM 3671 N N . SER B 1 204 ? -15.933 -0.111 -3.025 1 98.53 204 SER B N 1
ATOM 3672 C CA . SER B 1 204 ? -16.68 -1.292 -2.606 1 98.53 204 SER B CA 1
ATOM 3673 C C . SER B 1 204 ? -15.918 -2.081 -1.547 1 98.53 204 SER B C 1
ATOM 3675 O O . SER B 1 204 ? -14.718 -1.876 -1.356 1 98.53 204 SER B O 1
ATOM 3677 N N . ALA B 1 205 ? -16.625 -2.991 -0.918 1 98.69 205 ALA B N 1
ATOM 3678 C CA . ALA B 1 205 ? -16.011 -3.897 0.05 1 98.69 205 ALA B CA 1
ATOM 3679 C C . ALA B 1 205 ? -14.904 -4.723 -0.599 1 98.69 205 ALA B C 1
ATOM 3681 O O . ALA B 1 205 ? -13.836 -4.911 -0.011 1 98.69 205 ALA B O 1
ATOM 3682 N N . ALA B 1 206 ? -15.124 -5.192 -1.793 1 98.79 206 ALA B N 1
ATOM 3683 C CA . ALA B 1 206 ? -14.128 -5.987 -2.507 1 98.79 206 ALA B CA 1
ATOM 3684 C C . ALA B 1 206 ? -12.858 -5.18 -2.757 1 98.79 206 ALA B C 1
ATOM 3686 O O . ALA B 1 206 ? -11.749 -5.671 -2.534 1 98.79 206 ALA B O 1
ATOM 3687 N N . GLN B 1 207 ? -13.036 -3.934 -3.197 1 98.82 207 GLN B N 1
ATOM 3688 C CA . GLN B 1 207 ? -11.888 -3.079 -3.477 1 98.82 207 GLN B CA 1
ATOM 3689 C C . GLN B 1 207 ? -11.073 -2.82 -2.213 1 98.82 207 GLN B C 1
ATOM 3691 O O . GLN B 1 207 ? -9.842 -2.773 -2.261 1 98.82 207 GLN B O 1
ATOM 3696 N N . VAL B 1 208 ? -11.744 -2.672 -1.087 1 98.85 208 VAL B N 1
ATOM 3697 C CA . VAL B 1 208 ? -11.074 -2.465 0.193 1 98.85 208 VAL B CA 1
ATOM 3698 C C . VAL B 1 208 ? -10.222 -3.686 0.533 1 98.85 208 VAL B C 1
ATOM 3700 O O . VAL B 1 208 ? -9.054 -3.551 0.906 1 98.85 208 VAL B O 1
ATOM 3703 N N . VAL B 1 209 ? -10.769 -4.847 0.316 1 98.94 209 VAL B N 1
ATOM 3704 C CA . VAL B 1 209 ? -10.077 -6.091 0.633 1 98.94 209 VAL B CA 1
ATOM 3705 C C . VAL B 1 209 ? -8.868 -6.259 -0.285 1 98.94 209 VAL B C 1
ATOM 3707 O O . VAL B 1 209 ? -7.772 -6.588 0.174 1 98.94 209 VAL B O 1
ATOM 3710 N N . LEU B 1 210 ? -9.043 -6.011 -1.544 1 98.94 210 LEU B N 1
ATOM 3711 C CA . LEU B 1 210 ? -7.964 -6.157 -2.515 1 98.94 210 LEU B CA 1
ATOM 3712 C C . LEU B 1 210 ? -6.86 -5.137 -2.257 1 98.94 210 LEU B C 1
ATOM 3714 O O . LEU B 1 210 ? -5.674 -5.461 -2.357 1 98.94 210 LEU B O 1
ATOM 3718 N N . ARG B 1 211 ? -7.246 -3.895 -1.905 1 98.89 211 ARG B N 1
ATOM 3719 C CA . ARG B 1 211 ? -6.258 -2.876 -1.567 1 98.89 211 ARG B CA 1
ATOM 3720 C C . ARG B 1 211 ? -5.478 -3.263 -0.315 1 98.89 211 ARG B C 1
ATOM 3722 O O . ARG B 1 211 ? -4.269 -3.033 -0.235 1 98.89 211 ARG B O 1
ATOM 3729 N N . TRP B 1 212 ? -6.165 -3.848 0.68 1 98.93 212 TRP B N 1
ATOM 3730 C CA . TRP B 1 212 ? -5.506 -4.338 1.886 1 98.93 212 TRP B CA 1
ATOM 3731 C C . TRP B 1 212 ? -4.42 -5.351 1.54 1 98.93 212 TRP B C 1
ATOM 3733 O O . TRP B 1 212 ? -3.296 -5.26 2.038 1 98.93 212 TRP B O 1
ATOM 3743 N N . ILE B 1 213 ? -4.693 -6.23 0.658 1 98.95 213 ILE B N 1
ATOM 3744 C CA . ILE B 1 213 ? -3.752 -7.268 0.253 1 98.95 213 ILE B CA 1
ATOM 3745 C C . ILE B 1 213 ? -2.548 -6.632 -0.438 1 98.95 213 ILE B C 1
ATOM 3747 O O . ILE B 1 213 ? -1.401 -6.981 -0.147 1 98.95 213 ILE B O 1
ATOM 3751 N N . LEU B 1 214 ? -2.802 -5.69 -1.349 1 98.89 214 LEU B N 1
ATOM 3752 C CA . LEU B 1 214 ? -1.718 -5.006 -2.044 1 98.89 214 LEU B CA 1
ATOM 3753 C C . LEU B 1 214 ? -0.854 -4.22 -1.063 1 98.89 214 LEU B C 1
ATOM 3755 O O . LEU B 1 214 ? 0.373 -4.205 -1.184 1 98.89 214 LEU B O 1
ATOM 3759 N N . GLN B 1 215 ? -1.502 -3.567 -0.082 1 98.76 215 GLN B N 1
ATOM 3760 C CA . GLN B 1 215 ? -0.737 -2.802 0.897 1 98.76 215 GLN B CA 1
ATOM 3761 C C . GLN B 1 215 ? 0.064 -3.724 1.812 1 98.76 215 GLN B C 1
ATOM 3763 O O . GLN B 1 215 ? 1.051 -3.301 2.418 1 98.76 215 GLN B O 1
ATOM 3768 N N . LYS B 1 216 ? -0.336 -5.008 1.918 1 98.65 216 LYS B N 1
ATOM 3769 C CA . LYS B 1 216 ? 0.45 -6.014 2.628 1 98.65 216 LYS B CA 1
ATOM 3770 C C . LYS B 1 216 ? 1.621 -6.498 1.778 1 98.65 216 LYS B C 1
ATOM 3772 O O . LYS B 1 216 ? 2.472 -7.251 2.255 1 98.65 216 LYS B O 1
ATOM 3777 N N . GLY B 1 217 ? 1.639 -6.137 0.494 1 98.62 217 GLY B N 1
ATOM 3778 C CA . GLY B 1 217 ? 2.76 -6.452 -0.376 1 98.62 217 GLY B CA 1
ATOM 3779 C C . GLY B 1 217 ? 2.588 -7.761 -1.122 1 98.62 217 GLY B C 1
ATOM 3780 O O . GLY B 1 217 ? 3.565 -8.465 -1.386 1 98.62 217 GLY B O 1
ATOM 3781 N N . LEU B 1 218 ? 1.353 -8.129 -1.354 1 98.79 218 LEU B N 1
ATOM 3782 C CA . LEU B 1 218 ? 1.085 -9.341 -2.121 1 98.79 218 LEU B CA 1
ATOM 3783 C C . LEU B 1 218 ? 0.381 -9.008 -3.433 1 98.79 218 LEU B C 1
ATOM 3785 O O . LEU B 1 218 ? -0.52 -8.167 -3.463 1 98.79 218 LEU B O 1
ATOM 3789 N N . PRO B 1 219 ? 0.733 -9.707 -4.527 1 98.75 219 PRO B N 1
ATOM 3790 C CA . PRO B 1 219 ? -0.126 -9.694 -5.713 1 98.75 219 PRO B CA 1
ATOM 3791 C C . PRO B 1 219 ? -1.496 -10.318 -5.457 1 98.75 219 PRO B C 1
ATOM 3793 O O . PRO B 1 219 ? -1.623 -11.213 -4.618 1 98.75 219 PRO B O 1
ATOM 3796 N N . ILE B 1 220 ? -2.483 -9.784 -6.155 1 98.87 220 ILE B N 1
ATOM 3797 C CA . ILE B 1 220 ? -3.843 -10.293 -6.017 1 98.87 220 ILE B CA 1
ATOM 3798 C C . ILE B 1 220 ? -4.222 -11.096 -7.259 1 98.87 220 ILE B C 1
ATOM 3800 O O . ILE B 1 220 ? -3.77 -10.79 -8.365 1 98.87 220 ILE B O 1
ATOM 3804 N N . ASN B 1 221 ? -4.964 -12.101 -7.075 1 98.48 221 ASN B N 1
ATOM 3805 C CA . ASN B 1 221 ? -5.589 -12.908 -8.117 1 98.48 221 ASN B CA 1
ATOM 3806 C C . ASN B 1 221 ? -7.109 -12.916 -7.983 1 98.48 221 ASN B C 1
ATOM 3808 O O . ASN B 1 221 ? -7.647 -13.412 -6.992 1 98.48 221 ASN B O 1
ATOM 3812 N N . THR B 1 222 ? -7.782 -12.33 -8.943 1 98.24 222 THR B N 1
ATOM 3813 C CA . THR B 1 222 ? -9.235 -12.214 -8.894 1 98.24 222 THR B CA 1
ATOM 3814 C C . THR B 1 222 ? -9.87 -12.841 -10.132 1 98.24 222 THR B C 1
ATOM 3816 O O . THR B 1 222 ? -9.215 -12.987 -11.166 1 98.24 222 THR B O 1
ATOM 3819 N N . MET B 1 223 ? -11.039 -13.234 -9.989 1 97.69 223 MET B N 1
ATOM 3820 C CA . MET B 1 223 ? -11.841 -13.759 -11.091 1 97.69 223 MET B CA 1
ATOM 3821 C C . MET B 1 223 ? -13.291 -13.303 -10.974 1 97.69 223 MET B C 1
ATOM 3823 O O . MET B 1 223 ? -13.847 -13.264 -9.875 1 97.69 223 MET B O 1
ATOM 3827 N N . SER B 1 224 ? -13.893 -12.956 -12.104 1 97.87 224 SER B N 1
ATOM 3828 C CA . SER B 1 224 ? -15.313 -12.651 -12.242 1 97.87 224 SER B CA 1
ATOM 3829 C C . SER B 1 224 ? -15.795 -12.893 -13.668 1 97.87 224 SER B C 1
ATOM 3831 O O . SER B 1 224 ? -14.991 -12.943 -14.601 1 97.87 224 SER B O 1
ATOM 3833 N N . THR B 1 225 ? -17.003 -13.169 -13.816 1 97.93 225 THR B N 1
ATOM 3834 C CA . THR B 1 225 ? -17.585 -13.235 -15.152 1 97.93 225 THR B CA 1
ATOM 3835 C C . THR B 1 225 ? -18.314 -11.937 -15.489 1 97.93 225 THR B C 1
ATOM 3837 O O . THR B 1 225 ? -18.793 -11.761 -16.611 1 97.93 225 THR B O 1
ATOM 3840 N N . LYS B 1 226 ? -18.45 -11.034 -14.531 1 97.95 226 LYS B N 1
ATOM 3841 C CA . LYS B 1 226 ? -19.138 -9.761 -14.728 1 97.95 226 LYS B CA 1
ATOM 3842 C C . LYS B 1 226 ? -18.15 -8.647 -15.06 1 97.95 226 LYS B C 1
ATOM 3844 O O . LYS B 1 226 ? -17.296 -8.302 -14.24 1 97.95 226 LYS B O 1
ATOM 3849 N N . PRO B 1 227 ? -18.253 -8.014 -16.209 1 98.37 227 PRO B N 1
ATOM 3850 C CA . PRO B 1 227 ? -17.3 -6.99 -16.644 1 98.37 227 PRO B CA 1
ATOM 3851 C C . PRO B 1 227 ? -17.125 -5.872 -15.618 1 98.37 227 PRO B C 1
ATOM 3853 O O . PRO B 1 227 ? -16.005 -5.405 -15.394 1 98.37 227 PRO B O 1
ATOM 3856 N N . ASP B 1 228 ? -18.235 -5.471 -14.952 1 98.37 228 ASP B N 1
ATOM 3857 C CA . ASP B 1 228 ? -18.147 -4.394 -13.971 1 98.37 228 ASP B CA 1
ATOM 3858 C C . ASP B 1 228 ? -17.268 -4.798 -12.789 1 98.37 228 ASP B C 1
ATOM 3860 O O . ASP B 1 228 ? -16.464 -4 -12.304 1 98.37 228 ASP B O 1
ATOM 3864 N N . ASN B 1 229 ? -17.466 -6.036 -12.323 1 98.29 229 ASN B N 1
ATOM 3865 C CA . ASN B 1 229 ? -16.63 -6.549 -11.243 1 98.29 229 ASN B CA 1
ATOM 3866 C C . ASN B 1 229 ? -15.171 -6.67 -11.673 1 98.29 229 ASN B C 1
ATOM 3868 O O . ASN B 1 229 ? -14.263 -6.36 -10.899 1 98.29 229 ASN B O 1
ATOM 3872 N N . ILE B 1 230 ? -14.971 -7.147 -12.911 1 98.78 230 ILE B N 1
ATOM 3873 C CA . ILE B 1 230 ? -13.624 -7.298 -13.449 1 98.78 230 ILE B CA 1
ATOM 3874 C C . ILE B 1 230 ? -12.907 -5.95 -13.43 1 98.78 230 ILE B C 1
ATOM 3876 O O . ILE B 1 230 ? -11.777 -5.847 -12.946 1 98.78 230 ILE B O 1
ATOM 3880 N N . ARG B 1 231 ? -13.587 -4.934 -13.88 1 98.65 231 ARG B N 1
ATOM 3881 C CA . ARG B 1 231 ? -13.014 -3.592 -13.91 1 98.65 231 ARG B CA 1
ATOM 3882 C C . ARG B 1 231 ? -12.76 -3.073 -12.499 1 98.65 231 ARG B C 1
ATOM 3884 O O . ARG B 1 231 ? -11.698 -2.514 -12.219 1 98.65 231 ARG B O 1
ATOM 3891 N N . SER B 1 232 ? -13.736 -3.232 -11.636 1 98.48 232 SER B N 1
ATOM 3892 C CA . SER B 1 232 ? -13.637 -2.755 -10.26 1 98.48 232 SER B CA 1
ATOM 3893 C C . SER B 1 232 ? -12.489 -3.434 -9.521 1 98.48 232 SER B C 1
ATOM 3895 O O . SER B 1 232 ? -11.772 -2.79 -8.751 1 98.48 232 SER B O 1
ATOM 3897 N N . ASN B 1 233 ? -12.3 -4.73 -9.749 1 98.59 233 ASN B N 1
ATOM 3898 C CA . ASN B 1 233 ? -11.237 -5.496 -9.108 1 98.59 233 ASN B CA 1
ATOM 3899 C C . ASN B 1 233 ? -9.857 -5.027 -9.56 1 98.59 233 ASN B C 1
ATOM 3901 O O . ASN B 1 233 ? -8.882 -5.146 -8.817 1 98.59 233 ASN B O 1
ATOM 3905 N N . PHE B 1 234 ? -9.832 -4.479 -10.767 1 98.7 234 PHE B N 1
ATOM 3906 C CA . PHE B 1 234 ? -8.565 -3.999 -11.306 1 98.7 234 PHE B CA 1
ATOM 3907 C C . PHE B 1 234 ? -8.254 -2.598 -10.793 1 98.7 234 PHE B C 1
ATOM 3909 O O . PHE B 1 234 ? -7.092 -2.262 -10.557 1 98.7 234 PHE B O 1
ATOM 3916 N N . ASP B 1 235 ? -9.309 -1.767 -10.568 1 97.92 235 ASP B N 1
ATOM 3917 C CA . ASP B 1 235 ? -9.18 -0.352 -10.234 1 97.92 235 ASP B CA 1
ATOM 3918 C C . ASP B 1 235 ? -8.995 -0.156 -8.731 1 97.92 235 ASP B C 1
ATOM 3920 O O . ASP B 1 235 ? -9.871 0.391 -8.059 1 97.92 235 ASP B O 1
ATOM 3924 N N . VAL B 1 236 ? -7.814 -0.537 -8.196 1 98.37 236 VAL B N 1
ATOM 3925 C CA . VAL B 1 236 ? -7.612 -0.519 -6.751 1 98.37 236 VAL B CA 1
ATOM 3926 C C . VAL B 1 236 ? -6.29 0.17 -6.422 1 98.37 236 VAL B C 1
ATOM 3928 O O . VAL B 1 236 ? -5.776 0.042 -5.309 1 98.37 236 VAL B O 1
ATOM 3931 N N . MET B 1 237 ? -5.706 0.974 -7.392 1 97.75 237 MET B N 1
ATOM 3932 C CA . MET B 1 237 ? -4.392 1.58 -7.2 1 97.75 237 MET B CA 1
ATOM 3933 C C . MET B 1 237 ? -4.511 3.087 -6.998 1 97.75 237 MET B C 1
ATOM 3935 O O . MET B 1 237 ? -3.503 3.796 -6.973 1 97.75 237 MET B O 1
ATOM 3939 N N . ASP B 1 238 ? -5.739 3.599 -6.788 1 96.55 238 ASP B N 1
ATOM 3940 C CA . ASP B 1 238 ? -5.905 5.049 -6.772 1 96.55 238 ASP B CA 1
ATOM 3941 C C . ASP B 1 238 ? -6.269 5.545 -5.374 1 96.55 238 ASP B C 1
ATOM 3943 O O . ASP B 1 238 ? -6.712 6.684 -5.21 1 96.55 238 ASP B O 1
ATOM 3947 N N . PHE B 1 239 ? -6.18 4.704 -4.422 1 97.42 239 PHE B N 1
ATOM 3948 C CA . PHE B 1 239 ? -6.396 5.09 -3.033 1 97.42 239 PHE B CA 1
ATOM 3949 C C . PHE B 1 239 ? -5.484 4.298 -2.103 1 97.42 239 PHE B C 1
ATOM 3951 O O . PHE B 1 239 ? -4.859 3.322 -2.521 1 97.42 239 PHE B O 1
ATOM 3958 N N . THR B 1 240 ? -5.342 4.771 -0.898 1 98.04 240 THR B N 1
ATOM 3959 C CA . THR B 1 240 ? -4.561 4.142 0.161 1 98.04 240 THR B CA 1
ATOM 3960 C C . THR B 1 240 ? -5.394 3.99 1.43 1 98.04 240 THR B C 1
ATOM 3962 O O . THR B 1 240 ? -6.021 4.949 1.886 1 98.04 240 THR B O 1
ATOM 3965 N N . LEU B 1 241 ? -5.459 2.793 1.936 1 98.6 241 LEU B N 1
ATOM 3966 C CA . LEU B 1 241 ? -6.076 2.589 3.242 1 98.6 241 LEU B CA 1
ATOM 3967 C C . LEU B 1 241 ? -5.204 3.169 4.351 1 98.6 241 LEU B C 1
ATOM 3969 O O . LEU B 1 241 ? -3.985 2.983 4.35 1 98.6 241 LEU B O 1
ATOM 3973 N N . SER B 1 242 ? -5.833 3.835 5.274 1 98.45 242 SER B N 1
ATOM 3974 C CA . SER B 1 242 ? -5.1 4.379 6.412 1 98.45 242 SER B CA 1
ATOM 3975 C C . SER B 1 242 ? -4.542 3.266 7.293 1 98.45 242 SER B C 1
ATOM 3977 O O . SER B 1 242 ? -5.054 2.145 7.285 1 98.45 242 SER B O 1
ATOM 3979 N N . SER B 1 243 ? -3.564 3.604 8.095 1 98.25 243 SER B N 1
ATOM 3980 C CA . SER B 1 243 ? -3.022 2.628 9.035 1 98.25 243 SER B CA 1
ATOM 3981 C C . SER B 1 243 ? -4.092 2.143 10.007 1 98.25 243 SER B C 1
ATOM 3983 O O . SER B 1 243 ? -4.071 0.988 10.437 1 98.25 243 SER B O 1
ATOM 3985 N N . ILE B 1 244 ? -5.042 2.965 10.355 1 98.42 244 ILE B N 1
ATOM 3986 C CA . ILE B 1 244 ? -6.123 2.615 11.271 1 98.42 244 ILE B CA 1
ATOM 3987 C C . ILE B 1 244 ? -7.05 1.597 10.61 1 98.42 244 ILE B C 1
ATOM 3989 O O . ILE B 1 244 ? -7.392 0.577 11.213 1 98.42 244 ILE B O 1
ATOM 3993 N N . ASP B 1 245 ? -7.388 1.897 9.336 1 98.62 245 ASP B N 1
ATOM 3994 C CA . ASP B 1 245 ? -8.262 0.966 8.629 1 98.62 245 ASP B CA 1
ATOM 3995 C C . ASP B 1 245 ? -7.553 -0.361 8.366 1 98.62 245 ASP B C 1
ATOM 3997 O O . ASP B 1 245 ? -8.17 -1.426 8.439 1 98.62 245 ASP B O 1
ATOM 4001 N N . MET B 1 246 ? -6.239 -0.277 8.041 1 98.65 246 MET B N 1
ATOM 4002 C CA . MET B 1 246 ? -5.457 -1.505 7.934 1 98.65 246 MET B CA 1
ATOM 4003 C C . MET B 1 246 ? -5.536 -2.315 9.224 1 98.65 246 MET B C 1
ATOM 4005 O O . MET B 1 246 ? -5.722 -3.532 9.188 1 98.65 246 MET B O 1
ATOM 4009 N N . GLY B 1 247 ? -5.4 -1.623 10.386 1 98.25 247 GLY B N 1
ATOM 4010 C CA . GLY B 1 247 ? -5.479 -2.289 11.676 1 98.25 247 GLY B CA 1
ATOM 4011 C C . GLY B 1 247 ? -6.834 -2.917 11.941 1 98.25 247 GLY B C 1
ATOM 4012 O O . GLY B 1 247 ? -6.916 -4.035 12.453 1 98.25 247 GLY B O 1
ATOM 4013 N N . ARG B 1 248 ? -7.885 -2.172 11.617 1 98.38 248 ARG B N 1
ATOM 4014 C CA . ARG B 1 248 ? -9.237 -2.697 11.778 1 98.38 248 ARG B CA 1
ATOM 4015 C C . ARG B 1 248 ? -9.436 -3.961 10.948 1 98.38 248 ARG B C 1
ATOM 4017 O O . ARG B 1 248 ? -10.04 -4.928 11.416 1 98.38 248 ARG B O 1
ATOM 4024 N N . ILE B 1 249 ? -8.894 -3.963 9.739 1 98.8 249 ILE B N 1
ATOM 4025 C CA . ILE B 1 249 ? -9.01 -5.122 8.861 1 98.8 249 ILE B CA 1
ATOM 4026 C C . ILE B 1 249 ? -8.158 -6.268 9.403 1 98.8 249 ILE B C 1
ATOM 4028 O O . ILE B 1 249 ? -8.596 -7.421 9.42 1 98.8 249 ILE B O 1
ATOM 4032 N N . ASP B 1 250 ? -6.953 -5.956 9.862 1 98.51 250 ASP B N 1
ATOM 4033 C CA . ASP B 1 250 ? -6.085 -6.973 10.447 1 98.51 250 ASP B CA 1
ATOM 4034 C C . ASP B 1 250 ? -6.787 -7.702 11.591 1 98.51 250 ASP B C 1
ATOM 4036 O O . ASP B 1 250 ? -6.595 -8.905 11.778 1 98.51 250 ASP B O 1
ATOM 4040 N N . ALA B 1 251 ? -7.554 -6.978 12.328 1 98.31 251 ALA B N 1
ATOM 4041 C CA . ALA B 1 251 ? -8.236 -7.564 13.48 1 98.31 251 ALA B CA 1
ATOM 4042 C C . ALA B 1 251 ? -9.217 -8.648 13.043 1 98.31 251 ALA B C 1
ATOM 4044 O O . ALA B 1 251 ? -9.568 -9.53 13.83 1 98.31 251 ALA B O 1
ATOM 4045 N N . MET B 1 252 ? -9.659 -8.645 11.782 1 98.66 252 MET B N 1
ATOM 4046 C CA . MET B 1 252 ? -10.603 -9.628 11.257 1 98.66 252 MET B CA 1
ATOM 4047 C C . MET B 1 252 ? -9.929 -10.982 11.069 1 98.66 252 MET B C 1
ATOM 4049 O O . MET B 1 252 ? -10.604 -11.996 10.879 1 98.66 252 MET B O 1
ATOM 4053 N N . ASN B 1 253 ? -8.574 -11.002 11.087 1 97.95 253 ASN B N 1
ATOM 4054 C CA . ASN B 1 253 ? -7.856 -12.267 10.978 1 97.95 253 ASN B CA 1
ATOM 4055 C C . ASN B 1 253 ? -8.29 -13.253 12.059 1 97.95 253 ASN B C 1
ATOM 4057 O O . ASN B 1 253 ? -8.205 -14.467 11.869 1 97.95 253 ASN B O 1
ATOM 4061 N N . ALA B 1 254 ? -8.807 -12.772 13.146 1 97.62 254 ALA B N 1
ATOM 4062 C CA . ALA B 1 254 ? -9.207 -13.589 14.289 1 97.62 254 ALA B CA 1
ATOM 4063 C C . ALA B 1 254 ? -10.419 -14.451 13.949 1 97.62 254 ALA B C 1
ATOM 4065 O O . ALA B 1 254 ? -10.732 -15.403 14.668 1 97.62 254 ALA B O 1
ATOM 4066 N N . VAL B 1 255 ? -11.129 -14.145 12.841 1 97.73 255 VAL B N 1
ATOM 4067 C CA . VAL B 1 255 ? -12.291 -14.922 12.422 1 97.73 255 VAL B CA 1
ATOM 4068 C C . VAL B 1 255 ? -11.873 -16.362 12.134 1 97.73 255 VAL B C 1
ATOM 4070 O O . VAL B 1 255 ? -12.619 -17.301 12.42 1 97.73 255 VAL B O 1
ATOM 4073 N N . GLY B 1 256 ? -10.653 -16.543 11.546 1 96.82 256 GLY B N 1
ATOM 4074 C CA . GLY B 1 256 ? -10.118 -17.876 11.323 1 96.82 256 GLY B CA 1
ATOM 4075 C C . GLY B 1 256 ? -10.88 -18.657 10.269 1 96.82 256 GLY B C 1
ATOM 4076 O O . GLY B 1 256 ? -11.088 -19.864 10.412 1 96.82 256 GLY B O 1
ATOM 4077 N N . TYR B 1 257 ? -11.331 -17.958 9.218 1 97.01 257 TYR B N 1
ATOM 4078 C CA . TYR B 1 257 ? -12.109 -18.56 8.142 1 97.01 257 TYR B CA 1
ATOM 4079 C C . TYR B 1 257 ? -11.204 -19.023 7.007 1 97.01 257 TYR B C 1
ATOM 4081 O O . TYR B 1 257 ? -10.489 -18.218 6.406 1 97.01 257 TYR B O 1
ATOM 4089 N N . ARG B 1 258 ? -11.198 -20.258 6.637 1 96.85 258 ARG B N 1
ATOM 4090 C CA . ARG B 1 258 ? -10.472 -20.834 5.509 1 96.85 258 ARG B CA 1
ATOM 4091 C C . ARG B 1 258 ? -11.433 -21.447 4.495 1 96.85 258 ARG B C 1
ATOM 4093 O O . ARG B 1 258 ? -12.33 -22.208 4.864 1 96.85 258 ARG B O 1
ATOM 4100 N N . VAL B 1 259 ? -11.203 -21.101 3.287 1 96.68 259 VAL B N 1
ATOM 4101 C CA . VAL B 1 259 ? -12.048 -21.603 2.209 1 96.68 259 VAL B CA 1
ATOM 4102 C C . VAL B 1 259 ? -11.517 -22.948 1.719 1 96.68 259 VAL B C 1
ATOM 4104 O O . VAL B 1 259 ? -12.278 -23.908 1.577 1 96.68 259 VAL B O 1
ATOM 4107 N N . VAL B 1 260 ? -10.193 -22.985 1.498 1 95.57 260 VAL B N 1
ATOM 4108 C CA . VAL B 1 260 ? -9.564 -24.136 0.858 1 95.57 260 VAL B CA 1
ATOM 4109 C C . VAL B 1 260 ? -8.798 -24.95 1.898 1 95.57 260 VAL B C 1
ATOM 4111 O O . VAL B 1 260 ? -7.733 -24.535 2.359 1 95.57 260 VAL B O 1
ATOM 4114 N N . GLY B 1 261 ? -9.358 -26.066 2.36 1 92.23 261 GLY B N 1
ATOM 4115 C CA . GLY B 1 261 ? -8.758 -26.991 3.308 1 92.23 261 GLY B CA 1
ATOM 4116 C C . GLY B 1 261 ? -8.964 -28.447 2.932 1 92.23 261 GLY B C 1
ATOM 4117 O O . GLY B 1 261 ? -9.302 -28.756 1.788 1 92.23 261 GLY B O 1
ATOM 4118 N N . LYS B 1 262 ? -8.73 -29.299 3.808 1 92.19 262 LYS B N 1
ATOM 4119 C CA . LYS B 1 262 ? -8.704 -30.74 3.575 1 92.19 262 LYS B CA 1
ATOM 4120 C C . LYS B 1 262 ? -10.076 -31.252 3.146 1 92.19 262 LYS B C 1
ATOM 4122 O O . LYS B 1 262 ? -10.18 -32.289 2.487 1 92.19 262 LYS B O 1
ATOM 4127 N N . ARG B 1 263 ? -11.09 -30.498 3.502 1 92.54 263 ARG B N 1
ATOM 4128 C CA . ARG B 1 263 ? -12.43 -30.893 3.077 1 92.54 263 ARG B CA 1
ATOM 4129 C C . ARG B 1 263 ? -12.575 -30.796 1.563 1 92.54 263 ARG B C 1
ATOM 4131 O O . ARG B 1 263 ? -13.203 -31.654 0.938 1 92.54 263 ARG B O 1
ATOM 4138 N N . LEU B 1 264 ? -11.899 -29.806 0.955 1 92.35 264 LEU B N 1
ATOM 4139 C CA . LEU B 1 264 ? -11.971 -29.584 -0.485 1 92.35 264 LEU B CA 1
ATOM 4140 C C . LEU B 1 264 ? -10.808 -30.264 -1.2 1 92.35 264 LEU B C 1
ATOM 4142 O O . LEU B 1 264 ? -10.967 -30.765 -2.315 1 92.35 264 LEU B O 1
ATOM 4146 N N . ILE B 1 265 ? -9.67 -30.265 -0.536 1 94.85 265 ILE B N 1
ATOM 4147 C CA . ILE B 1 265 ? -8.437 -30.839 -1.066 1 94.85 265 ILE B CA 1
ATOM 4148 C C . ILE B 1 265 ? -7.858 -31.832 -0.061 1 94.85 265 ILE B C 1
ATOM 4150 O O . ILE B 1 265 ? -7.105 -31.449 0.837 1 94.85 265 ILE B O 1
ATOM 4154 N N . PRO B 1 266 ? -8.119 -33.019 -0.241 1 92.9 266 PRO B N 1
ATOM 4155 C CA . PRO B 1 266 ? -7.781 -34.024 0.77 1 92.9 266 PRO B CA 1
ATOM 4156 C C . PRO B 1 266 ? -6.286 -34.075 1.075 1 92.9 266 PRO B C 1
ATOM 4158 O O . PRO B 1 266 ? -5.89 -34.465 2.176 1 92.9 266 PRO B O 1
ATOM 4161 N N . TYR B 1 267 ? -5.522 -33.682 0.111 1 92.85 267 TYR B N 1
ATOM 4162 C CA . TYR B 1 267 ? -4.084 -33.779 0.332 1 92.85 267 TYR B CA 1
ATOM 4163 C C . TYR B 1 267 ? -3.501 -32.43 0.736 1 92.85 267 TYR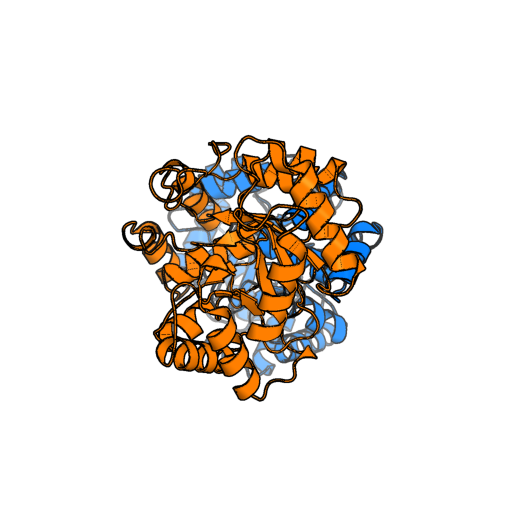 B C 1
ATOM 4165 O O . TYR B 1 267 ? -2.281 -32.251 0.745 1 92.85 267 TYR B O 1
ATOM 4173 N N . ALA B 1 268 ? -4.339 -31.46 0.981 1 94.64 268 ALA B N 1
ATOM 4174 C CA . ALA B 1 268 ? -3.847 -30.187 1.501 1 94.64 268 ALA B CA 1
ATOM 4175 C C . ALA B 1 268 ? -3.019 -30.394 2.766 1 94.64 268 ALA B C 1
ATOM 4177 O O . ALA B 1 268 ? -3.329 -31.266 3.582 1 94.64 268 ALA B O 1
ATOM 4178 N N . PRO B 1 269 ? -2.033 -29.634 2.976 1 94.46 269 PRO B N 1
ATOM 4179 C CA . PRO B 1 269 ? -1.227 -29.798 4.189 1 94.46 269 PRO B CA 1
ATOM 4180 C C . PRO B 1 269 ? -1.924 -29.261 5.437 1 94.46 269 PRO B C 1
ATOM 4182 O O . PRO B 1 269 ? -3.014 -28.691 5.343 1 94.46 269 PRO B O 1
ATOM 4185 N N . ASP B 1 270 ? -1.338 -29.625 6.57 1 92.65 270 ASP B N 1
ATOM 4186 C CA . ASP B 1 270 ? -1.737 -28.932 7.792 1 92.65 270 ASP B CA 1
ATOM 4187 C C . ASP B 1 270 ? -1.172 -27.514 7.828 1 92.65 270 ASP B C 1
ATOM 4189 O O . ASP B 1 270 ? 0.01 -27.318 8.117 1 92.65 270 ASP B O 1
ATOM 4193 N N . PHE B 1 271 ? -1.947 -26.599 7.576 1 93.19 271 PHE B N 1
ATOM 4194 C CA . PHE B 1 271 ? -1.497 -25.219 7.441 1 93.19 271 PHE B CA 1
ATOM 4195 C C . PHE B 1 271 ? -1.018 -24.672 8.781 1 93.19 271 PHE B C 1
ATOM 4197 O O . PHE B 1 271 ? -1.305 -25.25 9.831 1 93.19 271 PHE B O 1
ATOM 4204 N N . ASP B 1 272 ? -0.159 -23.498 8.758 1 86.14 272 ASP B N 1
ATOM 4205 C CA . ASP B 1 272 ? 0.522 -22.889 9.897 1 86.14 272 ASP B CA 1
ATOM 4206 C C . ASP B 1 272 ? -0.48 -22.272 10.87 1 86.14 272 ASP B C 1
ATOM 4208 O O . ASP B 1 272 ? -0.159 -22.044 12.038 1 86.14 272 ASP B O 1
ATOM 4212 N N . VAL B 1 273 ? -1.776 -22.458 10.895 1 69.13 273 VAL B N 1
ATOM 4213 C CA . VAL B 1 273 ? -2.728 -21.764 11.757 1 69.13 273 VAL B CA 1
ATOM 4214 C C . VAL B 1 273 ? -2.327 -21.943 13.219 1 69.13 273 VAL B C 1
ATOM 4216 O O . VAL B 1 273 ? -1.678 -22.93 13.575 1 69.13 273 VAL B O 1
#

Sequence (546 aa):
MNIMFQKTNQRMFGTFPLKGDTLRAAVAAAIDAGYRAFDTAQAYGNEADTGLALAESGIPRDELCITTKVTVENFSQERFMPSVEQSLQDLKLDRVDILLLHWPTPGGDIRLSLELLQDAQERGFASTVGISNYTAAMMRQAKQIASVPLVTNQVEFHPLLDQRKLLAAANETGIPLSSYCSVARGEVFKHPLFAEIGAAYGKSAAQVVLRWILQKGLPINTMSTKPDNIRSNFDVMDFTLSSIDMGRIDAMNAVGYRVVGKRLIPYAPDFDVMNIMFQKTNQRMFGTFPLKGDTLRAAVAAAIDAGYRAFDTAQAYGNEADTGLALAESGIPRDELCITTKVTVENFSQERFMPSVEQSLQDLKLDRVDILLLHWPTPGGDIRLSLELLQDAQERGFASTVGISNYTAAMMRQAKQIASVPLVTNQVEFHPLLDQRKLLAAANETGIPLSSYCSVARGEVFKHPLFAEIGAAYGKSAAQVVLRWILQKGLPINTMSTKPDNIRSNFDVMDFTLSSIDMGRIDAMNAVGYRVVGKRLIPYAPDFDV

Radius of gyration: 25.52 Å; Cα contacts (8 Å, |Δi|>4): 1124; chains: 2; bounding box: 44×76×59 Å

InterPro domains:
  IPR020471 Aldo-keto reductase [PIRSF000097] (13-255)
  IPR020471 Aldo-keto reductase [PR00069] (30-54)
  IPR020471 Aldo-keto reductase [PR00069] (86-104)
  IPR020471 Aldo-keto reductase [PR00069] (117-134)
  IPR020471 Aldo-keto reductase [PR00069] (151-180)
  IPR020471 Aldo-keto reductase [PR00069] (188-212)
  IPR020471 Aldo-keto reductase [PTHR43827] (13-254)
  IPR023210 NADP-dependent oxidoreductase domain [PF00248] (21-253)
  IPR036812 NAD(P)-dependent oxidoreductase domain superfamily [G3DSA:3.20.20.100] (6-262)
  IPR036812 NAD(P)-dependent oxidoreductase domain superfamily [SSF51430] (10-254)

Solvent-accessible surface area (backbone atoms only — not comparable to full-atom values): 28570 Å² total; per-residue (Å²): 96,60,68,52,50,41,74,60,32,32,46,24,39,39,42,74,82,41,49,62,67,61,32,37,52,29,51,52,43,34,46,74,58,62,45,40,14,39,38,51,27,60,82,53,73,26,40,45,48,48,21,52,39,51,69,68,63,74,61,59,71,90,67,48,41,42,33,38,26,47,45,69,92,32,65,42,90,82,38,34,62,60,51,51,52,48,50,27,57,37,36,72,42,80,48,37,47,32,39,26,37,56,46,57,43,71,95,64,73,47,61,62,53,51,52,53,51,51,49,40,36,74,73,49,47,17,77,38,37,30,39,16,58,59,38,40,71,50,42,52,51,45,51,71,68,48,91,62,81,40,68,26,33,38,28,84,42,34,56,38,36,65,53,68,65,47,54,52,36,17,52,75,54,65,34,36,53,27,26,30,54,38,52,52,86,54,57,56,74,78,41,64,65,40,44,57,54,8,59,46,64,76,43,49,36,64,37,44,46,52,35,51,42,37,46,60,18,27,32,43,32,47,66,57,79,46,58,68,56,42,37,46,69,63,68,42,54,74,64,61,62,39,42,43,56,50,47,58,44,56,60,38,17,76,69,62,57,76,86,85,42,50,91,80,34,75,64,48,72,87,66,77,115,98,61,68,54,50,40,74,61,32,30,46,24,38,39,42,74,80,42,49,61,67,60,32,36,51,29,51,52,43,35,46,72,58,62,46,39,15,39,38,51,25,59,82,54,75,27,42,45,47,51,19,51,39,52,68,67,63,75,61,59,70,90,67,48,41,41,33,38,26,48,46,70,92,32,66,42,91,82,37,32,63,60,51,51,51,48,50,28,57,37,35,70,40,80,49,37,47,30,41,26,37,55,46,56,44,69,96,66,71,47,60,63,51,51,52,52,51,52,50,40,37,74,74,48,47,16,75,38,36,33,38,16,59,58,37,42,70,50,44,53,52,46,52,72,67,48,90,61,80,40,68,26,33,41,28,84,41,35,58,38,36,62,54,66,66,47,54,53,36,16,52,74,55,66,34,38,53,27,27,30,56,38,52,50,86,55,57,55,74,77,42,65,64,40,44,56,55,9,59,48,66,76,44,47,36,64,36,44,46,52,35,52,42,36,46,58,19,26,33,44,33,44,66,57,81,46,59,68,57,42,37,45,68,64,69,41,55,73,63,60,64,40,41,43,56,49,49,60,44,55,60,38,18,76,68,61,57,75,87,84,40,50,92,79,36,74,64,50,72,85,64,79,113

Secondary structure (DSSP, 8-state):
--GGGSTTTTEEEE-TT--HHHHHHHHHHHHHHT--EEE--GGGT-HHHHHHHHHTT---GGG-EEEEEE-GGG-STTTHHHHHHHHHHHHT-S-EEEEEESSPPTTS--HHHHHHHHHHHHTTSEEEEEEES--HHHHHHHHHH-SS-EEEEEEE--TTS--HHHHHHHHHHT--EEEESTTGGGGGGGSHHHHHHHHHHT--HHHHHHHHHHHTT--EEE--SSHHHHHHHH--SS----HHHHHHHHGGGGG---SSSTTT-TT------/--GGGSTTTTEEEE-TT--HHHHHHHHHHHHHHT--EEE--GGGT-HHHHHHHHHTT---GGG-EEEEEE-GGG-STTTHHHHHHHHHHHHT-S-EEEEEESSPPTTS--HHHHHHHHHHHHTTSEEEEEEES--HHHHHHHHHH-SS-EEEEEEE--TTS--HHHHHHHHHHT--EEEESTTGGGGGGGSHHHHHHHHHHT--HHHHHHHHHHHTT--EEE--SSHHHHHHHH--SS----HHHHHHHHGGGGG---SSSTTT-TT------

pLDDT: mean 97.59, std 2.82, range [68.58, 98.97]